Protein AF-A0A7G2J071-F1 (afdb_monomer)

InterPro domains:
  IPR001650 Helicase, C-terminal domain-like [PF00271] (331-404)
  IPR001650 Helicase, C-terminal domain-like [PS51194] (251-448)
  IPR001650 Helicase, C-terminal domain-like [SM00490] (315-405)
  IPR027417 P-loop containing nucleoside triphosphate hydrolase [G3DSA:3.40.50.300] (311-476)
  IPR027417 P-loop containing nucleoside triphosphate hydrolase [SSF52540] (318-435)

Mean predicted aligned error: 13.7 Å

Radius of gyration: 37.14 Å; Cα contacts (8 Å, |Δi|>4): 1072; chains: 1; bounding box: 84×61×97 Å

pLDDT: mean 85.03, std 11.19, range [32.62, 98.06]

Foldseek 3Di:
DLQLLLLQQADQFDKAQLQVSLLSSLVVLCVPAPHLLQSLLQQADPLQCVDPQNVCCLQVVDHDPPDCSSVLSSLLSSVVSLCLQFQCVPPPDGCNVLLQKHKAFDPVLLVQLLVVLLVVCCVPVPQLQVPQDSLLSLLLLRLVLNVLRNLSQEPDPLCPQCQQALDPCSSQPDPSSVNRPDDADPPRRDRAWEFCDDGHSHAHQADDPVDGGLSLLLQCLRRPDPRNPCSSVCSVVSVVSSQVSSVVSQQKDWDDHPNTITIGGYSSRMMMHSQKWWKAWPWPRDIDIDHPVCVSSQAQRADSPSPDRTGIDIDPRRRNDDSNDDDRAAAAEDEQEPFDDPVVNVSLLCLCAPNPGSSGHPHYHYDCNQLDDDLSDEAQEAEAAEQDPALSSVCSRQVSHCPPPNHHHYHHDHDPDPRSVVCVVVVVVSPVDPDDDDDDDPLPLLQLQQVLLVLLVVVVVVVPDDPQLADFALQVVLCCVVVVPLPGPPNVSLVSLQVCVVVSLVVSCVVPVPHDPVSSVLSSCQSNVPPPDPHLVNLVVVLSVLLNQVLVVLVVLLVVLVVVLVVLVVDDDDPCSVVVNVVSVVVSVVSVVVSVCNGNHGPVNSCVLSSNHPDPDPRQNWDKDKDKDWAFDPDDPDGDIDIDIRIGTGHPVVCVPQLPAQHWDDDPNDTDGRHDDDPSSDDWFKKFADPPDGDMDGCVVVPPDDCAGPPPRHNCSNDPVRTDTD

Solvent-accessible surface area (backbone atoms only — not comparable to full-atom values): 40754 Å² total; per-residue (Å²): 94,71,67,32,56,54,48,67,67,59,48,68,89,39,72,39,32,43,51,62,46,25,54,46,43,36,50,52,52,46,70,72,24,95,41,62,60,52,31,26,48,53,62,50,52,80,91,41,56,84,41,65,63,52,46,42,26,50,75,71,74,47,60,63,91,87,56,60,59,47,57,39,33,36,58,34,49,32,50,51,48,54,32,44,64,14,59,34,21,81,59,68,93,26,52,39,59,20,46,46,28,15,53,38,62,41,63,70,41,49,56,55,26,38,57,53,43,45,53,51,46,40,72,75,51,43,76,63,38,62,90,59,50,65,66,35,48,37,32,41,51,52,51,53,53,48,54,33,36,52,31,27,14,52,70,51,75,84,43,49,58,23,52,43,66,45,39,74,68,45,53,55,64,46,81,70,51,44,55,44,52,77,91,75,52,95,87,48,90,64,59,25,32,41,17,69,54,93,50,66,73,40,40,47,47,61,45,49,94,94,51,65,18,71,57,44,54,46,46,49,67,38,63,54,77,88,75,31,89,57,55,75,79,42,39,64,61,54,50,54,49,49,54,53,36,30,36,76,41,52,42,31,47,75,46,61,35,82,91,37,66,31,37,29,33,34,46,72,27,29,25,37,20,38,42,41,30,28,28,34,20,76,61,81,57,54,75,48,58,25,23,46,95,49,41,72,61,43,51,68,23,67,39,86,53,92,89,45,90,26,33,22,40,81,47,84,58,67,62,76,55,85,44,84,84,61,84,72,72,57,86,26,75,44,78,41,53,89,63,55,54,70,68,56,46,52,50,50,49,49,30,43,69,72,42,86,52,55,56,28,34,77,40,77,55,62,51,76,68,66,46,60,96,60,87,77,62,71,28,56,62,39,78,35,86,44,59,59,95,43,36,55,56,40,53,42,47,54,63,45,26,21,71,78,83,68,57,58,47,76,46,72,40,63,49,97,45,75,69,25,45,52,42,65,78,41,50,61,70,47,67,69,56,87,63,75,79,85,84,81,71,88,72,43,54,77,60,50,50,12,51,47,46,44,50,51,50,51,56,52,48,70,74,65,60,58,78,82,61,50,50,73,23,37,42,59,36,47,47,25,65,76,72,67,49,72,70,52,30,64,45,48,57,51,53,49,46,69,75,40,40,69,62,51,48,54,57,57,49,64,77,47,75,86,56,50,70,69,52,52,53,53,55,48,37,25,60,71,50,46,91,95,55,83,13,58,66,56,53,54,52,48,54,50,50,55,53,48,51,47,54,51,54,52,51,52,48,40,54,50,40,49,54,51,50,59,48,56,73,73,45,86,82,57,98,52,43,75,58,54,52,51,51,49,52,48,54,35,51,52,54,50,52,48,54,50,49,57,36,62,34,41,37,69,58,52,38,24,61,72,53,48,29,74,56,99,56,86,66,63,68,50,45,72,48,76,45,78,48,80,39,76,62,87,91,60,100,60,96,49,68,50,77,48,78,50,73,40,70,33,50,45,83,57,29,66,68,49,65,30,68,80,29,73,39,77,58,96,94,40,82,43,73,31,82,74,78,82,67,80,85,51,79,75,42,43,32,38,44,40,89,86,51,96,54,66,47,53,35,77,80,70,49,85,76,66,64,36,33,93,86,79,59,42,63,66,39,56,40,71,88,28,54,43,83,82

Structure (mmCIF, N/CA/C/O backbone):
data_AF-A0A7G2J071-F1
#
_entry.id   AF-A0A7G2J071-F1
#
loop_
_atom_site.group_PDB
_atom_site.id
_atom_site.type_symbol
_atom_site.label_atom_id
_atom_site.label_alt_id
_atom_site.label_comp_id
_atom_site.label_asym_id
_atom_site.label_entity_id
_atom_site.label_seq_id
_atom_site.pdbx_PDB_ins_code
_atom_site.Cartn_x
_atom_site.Cartn_y
_atom_site.Cartn_z
_atom_site.occupancy
_atom_site.B_iso_or_equiv
_atom_site.auth_seq_id
_atom_site.auth_comp_id
_atom_site.auth_asym_id
_atom_site.auth_atom_id
_atom_site.pdbx_PDB_model_num
ATOM 1 N N . MET A 1 1 ? -4.975 -1.050 -12.647 1.00 74.38 1 MET A N 1
ATOM 2 C CA . MET A 1 1 ? -5.288 0.381 -12.836 1.00 74.38 1 MET A CA 1
ATOM 3 C C . MET A 1 1 ? -4.282 1.072 -13.758 1.00 74.38 1 MET A C 1
ATOM 5 O O . MET A 1 1 ? -4.470 0.953 -14.957 1.00 74.38 1 MET A O 1
ATOM 9 N N . VAL A 1 2 ? -3.196 1.693 -13.269 1.00 87.06 2 VAL A N 1
ATOM 10 C CA . VAL A 1 2 ? -2.319 2.575 -14.086 1.00 87.06 2 VAL A CA 1
ATOM 11 C C . VAL A 1 2 ? -1.809 1.928 -15.382 1.00 87.06 2 VAL A C 1
ATOM 13 O O . VAL A 1 2 ? -1.944 2.517 -16.443 1.00 87.06 2 VAL A O 1
ATOM 16 N N . ARG A 1 3 ? -1.304 0.688 -15.340 1.00 89.50 3 ARG A N 1
ATOM 17 C CA . ARG A 1 3 ? -0.834 -0.023 -16.548 1.00 89.50 3 ARG A CA 1
ATOM 18 C C . ARG A 1 3 ? -1.916 -0.255 -17.602 1.00 89.50 3 ARG A C 1
ATOM 20 O O . ARG A 1 3 ? -1.627 -0.124 -18.782 1.00 89.50 3 ARG A O 1
ATOM 27 N N . GLY A 1 4 ? -3.143 -0.571 -17.177 1.00 88.31 4 GLY A N 1
ATOM 28 C CA . GLY A 1 4 ? -4.284 -0.715 -18.089 1.00 88.31 4 GLY A CA 1
ATOM 29 C C . GLY A 1 4 ? -4.605 0.608 -18.780 1.00 88.31 4 GLY A C 1
ATOM 30 O O . GLY A 1 4 ? -4.792 0.648 -19.990 1.00 88.31 4 GLY A O 1
ATOM 31 N N . GLN A 1 5 ? -4.533 1.712 -18.032 1.00 88.81 5 GLN A N 1
ATOM 32 C CA . GLN A 1 5 ? -4.697 3.043 -18.606 1.00 88.81 5 GLN A CA 1
ATOM 33 C C . GLN A 1 5 ? -3.590 3.379 -19.612 1.00 88.81 5 GLN A C 1
ATOM 35 O O . GLN A 1 5 ? -3.904 3.809 -20.718 1.00 88.81 5 GLN A O 1
ATOM 40 N N . ILE A 1 6 ? -2.317 3.144 -19.265 1.00 90.69 6 ILE A N 1
ATOM 41 C CA . ILE A 1 6 ? -1.174 3.347 -20.173 1.00 90.69 6 ILE A CA 1
ATOM 42 C C . ILE A 1 6 ? -1.366 2.531 -21.461 1.00 90.69 6 ILE A C 1
ATOM 44 O O . ILE A 1 6 ? -1.213 3.065 -22.556 1.00 90.69 6 ILE A O 1
ATOM 48 N N . ALA A 1 7 ? -1.749 1.259 -21.333 1.00 89.62 7 ALA A N 1
ATOM 49 C CA . ALA A 1 7 ? -2.007 0.367 -22.458 1.00 89.62 7 ALA A CA 1
ATOM 50 C C . ALA A 1 7 ? -3.105 0.892 -23.398 1.00 89.62 7 ALA A C 1
ATOM 52 O O . ALA A 1 7 ? -2.916 0.912 -24.610 1.00 89.62 7 ALA A O 1
ATOM 53 N N . SER A 1 8 ? -4.211 1.394 -22.834 1.00 87.88 8 SER A N 1
ATOM 54 C CA . SER A 1 8 ? -5.382 1.885 -23.580 1.00 87.88 8 SER A CA 1
ATOM 55 C C . SER A 1 8 ? -5.131 3.119 -24.464 1.00 87.88 8 SER A C 1
ATOM 57 O O . SER A 1 8 ? -6.000 3.514 -25.246 1.00 87.88 8 SER A O 1
ATOM 59 N N . VAL A 1 9 ? -3.989 3.790 -24.291 1.00 89.19 9 VAL A N 1
ATOM 60 C CA . VAL A 1 9 ? -3.649 5.039 -24.993 1.00 89.19 9 VAL A CA 1
ATOM 61 C C . VAL A 1 9 ? -2.842 4.771 -26.266 1.00 89.19 9 VAL A C 1
ATOM 63 O O . VAL A 1 9 ? -2.906 5.572 -27.206 1.00 89.19 9 VAL A O 1
ATOM 66 N N . LEU A 1 10 ? -2.098 3.660 -26.307 1.00 85.94 10 LEU A N 1
ATOM 67 C CA . LEU A 1 10 ? -1.249 3.279 -27.434 1.00 85.94 10 LEU A CA 1
ATOM 68 C C . LEU A 1 10 ? -2.041 2.430 -28.438 1.00 85.94 10 LEU A C 1
ATOM 70 O O . LEU A 1 10 ? -2.557 1.366 -28.088 1.00 85.94 10 LEU A O 1
ATOM 74 N N . GLY A 1 11 ? -2.134 2.890 -29.688 1.00 85.75 11 GLY A N 1
ATOM 75 C CA . GLY A 1 11 ? -2.770 2.125 -30.764 1.00 85.75 11 GLY A CA 1
ATOM 76 C C . GLY A 1 11 ? -1.940 0.909 -31.198 1.00 85.75 11 GLY A C 1
ATOM 77 O O . GLY A 1 11 ? -0.719 0.913 -31.077 1.00 85.75 11 GLY A O 1
ATOM 78 N N . GLU A 1 12 ? -2.586 -0.132 -31.735 1.00 81.50 12 GLU A N 1
ATOM 79 C CA . GLU A 1 12 ? -1.926 -1.402 -32.107 1.00 81.50 12 GLU A CA 1
ATOM 80 C C . GLU A 1 12 ? -0.776 -1.253 -33.113 1.00 81.50 12 GLU A C 1
ATOM 82 O O . GLU A 1 12 ? 0.212 -1.972 -33.025 1.00 81.50 12 GLU A O 1
ATOM 87 N N . LYS A 1 13 ? -0.888 -0.310 -34.054 1.00 80.50 13 LYS A N 1
ATOM 88 C CA . LYS A 1 13 ? 0.124 -0.043 -35.095 1.00 80.50 13 LYS A CA 1
ATOM 89 C C . LYS A 1 13 ? 0.842 1.289 -34.897 1.00 80.50 13 LYS A C 1
ATOM 91 O O . LYS A 1 13 ? 1.449 1.820 -35.823 1.00 80.50 13 LYS A O 1
ATOM 96 N N . GLU A 1 14 ? 0.704 1.876 -33.714 1.00 89.00 14 GLU A N 1
ATOM 97 C CA . GLU A 1 14 ? 1.232 3.196 -33.418 1.00 89.00 14 GLU A CA 1
ATOM 98 C C . GLU A 1 14 ? 2.578 3.075 -32.698 1.00 89.00 14 GLU A C 1
ATOM 100 O O . GLU A 1 14 ? 2.714 2.332 -31.727 1.00 89.00 14 GLU A O 1
ATOM 105 N N . THR A 1 15 ? 3.571 3.825 -33.173 1.00 93.44 15 THR A N 1
ATOM 106 C CA . THR A 1 15 ? 4.863 3.992 -32.501 1.00 93.44 15 THR A CA 1
ATOM 107 C C . THR A 1 15 ? 5.048 5.463 -32.164 1.00 93.44 15 THR A C 1
ATOM 109 O O . THR A 1 15 ? 4.934 6.316 -33.043 1.00 93.44 15 THR A O 1
ATOM 112 N N . LEU A 1 16 ? 5.321 5.771 -30.896 1.00 95.69 16 LEU A N 1
ATOM 113 C CA . LEU A 1 16 ? 5.470 7.149 -30.417 1.00 95.69 16 LEU A CA 1
ATOM 114 C C . LEU A 1 16 ? 6.758 7.331 -29.612 1.00 95.69 16 LEU A C 1
ATOM 116 O O . LEU A 1 16 ? 7.126 6.426 -28.861 1.00 95.69 16 LEU A O 1
ATOM 120 N N . PRO A 1 17 ? 7.403 8.510 -29.686 1.00 97.12 17 PRO A N 1
ATOM 121 C CA . PRO A 1 17 ? 8.447 8.887 -28.741 1.00 97.12 17 PRO A CA 1
ATOM 122 C C . PRO A 1 17 ? 7.940 8.827 -27.292 1.00 97.12 17 PRO A C 1
ATOM 124 O O . PRO A 1 17 ? 6.796 9.197 -27.020 1.00 97.12 17 PRO A O 1
ATOM 127 N N . LEU A 1 18 ? 8.776 8.377 -26.353 1.00 96.88 18 LEU A N 1
ATOM 128 C CA . LEU A 1 18 ? 8.383 8.099 -24.966 1.00 96.88 18 LEU A CA 1
ATOM 129 C C . LEU A 1 18 ? 7.854 9.341 -24.237 1.00 96.88 18 LEU A C 1
ATOM 131 O O . LEU A 1 18 ? 6.887 9.238 -23.489 1.00 96.88 18 LEU A O 1
ATOM 135 N N . ASP A 1 19 ? 8.457 10.508 -24.461 1.00 96.44 19 ASP A N 1
ATOM 136 C CA . ASP A 1 19 ? 7.996 11.777 -23.885 1.00 96.44 19 ASP A CA 1
ATOM 137 C C . ASP A 1 19 ? 6.626 12.203 -24.421 1.00 96.44 19 ASP A C 1
ATOM 139 O O . ASP A 1 19 ? 5.740 12.590 -23.660 1.00 96.44 19 ASP A O 1
ATOM 143 N N . THR A 1 20 ? 6.429 12.069 -25.729 1.00 96.75 20 THR A N 1
ATOM 144 C CA . THR A 1 20 ? 5.159 12.349 -26.403 1.00 96.75 20 THR A CA 1
ATOM 145 C C . THR A 1 20 ? 4.078 11.379 -25.937 1.00 96.75 20 THR A C 1
ATOM 147 O O . THR A 1 20 ? 2.941 11.781 -25.683 1.00 96.75 20 THR A O 1
ATOM 150 N N . PHE A 1 21 ? 4.433 10.103 -25.779 1.00 96.75 21 PHE A N 1
ATOM 151 C CA . PHE A 1 21 ? 3.539 9.078 -25.267 1.00 96.75 21 PHE A CA 1
ATOM 152 C C . PHE A 1 21 ? 3.143 9.348 -23.811 1.00 96.75 21 PHE A C 1
ATOM 154 O O . PHE A 1 21 ? 1.954 9.332 -23.502 1.00 96.75 21 PHE A O 1
ATOM 161 N N . ALA A 1 22 ? 4.095 9.678 -22.934 1.00 96.81 22 ALA A N 1
ATOM 162 C CA . ALA A 1 22 ? 3.813 10.011 -21.538 1.00 96.81 22 ALA A CA 1
ATOM 163 C C . ALA A 1 22 ? 2.897 11.241 -21.411 1.00 96.81 22 ALA A C 1
ATOM 165 O O . ALA A 1 22 ? 1.865 11.178 -20.739 1.00 96.81 22 ALA A O 1
ATOM 166 N N . ALA A 1 23 ? 3.181 12.314 -22.159 1.00 96.38 23 ALA A N 1
ATOM 167 C CA . ALA A 1 23 ? 2.324 13.498 -22.206 1.00 96.38 23 ALA A CA 1
ATOM 168 C C . ALA A 1 23 ? 0.907 13.174 -22.716 1.00 96.38 23 ALA A C 1
ATOM 170 O O . ALA A 1 23 ? -0.086 13.661 -22.167 1.00 96.38 23 ALA A O 1
ATOM 171 N N . ARG A 1 24 ? 0.793 12.317 -23.741 1.00 96.12 24 ARG A N 1
ATOM 172 C CA . ARG A 1 24 ? -0.499 11.860 -24.272 1.00 96.12 24 ARG A CA 1
ATOM 173 C C . ARG A 1 24 ? -1.273 11.029 -23.254 1.00 96.12 24 ARG A C 1
ATOM 175 O O . ARG A 1 24 ? -2.477 11.238 -23.141 1.00 96.12 24 ARG A O 1
ATOM 182 N N . VAL A 1 25 ? -0.613 10.131 -22.519 1.00 95.19 25 VAL A N 1
ATOM 183 C CA . VAL A 1 25 ? -1.241 9.348 -21.445 1.00 95.19 25 VAL A CA 1
ATOM 184 C C . VAL A 1 25 ? -1.825 10.281 -20.392 1.00 95.19 25 VAL A C 1
ATOM 186 O O . VAL A 1 25 ? -2.997 10.133 -20.053 1.00 95.19 25 VAL A O 1
ATOM 189 N N . CYS A 1 26 ? -1.066 11.273 -19.923 1.00 95.25 26 CYS A N 1
ATOM 190 C CA . CYS A 1 26 ? -1.554 12.235 -18.934 1.00 95.25 26 CYS A CA 1
ATOM 191 C C . CYS A 1 26 ? -2.766 13.019 -19.446 1.00 95.25 26 CYS A C 1
ATOM 193 O O . CYS A 1 26 ? -3.806 13.044 -18.788 1.00 95.25 26 CYS A O 1
ATOM 195 N N . ARG A 1 27 ? -2.659 13.592 -20.650 1.00 95.81 27 ARG A N 1
ATOM 196 C CA . ARG A 1 27 ? -3.734 14.379 -21.263 1.00 95.81 27 ARG A CA 1
ATOM 197 C C . ARG A 1 27 ? -5.001 13.549 -21.484 1.00 95.81 27 ARG A C 1
ATOM 199 O O . ARG A 1 27 ? -6.050 13.919 -20.979 1.00 95.81 27 ARG A O 1
ATOM 206 N N . GLN A 1 28 ? -4.905 12.410 -22.173 1.00 94.12 28 GLN A N 1
ATOM 207 C CA . GLN A 1 28 ? -6.081 11.589 -22.488 1.00 94.12 28 GLN A CA 1
ATOM 208 C C . GLN A 1 28 ? -6.714 10.970 -21.243 1.00 94.12 28 GLN A C 1
ATOM 210 O O . GLN A 1 28 ? -7.925 10.799 -21.199 1.00 94.12 28 GLN A O 1
ATOM 215 N N . THR A 1 29 ? -5.925 10.629 -20.222 1.00 92.44 29 THR A N 1
ATOM 216 C CA . THR A 1 29 ? -6.481 10.105 -18.964 1.00 92.44 29 THR A CA 1
ATOM 217 C C . THR A 1 29 ? -7.283 11.175 -18.229 1.00 92.44 29 THR A C 1
ATOM 219 O O . THR A 1 29 ? -8.366 10.883 -17.723 1.00 92.44 29 THR A O 1
ATOM 222 N N . ARG A 1 30 ? -6.788 12.418 -18.215 1.00 93.81 30 ARG A N 1
ATOM 223 C CA . ARG A 1 30 ? -7.508 13.557 -17.641 1.00 93.81 30 ARG A CA 1
ATOM 224 C C . ARG A 1 30 ? -8.756 13.908 -18.457 1.00 93.81 30 ARG A C 1
ATOM 226 O O . ARG A 1 30 ? -9.814 14.044 -17.871 1.00 93.81 30 ARG A O 1
ATOM 233 N N . GLU A 1 31 ? -8.665 13.939 -19.789 1.00 93.56 31 GLU A N 1
ATOM 234 C CA . GLU A 1 31 ? -9.800 14.206 -20.698 1.00 93.56 31 GLU A CA 1
ATOM 235 C C . GLU A 1 31 ? -10.888 13.119 -20.669 1.00 93.56 31 GLU A C 1
ATOM 237 O O . GLU A 1 31 ? -12.060 13.420 -20.868 1.00 93.56 31 GLU A O 1
ATOM 242 N N . ARG A 1 32 ? -10.520 11.849 -20.446 1.00 90.44 32 ARG A N 1
ATOM 243 C CA . ARG A 1 32 ? -11.479 10.739 -20.284 1.00 90.44 32 ARG A CA 1
ATOM 244 C C . ARG A 1 32 ? -12.139 10.721 -18.904 1.00 90.44 32 ARG A C 1
ATOM 246 O O . ARG A 1 32 ? -13.127 10.014 -18.725 1.00 90.44 32 ARG A O 1
ATOM 253 N N . SER A 1 33 ? -11.573 11.431 -17.930 1.00 90.88 33 SER A N 1
ATOM 254 C CA . SER A 1 33 ? -12.175 11.554 -16.604 1.00 90.88 33 SER A CA 1
ATOM 255 C C . SER A 1 33 ? -13.295 12.602 -16.653 1.00 90.88 33 SER A C 1
ATOM 257 O O . SER A 1 33 ? -13.127 13.604 -17.344 1.00 90.88 33 SER A O 1
ATOM 259 N N . PRO A 1 34 ? -14.417 12.410 -15.933 1.00 92.19 34 PRO A N 1
ATOM 260 C CA . PRO A 1 34 ? -15.516 13.380 -15.922 1.00 92.19 34 PRO A CA 1
ATOM 261 C C . PRO A 1 34 ? -15.084 14.802 -15.540 1.00 92.19 34 PRO A C 1
ATOM 263 O O . PRO A 1 34 ? -15.533 15.772 -16.144 1.00 92.19 34 PRO A O 1
ATOM 266 N N . ASP A 1 35 ? -14.195 14.909 -14.553 1.00 93.50 35 ASP A N 1
ATOM 267 C CA . ASP A 1 35 ? -13.603 16.155 -14.080 1.00 93.50 35 ASP A CA 1
ATOM 268 C C . ASP A 1 35 ? -12.248 15.886 -13.388 1.00 93.50 35 ASP A C 1
ATOM 270 O O . ASP A 1 35 ? -11.772 14.745 -13.283 1.00 93.50 35 ASP A O 1
ATOM 274 N N . ASP A 1 36 ? -11.625 16.956 -12.896 1.00 94.38 36 ASP A N 1
ATOM 275 C CA . ASP A 1 36 ? -10.346 16.908 -12.188 1.00 94.38 36 ASP A CA 1
ATOM 276 C C . ASP A 1 36 ? -10.404 16.143 -10.858 1.00 94.38 36 ASP A C 1
ATOM 278 O O . ASP A 1 36 ? -9.408 15.524 -10.470 1.00 94.38 36 ASP A O 1
ATOM 282 N N . ALA A 1 37 ? -11.552 16.135 -10.177 1.00 94.44 37 ALA A N 1
ATOM 283 C CA . ALA A 1 37 ? -11.737 15.397 -8.933 1.00 94.44 37 ALA A CA 1
ATOM 284 C C . ALA A 1 37 ? -11.744 13.884 -9.192 1.00 94.44 37 ALA A C 1
ATOM 286 O O . ALA A 1 37 ? -11.028 13.135 -8.523 1.00 94.44 37 ALA A O 1
ATOM 287 N N . HIS A 1 38 ? -12.462 13.430 -10.220 1.00 93.62 38 HIS A N 1
ATOM 288 C CA . HIS A 1 38 ? -12.476 12.033 -10.651 1.00 93.62 38 HIS A CA 1
ATOM 289 C C . HIS A 1 38 ? -11.105 11.575 -11.138 1.00 93.62 38 HIS A C 1
ATOM 291 O O . HIS A 1 38 ? -10.665 10.473 -10.788 1.00 93.62 38 HIS A O 1
ATOM 297 N N . PHE A 1 39 ? -10.413 12.415 -11.913 1.00 93.88 39 PHE A N 1
ATOM 298 C CA . PHE A 1 39 ? -9.055 12.134 -12.363 1.00 93.88 39 PHE A CA 1
ATOM 299 C C . PHE A 1 39 ? -8.106 11.968 -11.169 1.00 93.88 39 PHE A C 1
ATOM 301 O O . PHE A 1 39 ? -7.428 10.941 -11.045 1.00 93.88 39 PHE A O 1
ATOM 308 N N . ALA A 1 40 ? -8.091 12.947 -10.260 1.00 94.56 40 ALA A N 1
ATOM 309 C CA . ALA A 1 40 ? -7.242 12.915 -9.079 1.00 94.56 40 ALA A CA 1
ATOM 310 C C . ALA A 1 40 ? -7.553 11.689 -8.212 1.00 94.56 40 ALA A C 1
ATOM 312 O O . ALA A 1 40 ? -6.650 10.912 -7.905 1.00 94.56 40 ALA A O 1
ATOM 313 N N . ALA A 1 41 ? -8.821 11.453 -7.874 1.00 93.06 41 ALA A N 1
ATOM 314 C CA . ALA A 1 41 ? -9.204 10.346 -7.009 1.00 93.06 41 ALA A CA 1
ATOM 315 C C . ALA A 1 41 ? -8.888 8.975 -7.612 1.00 93.06 41 ALA A C 1
ATOM 317 O O . ALA A 1 41 ? -8.393 8.098 -6.905 1.00 93.06 41 ALA A O 1
ATOM 318 N N . SER A 1 42 ? -9.099 8.790 -8.916 1.00 91.56 42 SER A N 1
ATOM 319 C CA . SER A 1 42 ? -8.833 7.512 -9.583 1.00 91.56 42 SER A CA 1
ATOM 320 C C . SER A 1 42 ? -7.334 7.193 -9.610 1.00 91.56 42 SER A C 1
ATOM 322 O O . SER A 1 42 ? -6.926 6.085 -9.248 1.00 91.56 42 SER A O 1
ATOM 324 N N . PHE A 1 43 ? -6.489 8.172 -9.951 1.00 92.62 43 PHE A N 1
ATOM 325 C CA . PHE A 1 43 ? -5.073 7.937 -10.268 1.00 92.62 43 PHE A CA 1
ATOM 326 C C . PHE A 1 43 ? -4.069 8.373 -9.188 1.00 92.62 43 PHE A C 1
ATOM 328 O O . PHE A 1 43 ? -2.876 8.098 -9.330 1.00 92.62 43 PHE A O 1
ATOM 335 N N . ILE A 1 44 ? -4.508 8.979 -8.079 1.00 93.44 44 ILE A N 1
ATOM 336 C CA . ILE A 1 44 ? -3.611 9.387 -6.986 1.00 93.44 44 ILE A CA 1
ATOM 337 C C . ILE A 1 44 ? -2.833 8.206 -6.392 1.00 93.44 44 ILE A C 1
ATOM 339 O O . ILE A 1 44 ? -3.398 7.172 -6.016 1.00 93.44 44 ILE A O 1
ATOM 343 N N . ALA A 1 45 ? -1.514 8.358 -6.268 1.00 91.94 45 ALA A N 1
ATOM 344 C CA . ALA A 1 45 ? -0.656 7.323 -5.700 1.00 91.94 45 ALA A CA 1
ATOM 345 C C . ALA A 1 45 ? -0.864 7.180 -4.175 1.00 91.94 45 ALA A C 1
ATOM 347 O O . ALA A 1 45 ? -1.160 8.168 -3.503 1.00 91.94 45 ALA A O 1
ATOM 348 N N . PRO A 1 46 ? -0.647 5.986 -3.582 1.00 89.19 46 PRO A N 1
ATOM 349 C CA . PRO A 1 46 ? -0.817 5.774 -2.140 1.00 89.19 46 PRO A CA 1
ATOM 350 C C . PRO A 1 46 ? -0.036 6.766 -1.267 1.00 89.19 46 PRO A C 1
ATOM 352 O O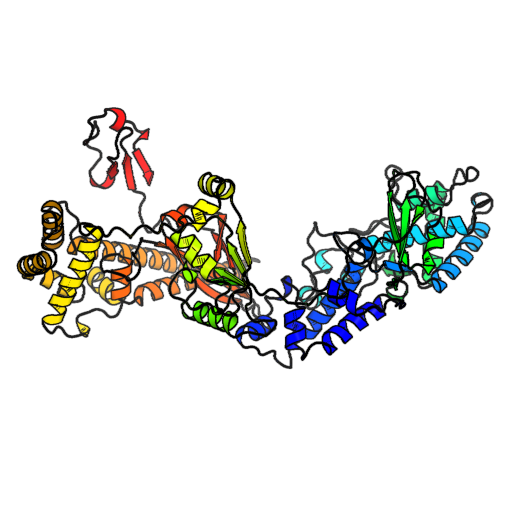 . PRO A 1 46 ? -0.569 7.299 -0.301 1.00 89.19 46 PRO A O 1
ATOM 355 N N . ASN A 1 47 ? 1.198 7.101 -1.657 1.00 88.56 47 ASN A N 1
ATOM 356 C CA . ASN A 1 47 ? 2.055 8.032 -0.917 1.00 88.56 47 ASN A CA 1
ATOM 357 C C . ASN A 1 47 ? 1.653 9.515 -1.044 1.00 88.56 47 ASN A C 1
ATOM 359 O O . ASN A 1 47 ? 2.357 10.371 -0.515 1.00 88.56 47 ASN A O 1
ATOM 363 N N . MET A 1 48 ? 0.563 9.816 -1.753 1.00 92.12 48 MET A N 1
ATOM 364 C CA . MET A 1 48 ? -0.004 11.159 -1.915 1.00 92.12 48 MET A CA 1
ATOM 365 C C . MET A 1 48 ? -1.356 11.304 -1.201 1.00 92.12 48 MET A C 1
ATOM 367 O O . MET A 1 48 ? -1.857 12.413 -1.072 1.00 92.12 48 MET A O 1
ATOM 371 N N . GLN A 1 49 ? -1.949 10.210 -0.706 1.00 90.12 49 GLN A N 1
ATOM 372 C CA . GLN A 1 49 ? -3.285 10.242 -0.100 1.00 90.12 49 GLN A CA 1
ATOM 373 C C . GLN A 1 49 ? -3.349 11.080 1.186 1.00 90.12 49 GLN A C 1
ATOM 375 O O . GLN A 1 49 ? -4.423 11.495 1.586 1.00 90.12 49 GLN A O 1
ATOM 380 N N . TRP A 1 50 ? -2.227 11.363 1.845 1.00 84.69 50 TRP A N 1
ATOM 381 C CA . TRP A 1 50 ? -2.192 12.197 3.055 1.00 84.69 50 TRP A CA 1
ATOM 382 C C . TRP A 1 50 ? -2.444 13.696 2.787 1.00 84.69 50 TRP A C 1
ATOM 384 O O . TRP A 1 50 ? -2.679 14.453 3.734 1.00 84.69 50 TRP A O 1
ATOM 394 N N . MET A 1 51 ? -2.371 14.134 1.521 1.00 88.38 51 MET A N 1
ATOM 395 C CA . MET A 1 51 ? -2.551 15.536 1.133 1.00 88.38 51 MET A CA 1
ATOM 396 C C . MET A 1 51 ? -3.936 16.046 1.520 1.00 88.38 51 MET A C 1
ATOM 398 O O . MET A 1 51 ? -4.930 15.341 1.346 1.00 88.38 51 MET A O 1
ATOM 402 N N . ASN A 1 52 ? -3.999 17.284 2.016 1.00 87.00 52 ASN A N 1
ATOM 403 C CA . ASN A 1 52 ? -5.242 17.848 2.530 1.00 87.00 52 ASN A CA 1
ATOM 404 C C . ASN A 1 52 ? -6.346 17.893 1.470 1.00 87.00 52 ASN A C 1
ATOM 406 O O . ASN A 1 52 ? -7.431 17.394 1.726 1.00 87.00 52 ASN A O 1
ATOM 410 N N . ASP A 1 53 ? -6.031 18.353 0.260 1.00 90.88 53 ASP A N 1
ATOM 411 C CA . ASP A 1 53 ? -6.992 18.438 -0.846 1.00 90.88 53 ASP A CA 1
ATOM 412 C C . ASP A 1 53 ? -7.628 17.084 -1.188 1.00 90.88 53 ASP A C 1
ATOM 414 O O . ASP A 1 53 ? -8.815 17.011 -1.494 1.00 90.88 53 ASP A O 1
ATOM 418 N N . TYR A 1 54 ? -6.865 15.988 -1.090 1.00 92.44 54 TYR A N 1
ATOM 419 C CA . TYR A 1 54 ? -7.415 14.649 -1.304 1.00 92.44 54 TYR A CA 1
ATOM 420 C C . TYR A 1 54 ? -8.276 14.182 -0.126 1.00 92.44 54 TYR A C 1
ATOM 422 O O . TYR A 1 54 ? -9.286 13.517 -0.338 1.00 92.44 54 TYR A O 1
ATOM 430 N N . GLN A 1 55 ? -7.900 14.519 1.111 1.00 89.50 55 GLN A N 1
ATOM 431 C CA . GLN A 1 55 ? -8.712 14.211 2.293 1.00 89.50 55 GLN A CA 1
ATOM 432 C C . GLN A 1 55 ? -10.038 14.983 2.272 1.00 89.50 55 GLN A C 1
ATOM 434 O O . GLN A 1 55 ? -11.083 14.389 2.517 1.00 89.50 55 GLN A O 1
ATOM 439 N N . THR A 1 56 ? -10.016 16.262 1.892 1.00 89.56 56 THR A N 1
ATOM 440 C CA . THR A 1 56 ? -11.221 17.070 1.663 1.00 89.56 56 THR A CA 1
ATOM 441 C C . THR A 1 56 ? -12.076 16.470 0.551 1.00 89.56 56 THR A C 1
ATOM 443 O O . THR A 1 56 ? -13.262 16.245 0.766 1.00 89.56 56 THR A O 1
ATOM 446 N N . LEU A 1 57 ? -11.483 16.086 -0.585 1.00 92.19 57 LEU A N 1
ATOM 447 C CA . LEU A 1 57 ? -12.220 15.403 -1.651 1.00 92.19 57 LEU A CA 1
ATOM 448 C C . LEU A 1 57 ? -12.863 14.097 -1.166 1.00 92.19 57 LEU A C 1
ATOM 450 O O . LEU A 1 57 ? -14.019 13.825 -1.474 1.00 92.19 57 LEU A O 1
ATOM 454 N N . LYS A 1 58 ? -12.143 13.294 -0.379 1.00 89.12 58 LYS A N 1
ATOM 455 C CA . LYS A 1 58 ? -12.663 12.033 0.161 1.00 89.12 58 LYS A CA 1
ATOM 456 C C . LYS A 1 58 ? -13.833 12.249 1.125 1.00 89.12 58 LYS A C 1
ATOM 458 O O . LYS A 1 58 ? -14.799 11.492 1.066 1.00 89.12 58 LYS A O 1
ATOM 463 N N . ASN A 1 59 ? -13.736 13.248 1.999 1.00 85.38 59 ASN A N 1
ATOM 464 C CA . ASN A 1 59 ? -14.694 13.464 3.083 1.00 85.38 59 ASN A CA 1
ATOM 465 C C . ASN A 1 59 ? -15.905 14.298 2.646 1.00 85.38 59 ASN 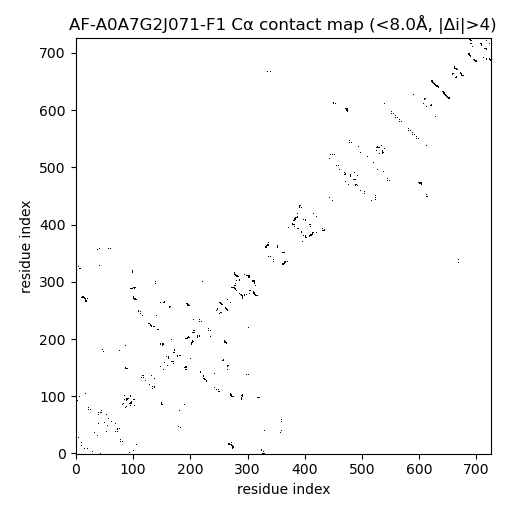A C 1
ATOM 467 O O . ASN A 1 59 ? -17.023 14.025 3.069 1.00 85.38 59 ASN A O 1
ATOM 471 N N . GLU A 1 60 ? -15.689 15.300 1.796 1.00 87.38 60 GLU A N 1
ATOM 472 C CA . GLU A 1 60 ? -16.703 16.286 1.405 1.00 87.38 60 GLU A CA 1
ATOM 473 C C . GLU A 1 60 ? -17.155 16.120 -0.052 1.00 87.38 60 GLU A C 1
ATOM 475 O O . GLU A 1 60 ? -18.152 16.711 -0.460 1.00 87.38 60 GLU A O 1
ATOM 480 N N . GLY A 1 61 ? -16.443 15.324 -0.859 1.00 87.88 61 GLY A N 1
ATOM 481 C CA . GLY A 1 61 ? -16.714 15.191 -2.294 1.00 87.88 61 GLY A CA 1
ATOM 482 C C . GLY A 1 61 ? -16.334 16.431 -3.106 1.00 87.88 61 GLY A C 1
ATOM 483 O O . GLY A 1 61 ? -16.743 16.550 -4.259 1.00 87.88 61 GLY A O 1
ATOM 484 N N . LEU A 1 62 ? -15.570 17.354 -2.517 1.00 88.88 62 LEU A N 1
ATOM 485 C CA . LEU A 1 62 ? -15.211 18.636 -3.112 1.00 88.88 62 LEU A CA 1
ATOM 486 C C . LEU A 1 62 ? -13.698 18.745 -3.289 1.00 88.88 62 LEU A C 1
ATOM 488 O O . LEU A 1 62 ? -12.927 18.538 -2.353 1.00 88.88 62 LEU A O 1
ATOM 492 N N . LEU A 1 63 ? -13.279 19.119 -4.496 1.00 92.19 63 LEU A N 1
ATOM 493 C CA . LEU A 1 63 ? -11.908 19.517 -4.789 1.00 92.19 63 LEU A CA 1
ATOM 494 C C . LEU A 1 63 ? -11.891 21.020 -5.076 1.00 92.19 63 LEU A C 1
ATOM 496 O O . LEU A 1 63 ? -12.625 21.490 -5.942 1.00 92.19 63 LEU A O 1
ATOM 500 N N . ALA A 1 64 ? -11.068 21.774 -4.348 1.00 88.19 64 ALA A N 1
ATOM 501 C CA . ALA A 1 64 ? -10.949 23.215 -4.551 1.00 88.19 64 ALA A CA 1
ATOM 502 C C . ALA A 1 64 ? -10.406 23.536 -5.955 1.00 88.19 64 ALA A C 1
ATOM 504 O O . ALA A 1 64 ? -9.445 22.910 -6.400 1.00 88.19 64 ALA A O 1
ATOM 505 N N . GLU A 1 65 ? -10.949 24.561 -6.621 1.00 84.06 65 GLU A N 1
ATOM 506 C CA . GLU A 1 65 ? -10.486 24.983 -7.957 1.00 84.06 65 GLU A CA 1
ATOM 507 C C . GLU A 1 65 ? -9.009 25.410 -7.973 1.00 84.06 65 GLU A C 1
ATOM 509 O O . GLU A 1 65 ? -8.322 25.267 -8.980 1.00 84.06 65 GLU A O 1
ATOM 514 N N . SER A 1 66 ? -8.495 25.907 -6.843 1.00 88.38 66 SER A N 1
ATOM 515 C CA . SER A 1 66 ? -7.087 26.278 -6.672 1.00 88.38 66 SER A CA 1
ATOM 516 C C . SER A 1 66 ? -6.166 25.098 -6.336 1.00 88.38 66 SER A C 1
ATOM 518 O O . SER A 1 66 ? -4.986 25.320 -6.064 1.00 88.38 66 SER A O 1
ATOM 520 N N . SER A 1 67 ? -6.684 23.866 -6.277 1.00 91.69 67 SER A N 1
ATOM 521 C CA . SER A 1 67 ? -5.899 22.684 -5.917 1.00 91.69 67 SER A CA 1
ATOM 522 C C . SER A 1 67 ? -4.892 22.332 -7.010 1.00 91.69 67 SER A C 1
ATOM 524 O O . SER A 1 67 ? -5.232 22.212 -8.187 1.00 91.69 67 SER A O 1
ATOM 526 N N . ASP A 1 68 ? -3.645 22.079 -6.615 1.00 93.25 68 ASP A N 1
ATOM 527 C CA . ASP A 1 68 ? -2.613 21.557 -7.513 1.00 93.25 68 ASP A CA 1
ATOM 528 C C . ASP A 1 68 ? -2.590 20.020 -7.571 1.00 93.25 68 ASP A C 1
ATOM 530 O O . ASP A 1 68 ? -1.771 19.427 -8.281 1.00 93.25 68 ASP A O 1
ATOM 534 N N . LEU A 1 69 ? -3.508 19.347 -6.866 1.00 94.75 69 LEU A N 1
ATOM 535 C CA . LEU A 1 69 ? -3.573 17.890 -6.797 1.00 94.75 69 LEU A CA 1
ATOM 536 C C . LEU A 1 69 ? -3.692 17.220 -8.182 1.00 94.75 69 LEU A C 1
ATOM 538 O O . LEU A 1 69 ? -2.923 16.286 -8.432 1.00 94.75 69 LEU A O 1
ATOM 542 N N . PRO A 1 70 ? -4.557 17.669 -9.118 1.00 95.75 70 PRO A N 1
ATOM 543 C CA . PRO A 1 70 ? -4.626 17.080 -10.459 1.00 95.75 70 PRO A CA 1
ATOM 544 C C . PRO A 1 70 ? -3.307 17.216 -11.233 1.00 95.75 70 PRO A C 1
ATOM 546 O O . PRO A 1 70 ? -2.900 16.313 -11.970 1.00 95.75 70 PRO A O 1
ATOM 549 N N . GLU A 1 71 ? -2.584 18.321 -11.048 1.00 95.06 71 GLU A N 1
ATOM 550 C CA . GLU A 1 71 ? -1.277 18.513 -11.675 1.00 95.06 71 GLU A CA 1
ATOM 551 C C . GLU A 1 71 ? -0.238 17.551 -11.081 1.00 95.06 71 GLU A C 1
ATOM 553 O O . GLU A 1 71 ? 0.499 16.895 -11.819 1.00 95.06 71 GLU A O 1
ATOM 558 N N . LEU A 1 72 ? -0.222 17.387 -9.756 1.00 94.94 72 LEU A N 1
ATOM 559 C CA . LEU A 1 72 ? 0.660 16.435 -9.077 1.00 94.94 72 LEU A CA 1
ATOM 560 C C . LEU A 1 72 ? 0.378 14.986 -9.493 1.00 94.94 72 LEU A C 1
ATOM 562 O O . LEU A 1 72 ? 1.316 14.215 -9.703 1.00 94.94 72 LEU A O 1
ATOM 566 N N . VAL A 1 73 ? -0.895 14.611 -9.652 1.00 95.69 73 VAL A N 1
ATOM 567 C CA . VAL A 1 73 ? -1.287 13.287 -10.163 1.00 95.69 73 VAL A CA 1
ATOM 568 C C . VAL A 1 73 ? -0.829 13.107 -11.611 1.00 95.69 73 VAL A C 1
ATOM 570 O O . VAL A 1 73 ? -0.304 12.047 -11.947 1.00 95.69 73 VAL A O 1
ATOM 573 N N . SER A 1 74 ? -0.923 14.146 -12.446 1.00 96.19 74 SER A N 1
ATOM 574 C CA . SER A 1 74 ? -0.411 14.120 -13.825 1.00 96.19 74 SER A CA 1
ATOM 575 C C . SER A 1 74 ? 1.110 13.933 -13.870 1.00 96.19 74 SER A C 1
ATOM 577 O O . SER A 1 74 ? 1.603 13.083 -14.607 1.00 96.19 74 SER A O 1
ATOM 579 N N . LEU A 1 75 ? 1.862 14.661 -13.038 1.00 94.69 75 LEU A N 1
ATOM 580 C CA . LEU A 1 75 ? 3.318 14.503 -12.919 1.00 94.69 75 LEU A CA 1
ATOM 581 C C . LEU A 1 75 ? 3.706 13.108 -12.415 1.00 94.69 75 LEU A C 1
ATOM 583 O O . LEU A 1 75 ? 4.721 12.544 -12.830 1.00 94.69 75 LEU A O 1
ATOM 587 N N . ARG A 1 76 ? 2.897 12.522 -11.526 1.00 94.75 76 ARG A N 1
ATOM 588 C CA . ARG A 1 76 ? 3.110 11.144 -11.088 1.00 94.75 76 ARG A CA 1
ATOM 589 C C . ARG A 1 76 ? 2.815 10.142 -12.202 1.00 94.75 76 ARG A C 1
ATOM 591 O O . ARG A 1 76 ? 3.581 9.195 -12.366 1.00 94.75 76 ARG A O 1
ATOM 598 N N . LEU A 1 77 ? 1.737 10.330 -12.952 1.00 95.25 77 LEU A N 1
ATOM 599 C CA . LEU A 1 77 ? 1.377 9.447 -14.056 1.00 95.25 77 LEU A CA 1
ATOM 600 C C . LEU A 1 77 ? 2.443 9.467 -15.161 1.00 95.25 77 LEU A C 1
ATOM 602 O O . LEU A 1 77 ? 2.830 8.402 -15.635 1.00 95.25 77 LEU A O 1
ATOM 606 N N . ASP A 1 78 ? 2.982 10.647 -15.479 1.00 95.94 78 ASP A N 1
ATOM 607 C CA . ASP A 1 78 ? 4.126 10.826 -16.382 1.00 95.94 78 ASP A CA 1
ATOM 608 C C . ASP A 1 78 ? 5.315 9.961 -15.933 1.00 95.94 78 ASP A C 1
ATOM 610 O O . ASP A 1 78 ? 5.778 9.088 -16.670 1.00 95.94 78 ASP A O 1
ATOM 614 N N . TRP A 1 79 ? 5.721 10.078 -14.664 1.00 94.06 79 TRP A N 1
ATOM 615 C CA . TRP A 1 79 ? 6.777 9.235 -14.104 1.00 94.06 79 TRP A CA 1
ATOM 616 C C . TRP A 1 79 ? 6.467 7.731 -14.185 1.00 94.06 79 TRP A C 1
ATOM 618 O O . TRP A 1 79 ? 7.367 6.941 -14.478 1.00 94.06 79 TRP A O 1
ATOM 628 N N . GLU A 1 80 ? 5.226 7.301 -13.929 1.00 94.81 80 GLU A N 1
ATOM 629 C CA . GLU A 1 80 ? 4.856 5.882 -14.023 1.00 94.81 80 GLU A CA 1
ATOM 630 C C . GLU A 1 80 ? 4.997 5.349 -15.459 1.00 94.81 80 GLU A C 1
ATOM 632 O O . GLU A 1 80 ? 5.467 4.222 -15.621 1.00 94.81 80 GLU A O 1
ATOM 637 N N . VAL A 1 81 ? 4.711 6.154 -16.494 1.00 96.25 81 VAL A N 1
ATOM 638 C CA . VAL A 1 81 ? 4.965 5.782 -17.902 1.00 96.25 81 VAL A CA 1
ATOM 639 C C . VAL A 1 81 ? 6.457 5.569 -18.146 1.00 96.25 81 VAL A C 1
ATOM 641 O O . VAL A 1 81 ? 6.858 4.519 -18.654 1.00 96.25 81 VAL A O 1
ATOM 644 N N . TYR A 1 82 ? 7.305 6.515 -17.734 1.00 95.75 82 TYR A N 1
ATOM 645 C CA . TYR A 1 82 ? 8.756 6.350 -17.864 1.00 95.75 82 TYR A CA 1
ATOM 646 C C . TYR A 1 82 ? 9.244 5.124 -17.100 1.00 95.75 82 TYR A C 1
ATOM 648 O O . TYR A 1 82 ? 10.038 4.345 -17.624 1.00 95.75 82 TYR A O 1
ATOM 656 N N . SER A 1 83 ? 8.780 4.933 -15.865 1.00 94.12 83 SER A N 1
ATOM 657 C CA . SER A 1 83 ? 9.176 3.807 -15.022 1.00 94.12 83 SER A CA 1
ATOM 658 C C . SER A 1 83 ? 8.821 2.468 -15.669 1.00 94.12 83 SER A C 1
ATOM 660 O O . SER A 1 83 ? 9.660 1.565 -15.687 1.00 94.12 83 SER A O 1
ATOM 662 N N . GLU A 1 84 ? 7.621 2.362 -16.247 1.00 95.19 84 GLU A N 1
ATOM 663 C CA . GLU A 1 84 ? 7.094 1.156 -16.891 1.00 95.19 84 GLU A CA 1
ATOM 664 C C . GLU A 1 84 ? 7.957 0.687 -18.068 1.00 95.19 84 GLU A C 1
ATOM 666 O O . GLU A 1 84 ? 8.188 -0.511 -18.203 1.00 95.19 84 GLU A O 1
ATOM 671 N N . PHE A 1 85 ? 8.504 1.611 -18.861 1.00 96.00 85 PHE A N 1
ATOM 672 C CA . PHE A 1 85 ? 9.342 1.301 -20.027 1.00 96.00 85 PHE A CA 1
ATOM 673 C C . PHE A 1 85 ? 10.852 1.435 -19.775 1.00 96.00 85 PHE A C 1
ATOM 675 O O . PHE A 1 85 ? 11.657 1.311 -20.701 1.00 96.00 85 PHE A O 1
ATOM 682 N N . THR A 1 86 ? 11.275 1.695 -18.534 1.00 95.56 86 THR A N 1
ATOM 683 C CA . THR A 1 86 ? 12.697 1.874 -18.194 1.00 95.56 86 THR A CA 1
ATOM 684 C C . THR A 1 86 ? 13.065 1.120 -16.911 1.00 95.56 86 THR A C 1
ATOM 686 O O . THR A 1 86 ? 13.332 -0.079 -16.937 1.00 95.56 86 THR A O 1
ATOM 689 N N . LEU A 1 87 ? 13.038 1.789 -15.758 1.00 91.94 87 LEU A N 1
ATOM 690 C CA . LEU A 1 87 ? 13.515 1.306 -14.465 1.00 91.94 87 LEU A CA 1
ATOM 691 C C . LEU A 1 87 ? 12.778 0.053 -13.963 1.00 91.94 87 LEU A C 1
ATOM 693 O O . LEU A 1 87 ? 13.352 -0.737 -13.208 1.00 91.94 87 LEU A O 1
ATOM 697 N N . ARG A 1 88 ? 11.509 -0.128 -14.343 1.00 92.69 88 ARG A N 1
ATOM 698 C CA . ARG A 1 88 ? 10.664 -1.264 -13.949 1.00 92.69 88 ARG A CA 1
ATOM 699 C C . ARG A 1 88 ? 10.296 -2.174 -15.117 1.00 92.69 88 ARG A C 1
ATOM 701 O O . ARG A 1 88 ? 9.592 -3.146 -14.874 1.00 92.69 88 ARG A O 1
ATOM 708 N N . ALA A 1 89 ? 10.816 -1.943 -16.324 1.00 92.44 89 ALA A N 1
ATOM 709 C CA . ALA A 1 89 ? 10.427 -2.677 -17.534 1.00 92.44 89 ALA A CA 1
ATOM 710 C C . ALA A 1 89 ? 10.510 -4.206 -17.402 1.00 92.44 89 ALA A C 1
ATOM 712 O O . ALA A 1 89 ? 9.713 -4.919 -18.004 1.00 92.44 89 ALA A O 1
ATOM 713 N N . ARG A 1 90 ? 11.419 -4.714 -16.561 1.00 85.94 90 ARG A N 1
ATOM 714 C CA . ARG A 1 90 ? 11.597 -6.148 -16.275 1.00 85.94 90 ARG A CA 1
ATOM 715 C C . ARG A 1 90 ? 11.155 -6.597 -14.871 1.00 85.94 90 ARG A C 1
ATOM 717 O O . ARG A 1 90 ? 11.496 -7.700 -14.458 1.00 85.94 90 ARG A O 1
ATOM 724 N N . ILE A 1 91 ? 10.446 -5.763 -14.105 1.00 88.12 91 ILE A N 1
ATOM 725 C CA . ILE A 1 91 ? 10.055 -6.065 -12.716 1.00 88.12 91 ILE A CA 1
ATOM 726 C C . ILE A 1 91 ? 8.550 -6.342 -12.634 1.00 88.12 91 ILE A C 1
ATOM 728 O O . ILE A 1 91 ? 7.720 -5.431 -12.674 1.00 88.12 91 ILE A O 1
ATOM 732 N N . GLY A 1 92 ? 8.209 -7.617 -12.439 1.00 87.62 92 GLY A N 1
ATOM 733 C CA . GLY A 1 92 ? 6.827 -8.083 -12.354 1.00 87.62 92 GLY A CA 1
ATOM 734 C C . GLY A 1 92 ? 6.131 -8.124 -13.717 1.00 87.62 92 GLY A C 1
ATOM 735 O O . GLY A 1 92 ? 6.769 -8.196 -14.763 1.00 87.62 92 GLY A O 1
ATOM 736 N N . ARG A 1 93 ? 4.795 -8.095 -13.699 1.00 89.75 93 ARG A N 1
ATOM 737 C CA . ARG A 1 93 ? 3.948 -8.157 -14.899 1.00 89.75 93 ARG A CA 1
ATOM 738 C C . ARG A 1 93 ? 3.785 -6.761 -15.524 1.00 89.75 93 ARG A C 1
ATOM 740 O O . ARG A 1 93 ? 2.809 -6.071 -15.229 1.00 89.75 93 ARG A O 1
ATOM 747 N N . THR A 1 94 ? 4.774 -6.327 -16.305 1.00 93.81 94 THR A N 1
ATOM 748 C CA . THR A 1 94 ? 4.794 -5.039 -17.036 1.00 93.81 94 THR A CA 1
ATOM 749 C C . THR A 1 94 ? 4.325 -5.198 -18.483 1.00 93.81 94 THR A C 1
ATOM 751 O O . THR A 1 94 ? 4.250 -6.320 -18.990 1.00 93.81 94 THR A O 1
ATOM 754 N N . LEU A 1 95 ? 4.045 -4.091 -19.174 1.00 93.69 95 LEU A N 1
ATOM 755 C CA . LEU A 1 95 ? 3.708 -4.079 -20.605 1.00 93.69 95 LEU A CA 1
ATOM 756 C C . LEU A 1 95 ? 4.810 -4.748 -21.449 1.00 93.69 95 LEU A C 1
ATOM 758 O O . LEU A 1 95 ? 4.516 -5.596 -22.291 1.00 93.69 95 LEU A O 1
ATOM 762 N N . GLU A 1 96 ? 6.078 -4.467 -21.134 1.00 94.12 96 GLU A N 1
ATOM 763 C CA . GLU A 1 96 ? 7.236 -5.056 -21.821 1.00 94.12 96 GLU A CA 1
ATOM 764 C C . GLU A 1 96 ? 7.487 -6.514 -21.420 1.00 94.12 96 GLU A C 1
ATOM 766 O O . GLU A 1 96 ? 7.754 -7.358 -22.275 1.00 94.12 96 GLU A O 1
ATOM 771 N N . ALA A 1 97 ? 7.355 -6.869 -20.138 1.00 92.81 97 ALA A N 1
ATOM 772 C CA . ALA A 1 97 ? 7.557 -8.242 -19.671 1.00 92.81 97 ALA A CA 1
ATOM 773 C C . ALA A 1 97 ? 6.437 -9.194 -20.118 1.00 92.81 97 ALA A C 1
ATOM 775 O O . ALA A 1 97 ? 6.673 -10.399 -20.215 1.00 92.81 97 ALA A O 1
ATOM 776 N N . THR A 1 98 ? 5.252 -8.668 -20.429 1.00 93.50 98 THR A N 1
ATOM 777 C CA . THR A 1 98 ? 4.121 -9.455 -20.940 1.00 93.50 98 THR A CA 1
ATOM 778 C C . THR A 1 98 ? 4.090 -9.576 -22.457 1.00 93.50 98 THR A C 1
ATOM 780 O O . THR A 1 98 ? 3.317 -10.385 -22.956 1.00 93.50 98 THR A O 1
ATOM 783 N N . GLY A 1 99 ? 4.936 -8.827 -23.174 1.00 93.19 99 GLY A N 1
ATOM 784 C CA . GLY A 1 99 ? 4.957 -8.796 -24.640 1.00 93.19 99 GLY A CA 1
ATOM 785 C C . GLY A 1 99 ? 3.853 -7.954 -25.267 1.00 93.19 99 GLY A C 1
ATOM 786 O O . GLY A 1 99 ? 3.676 -8.008 -26.476 1.00 93.19 99 GLY A O 1
ATOM 787 N N . TYR A 1 100 ? 3.132 -7.173 -24.464 1.00 93.50 100 TYR A N 1
ATOM 788 C CA . TYR A 1 100 ? 2.019 -6.354 -24.929 1.00 93.50 100 TYR A CA 1
ATOM 789 C C . TYR A 1 100 ? 2.475 -5.064 -25.635 1.00 93.50 100 TYR A C 1
ATOM 791 O O . TYR A 1 100 ? 1.894 -4.665 -26.638 1.00 93.50 100 TYR A O 1
ATOM 799 N N . ALA A 1 101 ? 3.509 -4.402 -25.111 1.00 94.75 101 ALA A N 1
ATOM 800 C CA . ALA A 1 101 ? 4.148 -3.249 -25.745 1.00 94.75 101 ALA A CA 1
ATOM 801 C C . ALA A 1 101 ? 5.628 -3.203 -25.357 1.00 94.75 101 ALA A C 1
ATOM 803 O O . ALA A 1 101 ? 5.974 -3.573 -24.237 1.00 94.75 101 ALA A O 1
ATOM 804 N N . ALA A 1 102 ? 6.502 -2.731 -26.239 1.00 95.44 102 ALA A N 1
ATOM 805 C CA . ALA A 1 102 ? 7.940 -2.667 -25.989 1.00 95.44 102 ALA A CA 1
ATOM 806 C C . ALA A 1 102 ? 8.498 -1.271 -26.264 1.00 95.44 102 ALA A C 1
ATOM 808 O O . ALA A 1 102 ? 8.032 -0.566 -27.161 1.00 95.44 102 ALA A O 1
ATOM 809 N N . ALA A 1 103 ? 9.531 -0.898 -25.504 1.00 96.38 103 ALA A N 1
ATOM 810 C CA . ALA A 1 103 ? 10.308 0.300 -25.780 1.00 96.38 103 ALA A CA 1
ATOM 811 C C . ALA A 1 103 ? 11.592 -0.025 -26.555 1.00 96.38 103 ALA A C 1
ATOM 813 O O . ALA A 1 103 ? 12.379 -0.893 -26.158 1.00 96.38 103 ALA A O 1
ATOM 814 N N . GLY A 1 104 ? 11.807 0.711 -27.641 1.00 95.69 104 GLY A N 1
ATOM 815 C CA . GLY A 1 104 ? 12.977 0.657 -28.512 1.00 95.69 104 GLY A CA 1
ATOM 816 C C . GLY A 1 104 ? 13.661 2.014 -28.650 1.00 95.69 104 GLY A C 1
ATOM 817 O O . GLY A 1 104 ? 13.443 2.926 -27.849 1.00 95.69 104 GLY A O 1
ATOM 818 N N . ILE A 1 105 ? 14.501 2.133 -29.673 1.00 96.38 105 ILE A N 1
ATOM 819 C CA . ILE A 1 105 ? 15.244 3.350 -30.018 1.00 96.38 105 ILE A CA 1
ATOM 820 C C . ILE A 1 105 ? 14.708 3.901 -31.340 1.00 96.38 105 ILE A C 1
ATOM 822 O O . ILE A 1 105 ? 14.291 3.136 -32.202 1.00 96.38 105 ILE A O 1
ATOM 826 N N . ASP A 1 106 ? 14.713 5.217 -31.521 1.00 95.94 106 ASP A N 1
ATOM 827 C CA . ASP A 1 106 ? 14.418 5.829 -32.817 1.00 95.94 106 ASP A CA 1
ATOM 828 C C . ASP A 1 106 ? 15.362 5.291 -33.913 1.00 95.94 106 ASP A C 1
ATOM 830 O O . ASP A 1 106 ? 16.579 5.499 -33.866 1.00 95.94 106 ASP A O 1
ATOM 834 N N . VAL A 1 107 ? 14.795 4.582 -34.896 1.00 93.44 107 VAL A N 1
ATOM 835 C CA . VAL A 1 107 ? 15.546 3.842 -35.925 1.00 93.44 107 VAL A CA 1
ATOM 836 C C . VAL A 1 107 ? 16.365 4.775 -36.817 1.00 93.44 107 VAL A C 1
ATOM 838 O O . VAL A 1 107 ? 17.488 4.439 -37.197 1.00 93.44 107 VAL A O 1
ATOM 841 N N . ALA A 1 108 ? 15.846 5.965 -37.129 1.00 93.69 108 ALA A N 1
ATOM 842 C CA . ALA A 1 108 ? 16.538 6.926 -37.982 1.00 93.69 108 ALA A CA 1
ATOM 843 C C . ALA A 1 108 ? 17.799 7.469 -37.292 1.00 93.69 108 ALA A C 1
ATOM 845 O O . ALA A 1 108 ? 18.892 7.432 -37.869 1.00 93.69 108 ALA A O 1
ATOM 846 N N . ARG A 1 109 ? 17.675 7.896 -36.028 1.00 95.31 109 ARG A N 1
ATOM 847 C CA . ARG A 1 109 ? 18.814 8.332 -35.204 1.00 95.31 109 ARG A CA 1
ATOM 848 C C . ARG A 1 109 ? 19.808 7.192 -34.981 1.00 95.31 109 ARG A C 1
ATOM 850 O O . ARG A 1 109 ? 21.016 7.407 -35.068 1.00 95.31 109 ARG A O 1
ATOM 857 N N . PHE A 1 110 ? 19.314 5.980 -34.731 1.00 95.38 110 PHE A N 1
ATOM 858 C CA . PHE A 1 110 ? 20.142 4.798 -34.492 1.00 95.38 110 PHE A CA 1
ATOM 859 C C . PHE A 1 110 ? 20.982 4.402 -35.716 1.00 95.38 110 PHE A C 1
ATOM 861 O O . PHE A 1 110 ? 22.203 4.280 -35.605 1.00 95.38 110 PHE A O 1
ATOM 868 N N . ASN A 1 111 ? 20.369 4.286 -36.897 1.00 93.00 111 ASN A N 1
ATOM 869 C CA . ASN A 1 111 ? 21.074 3.920 -38.132 1.00 93.00 111 ASN A CA 1
ATOM 870 C C . ASN A 1 111 ? 22.123 4.967 -38.536 1.00 93.00 111 ASN A C 1
ATOM 872 O O . ASN A 1 111 ? 23.233 4.614 -38.952 1.00 93.00 111 ASN A O 1
ATOM 876 N N . SER A 1 112 ? 21.801 6.255 -38.364 1.00 93.25 112 SER A N 1
ATOM 877 C CA . SER A 1 112 ? 22.760 7.341 -38.585 1.00 93.25 112 SER A CA 1
ATOM 878 C C . SER A 1 112 ? 23.952 7.248 -37.628 1.00 93.25 112 SER A C 1
ATOM 880 O O . SER A 1 112 ? 25.086 7.470 -38.049 1.00 93.25 112 SER A O 1
ATOM 882 N N . ALA A 1 113 ? 23.716 6.908 -36.355 1.00 94.94 113 ALA A N 1
ATOM 883 C CA . ALA A 1 113 ? 24.773 6.799 -35.354 1.00 94.94 113 ALA A CA 1
ATOM 884 C C . ALA A 1 113 ? 25.722 5.626 -35.630 1.00 94.94 113 ALA A C 1
ATOM 886 O O . ALA A 1 113 ? 26.933 5.784 -35.500 1.00 94.94 113 ALA A O 1
ATOM 887 N N . ILE A 1 114 ? 25.198 4.463 -36.027 1.00 95.12 114 ILE A N 1
ATOM 888 C CA . ILE A 1 114 ? 26.026 3.278 -36.295 1.00 95.12 114 ILE A CA 1
ATOM 889 C C . ILE A 1 114 ? 26.972 3.517 -37.466 1.00 95.12 114 ILE A C 1
ATOM 891 O O . ILE A 1 114 ? 28.156 3.205 -37.360 1.00 95.12 114 ILE A O 1
ATOM 895 N N . THR A 1 115 ? 26.455 4.060 -38.569 1.00 91.81 115 THR A N 1
ATOM 896 C CA . THR A 1 115 ? 27.249 4.277 -39.787 1.00 91.81 115 THR A CA 1
ATOM 897 C C . THR A 1 115 ? 28.402 5.239 -39.508 1.00 91.81 115 THR A C 1
ATOM 899 O O . THR A 1 115 ? 29.550 4.938 -39.827 1.00 91.81 115 THR A O 1
ATOM 902 N N . ALA A 1 116 ? 28.111 6.350 -38.823 1.00 94.12 116 ALA A N 1
ATOM 903 C CA . ALA A 1 116 ? 29.121 7.323 -38.421 1.00 94.12 116 ALA A CA 1
ATOM 904 C C . ALA A 1 116 ? 30.141 6.733 -37.431 1.00 94.12 116 ALA A C 1
ATOM 906 O O . ALA A 1 116 ? 31.339 6.964 -37.573 1.00 94.12 116 ALA A O 1
ATOM 907 N N . LEU A 1 117 ? 29.686 5.944 -36.449 1.00 95.62 117 LEU A N 1
ATOM 908 C CA . LEU A 1 117 ? 30.569 5.336 -35.453 1.00 95.62 117 LEU A CA 1
ATOM 909 C C . LEU A 1 117 ? 31.493 4.286 -36.077 1.00 95.62 117 LEU A C 1
ATOM 911 O O . LEU A 1 117 ? 32.671 4.248 -35.742 1.00 95.62 117 LEU A O 1
ATOM 915 N N . HIS A 1 118 ? 30.983 3.436 -36.974 1.00 94.69 118 HIS A N 1
ATOM 916 C CA . HIS A 1 118 ? 31.801 2.430 -37.656 1.00 94.69 118 HIS A CA 1
ATOM 917 C C . HIS A 1 118 ? 32.904 3.091 -38.481 1.00 94.69 118 HIS A C 1
ATOM 919 O O . HIS A 1 118 ? 34.069 2.746 -38.294 1.00 94.69 118 HIS A O 1
ATOM 925 N N . GLN A 1 119 ? 32.557 4.092 -39.296 1.00 93.56 119 GLN A N 1
ATOM 926 C CA . GLN A 1 119 ? 33.533 4.853 -40.075 1.00 93.56 119 GLN A CA 1
ATOM 927 C C . GLN A 1 119 ? 34.603 5.480 -39.170 1.00 93.56 119 GLN A C 1
ATOM 929 O O . GLN A 1 119 ? 35.794 5.274 -39.390 1.00 93.56 119 GLN A O 1
ATOM 934 N N . GLN A 1 120 ? 34.184 6.170 -38.107 1.00 93.50 120 GLN A N 1
ATOM 935 C CA . GLN A 1 120 ? 35.104 6.832 -37.186 1.00 93.50 120 GLN A CA 1
ATOM 936 C C . GLN A 1 120 ? 36.045 5.848 -36.475 1.00 93.50 120 GLN A C 1
ATOM 938 O O . GLN A 1 120 ? 37.235 6.118 -36.334 1.00 93.50 120 GLN A O 1
ATOM 943 N N . LEU A 1 121 ? 35.534 4.702 -36.018 1.00 92.06 121 LEU A N 1
ATOM 944 C CA . LEU A 1 121 ? 36.365 3.702 -35.348 1.00 92.06 121 LEU A CA 1
ATOM 945 C C . LEU A 1 121 ? 37.368 3.061 -36.315 1.00 92.06 121 LEU A C 1
ATOM 947 O O . LEU A 1 121 ? 38.508 2.835 -35.921 1.00 92.06 121 LEU A O 1
ATOM 951 N N . VAL A 1 122 ? 36.971 2.787 -37.562 1.00 90.94 122 VAL A N 1
ATOM 952 C CA . VAL A 1 122 ? 37.873 2.235 -38.586 1.00 90.94 122 VAL A CA 1
ATOM 953 C C . VAL A 1 122 ? 38.983 3.228 -38.935 1.00 90.94 122 VAL A C 1
ATOM 955 O O . VAL A 1 122 ? 40.146 2.835 -38.997 1.00 90.94 122 VAL A O 1
ATOM 958 N N . GLU A 1 123 ? 38.648 4.507 -39.113 1.00 90.94 123 GLU A N 1
ATOM 959 C CA . GLU A 1 123 ? 39.622 5.560 -39.424 1.00 90.94 123 GLU A CA 1
ATOM 960 C C . GLU A 1 123 ? 40.620 5.796 -38.278 1.00 90.94 123 GLU A C 1
ATOM 962 O O . GLU A 1 123 ? 41.810 5.983 -38.527 1.00 90.94 123 GLU A O 1
ATOM 967 N N . GLU A 1 124 ? 40.162 5.774 -37.023 1.00 90.38 124 GLU A N 1
ATOM 968 C CA . GLU A 1 124 ? 41.008 6.094 -35.866 1.00 90.38 124 GLU A CA 1
ATOM 969 C C . GLU A 1 124 ? 41.805 4.901 -35.318 1.00 90.38 124 GLU A C 1
ATOM 971 O O . GLU A 1 124 ? 42.914 5.090 -34.818 1.00 90.38 124 GLU A O 1
ATOM 976 N N . LEU A 1 125 ? 41.241 3.689 -35.354 1.00 87.31 125 LEU A N 1
ATOM 977 C CA . LEU A 1 125 ? 41.831 2.504 -34.715 1.00 87.31 125 LEU A CA 1
ATOM 978 C C . LEU A 1 125 ? 42.483 1.533 -35.711 1.00 87.31 125 LEU A C 1
ATOM 980 O O . LEU A 1 125 ? 43.158 0.600 -35.276 1.00 87.31 125 LEU A O 1
ATOM 984 N N . GLY A 1 126 ? 42.307 1.752 -37.020 1.00 85.06 126 GLY A N 1
ATOM 985 C CA . GLY A 1 126 ? 43.006 1.041 -38.092 1.00 85.06 126 GLY A CA 1
ATOM 986 C C . GLY A 1 126 ? 42.964 -0.481 -37.939 1.00 85.06 126 GLY A C 1
ATOM 987 O O . GLY A 1 126 ? 41.895 -1.093 -37.994 1.00 85.06 126 GLY A O 1
ATOM 988 N N . ASP A 1 127 ? 44.140 -1.076 -37.721 1.00 80.75 127 ASP A N 1
ATOM 989 C CA . ASP A 1 127 ? 44.361 -2.527 -37.658 1.00 80.75 127 ASP A CA 1
ATOM 990 C C . ASP A 1 127 ? 43.484 -3.245 -36.613 1.00 80.75 127 ASP A C 1
ATOM 992 O O . ASP A 1 127 ? 43.040 -4.369 -36.844 1.00 80.75 127 ASP A O 1
ATOM 996 N N . GLU A 1 128 ? 43.143 -2.592 -35.497 1.00 82.69 128 GLU A N 1
ATOM 997 C CA . GLU A 1 128 ? 42.323 -3.188 -34.423 1.00 82.69 128 GLU A CA 1
ATOM 998 C C . GLU A 1 128 ? 40.825 -3.289 -34.780 1.00 82.69 128 GLU A C 1
ATOM 1000 O O . GLU A 1 128 ? 40.064 -4.002 -34.117 1.00 82.69 128 GLU A O 1
ATOM 1005 N N . MET A 1 129 ? 40.387 -2.601 -35.840 1.00 84.75 129 MET A N 1
ATOM 1006 C CA . MET A 1 129 ? 39.016 -2.661 -36.369 1.00 84.75 129 MET A CA 1
ATOM 1007 C C . MET A 1 129 ? 38.916 -3.482 -37.663 1.00 84.75 129 MET A C 1
ATOM 1009 O O . MET A 1 129 ? 37.832 -3.600 -38.243 1.00 84.75 129 MET A O 1
ATOM 1013 N N . VAL A 1 130 ? 40.015 -4.100 -38.112 1.00 83.25 130 VAL A N 1
ATOM 1014 C CA . VAL A 1 130 ? 40.024 -4.955 -39.305 1.00 83.25 130 VAL A CA 1
ATOM 1015 C C . VAL A 1 130 ? 39.083 -6.144 -39.109 1.00 83.25 130 VAL A C 1
ATOM 1017 O O . VAL A 1 130 ? 39.180 -6.908 -38.148 1.00 83.25 130 VAL A O 1
ATOM 1020 N N . GLY A 1 131 ? 38.143 -6.301 -40.042 1.00 83.12 131 GLY A N 1
ATOM 1021 C CA . GLY A 1 131 ? 37.133 -7.361 -40.003 1.00 83.12 131 GLY A CA 1
ATOM 1022 C C . GLY A 1 131 ? 35.981 -7.113 -39.024 1.00 83.12 131 GLY A C 1
ATOM 1023 O O . GLY A 1 131 ? 35.154 -8.006 -38.851 1.00 83.12 131 GLY A O 1
ATOM 1024 N N . VAL A 1 132 ? 35.899 -5.941 -38.382 1.00 88.62 132 VAL A N 1
ATOM 1025 C CA . VAL A 1 132 ? 34.727 -5.549 -37.586 1.00 88.62 132 VAL A CA 1
ATOM 1026 C C . VAL A 1 132 ? 33.644 -4.999 -38.513 1.00 88.62 132 VAL A C 1
ATOM 1028 O O . VAL A 1 132 ? 33.826 -3.988 -39.197 1.00 88.62 132 VAL A O 1
ATOM 1031 N N . SER A 1 133 ? 32.495 -5.669 -38.537 1.00 91.38 133 SER A N 1
ATOM 1032 C CA . SER A 1 133 ? 31.352 -5.286 -39.371 1.00 91.38 133 SER A CA 1
ATOM 1033 C C . SER A 1 133 ? 30.508 -4.165 -38.751 1.00 91.38 133 SER A C 1
ATOM 1035 O O . SER A 1 133 ? 30.486 -3.964 -37.534 1.00 91.38 133 SER A O 1
ATOM 1037 N N . VAL A 1 134 ? 29.736 -3.473 -39.594 1.00 91.62 134 VAL A N 1
ATOM 1038 C CA . VAL A 1 134 ? 28.717 -2.499 -39.162 1.00 91.62 134 VAL A CA 1
ATOM 1039 C C . VAL A 1 134 ? 27.684 -3.156 -38.231 1.00 91.62 134 VAL A C 1
ATOM 1041 O O . VAL A 1 134 ? 27.244 -2.537 -37.266 1.00 91.62 134 VAL A O 1
ATOM 1044 N N . GLU A 1 135 ? 27.347 -4.429 -38.463 1.00 92.25 135 GLU A N 1
ATOM 1045 C CA . GLU A 1 135 ? 26.436 -5.211 -37.614 1.00 92.25 135 GLU A CA 1
ATOM 1046 C C . GLU A 1 135 ? 26.982 -5.384 -36.187 1.00 92.25 135 GLU A C 1
ATOM 1048 O O . GLU A 1 135 ? 26.256 -5.179 -35.216 1.00 92.25 135 GLU A O 1
ATOM 1053 N N . GLN A 1 136 ? 28.279 -5.666 -36.028 1.00 92.94 136 GLN A N 1
ATOM 1054 C CA . GLN A 1 136 ? 28.904 -5.759 -34.702 1.00 92.94 136 GLN A CA 1
ATOM 1055 C C . GLN A 1 136 ? 28.891 -4.421 -33.953 1.00 92.94 136 GLN A C 1
ATOM 1057 O O . GLN A 1 136 ? 28.678 -4.391 -32.738 1.00 92.94 136 GLN A O 1
ATOM 1062 N N . VAL A 1 137 ? 29.077 -3.305 -34.667 1.00 94.25 137 VAL A N 1
ATOM 1063 C CA . VAL A 1 137 ? 28.924 -1.961 -34.089 1.00 94.25 137 VAL A CA 1
ATOM 1064 C C . VAL A 1 137 ? 27.462 -1.699 -33.714 1.00 94.25 137 VAL A C 1
ATOM 1066 O O . VAL A 1 137 ? 27.201 -1.147 -32.646 1.00 94.25 137 VAL A O 1
ATOM 1069 N N . ALA A 1 138 ? 26.497 -2.158 -34.514 1.00 95.44 138 ALA A N 1
ATOM 1070 C CA . ALA A 1 138 ? 25.079 -2.084 -34.168 1.00 95.44 138 ALA A CA 1
ATOM 1071 C C . ALA A 1 138 ? 24.760 -2.857 -32.876 1.00 95.44 138 ALA A C 1
ATOM 1073 O O . ALA A 1 138 ? 24.114 -2.303 -31.984 1.00 95.44 138 ALA A O 1
ATOM 1074 N N . HIS A 1 139 ? 25.275 -4.086 -32.725 1.00 95.75 139 HIS A N 1
ATOM 1075 C CA . HIS A 1 139 ? 25.135 -4.887 -31.499 1.00 95.75 139 HIS A CA 1
ATOM 1076 C C . HIS A 1 139 ? 25.761 -4.191 -30.283 1.00 95.75 139 HIS A C 1
ATOM 1078 O O . HIS A 1 139 ? 25.165 -4.174 -29.202 1.00 95.75 139 HIS A O 1
ATOM 1084 N N . LEU A 1 140 ? 26.931 -3.564 -30.455 1.00 95.62 140 LEU A N 1
ATOM 1085 C CA . LEU A 1 140 ? 27.556 -2.755 -29.408 1.00 95.62 140 LEU A CA 1
ATOM 1086 C C . LEU A 1 140 ? 26.615 -1.632 -28.957 1.00 95.62 140 LEU A C 1
ATOM 1088 O O . LEU A 1 140 ? 26.286 -1.543 -27.771 1.00 95.62 140 LEU A O 1
ATOM 1092 N N . VAL A 1 141 ? 26.158 -0.805 -29.898 1.00 97.00 141 VAL A N 1
ATOM 1093 C CA . VAL A 1 141 ? 25.347 0.380 -29.603 1.00 97.00 141 VAL A CA 1
ATOM 1094 C C . VAL A 1 141 ? 23.999 0.002 -28.989 1.00 97.00 141 VAL A C 1
ATOM 1096 O O . VAL A 1 141 ? 23.635 0.565 -27.953 1.00 97.00 141 VAL A O 1
ATOM 1099 N N . ILE A 1 142 ? 23.271 -0.966 -29.561 1.00 96.38 142 ILE A N 1
ATOM 1100 C CA . ILE A 1 142 ? 21.949 -1.353 -29.045 1.00 96.38 142 ILE A CA 1
ATOM 1101 C C . ILE A 1 142 ? 22.047 -1.920 -27.629 1.00 96.38 142 ILE A C 1
ATOM 1103 O O . ILE A 1 142 ? 21.236 -1.562 -26.777 1.00 96.38 142 ILE A O 1
ATOM 1107 N N . GLY A 1 143 ? 23.078 -2.719 -27.331 1.00 95.88 143 GLY A N 1
ATOM 1108 C CA . GLY A 1 143 ? 23.292 -3.242 -25.985 1.00 95.88 143 GLY A CA 1
ATOM 1109 C C . GLY A 1 143 ? 23.591 -2.137 -24.969 1.00 95.88 143 GLY A C 1
ATOM 1110 O O . GLY A 1 143 ? 23.023 -2.145 -23.877 1.00 95.88 143 GLY A O 1
ATOM 1111 N N . VAL A 1 144 ? 24.418 -1.144 -25.326 1.00 96.81 144 VAL A N 1
ATOM 1112 C CA . VAL A 1 144 ? 24.719 0.012 -24.457 1.00 96.81 144 VAL A CA 1
ATOM 1113 C C . VAL A 1 144 ? 23.466 0.842 -24.171 1.00 96.81 144 VAL A C 1
ATOM 1115 O O . VAL A 1 144 ? 23.202 1.170 -23.009 1.00 96.81 144 VAL A O 1
ATOM 1118 N N . LEU A 1 145 ? 22.685 1.167 -25.205 1.00 97.12 145 LEU A N 1
ATOM 1119 C CA . LEU A 1 145 ? 21.439 1.927 -25.067 1.00 97.12 145 LEU A CA 1
ATOM 1120 C C . LEU A 1 145 ? 20.401 1.151 -24.249 1.00 97.12 145 LEU A C 1
ATOM 1122 O O . LEU A 1 145 ? 19.764 1.709 -23.354 1.00 97.12 145 LEU A O 1
ATOM 1126 N N . TRP A 1 146 ? 20.281 -0.154 -24.494 1.00 95.19 146 TRP A N 1
ATOM 1127 C CA . TRP A 1 146 ? 19.397 -1.036 -23.745 1.00 95.19 146 TRP A CA 1
ATOM 1128 C C . TRP A 1 146 ? 19.781 -1.101 -22.262 1.00 95.19 146 TRP A C 1
ATOM 1130 O O . TRP A 1 146 ? 18.925 -0.934 -21.393 1.00 95.19 146 TRP A O 1
ATOM 1140 N N . HIS A 1 147 ? 21.071 -1.256 -21.955 1.00 95.38 147 HIS A N 1
ATOM 1141 C CA . HIS A 1 147 ? 21.562 -1.286 -20.578 1.00 95.38 147 HIS A CA 1
ATOM 1142 C C . HIS A 1 147 ? 21.287 0.035 -19.844 1.00 95.38 147 HIS A C 1
ATOM 1144 O O . HIS A 1 147 ? 20.824 0.022 -18.701 1.00 95.38 147 HIS A O 1
ATOM 1150 N N . GLN A 1 148 ? 21.484 1.182 -20.506 1.00 95.75 148 GLN A N 1
ATOM 1151 C CA . GLN A 1 148 ? 21.118 2.492 -19.954 1.00 95.75 148 GLN A CA 1
ATOM 1152 C C . GLN A 1 148 ? 19.607 2.635 -19.729 1.00 95.75 148 GLN A C 1
ATOM 1154 O O . GLN A 1 148 ? 19.188 3.116 -18.672 1.00 95.75 148 GLN A O 1
ATOM 1159 N N . ARG A 1 149 ? 18.777 2.173 -20.674 1.00 96.25 149 ARG A N 1
ATOM 1160 C CA . ARG A 1 149 ? 17.311 2.223 -20.564 1.00 96.25 149 ARG A CA 1
ATOM 1161 C C . ARG A 1 149 ? 16.835 1.431 -19.355 1.00 96.25 149 ARG A C 1
ATOM 1163 O O . ARG A 1 149 ? 16.087 1.945 -18.529 1.00 96.25 149 ARG A O 1
ATOM 1170 N N . GLN A 1 150 ? 17.328 0.208 -19.199 1.00 93.88 150 GLN A N 1
ATOM 1171 C CA . GLN A 1 150 ? 16.962 -0.669 -18.086 1.00 93.88 150 GLN A CA 1
ATOM 1172 C C . GLN A 1 150 ? 17.496 -0.171 -16.745 1.00 93.88 150 GLN A C 1
ATOM 1174 O O . GLN A 1 150 ? 16.905 -0.456 -15.704 1.00 93.88 150 GLN A O 1
ATOM 1179 N N . ALA A 1 151 ? 18.594 0.588 -16.747 1.00 94.06 151 ALA A N 1
ATOM 1180 C CA . ALA A 1 151 ? 19.097 1.298 -15.575 1.00 94.06 151 ALA A CA 1
ATOM 1181 C C . ALA A 1 151 ? 18.261 2.542 -15.213 1.00 94.06 151 ALA A C 1
ATOM 1183 O O . ALA A 1 151 ? 18.535 3.179 -14.197 1.00 94.06 151 ALA A O 1
ATOM 1184 N N . GLY A 1 152 ? 17.258 2.901 -16.022 1.00 94.62 152 GLY A N 1
ATOM 1185 C CA . GLY A 1 152 ? 16.457 4.109 -15.845 1.00 94.62 152 GLY A CA 1
ATOM 1186 C C . GLY A 1 152 ? 17.227 5.396 -16.138 1.00 94.62 152 GLY A C 1
ATOM 1187 O O . GLY A 1 152 ? 16.812 6.450 -15.668 1.00 94.62 152 GLY A O 1
ATOM 1188 N N . ALA A 1 153 ? 18.337 5.335 -16.885 1.00 95.50 153 ALA A N 1
ATOM 1189 C CA . ALA A 1 153 ? 19.226 6.462 -17.192 1.00 95.50 153 ALA A CA 1
ATOM 1190 C C . ALA A 1 153 ? 18.630 7.449 -18.213 1.00 95.50 153 ALA A C 1
ATOM 1192 O O . ALA A 1 153 ? 19.321 7.943 -19.101 1.00 95.50 153 ALA A O 1
ATOM 1193 N N . VAL A 1 154 ? 17.334 7.727 -18.106 1.00 96.56 154 VAL A N 1
ATOM 1194 C CA . VAL A 1 154 ? 16.595 8.638 -18.976 1.00 96.56 154 VAL A CA 1
ATOM 1195 C C . VAL A 1 154 ? 16.571 10.029 -18.350 1.00 96.56 154 VAL A C 1
ATOM 1197 O O . VAL A 1 154 ? 16.492 10.188 -17.126 1.00 96.56 154 VAL A O 1
ATOM 1200 N N . LEU A 1 155 ? 16.684 11.059 -19.184 1.00 95.44 155 LEU A N 1
ATOM 1201 C CA . LEU A 1 155 ? 16.784 12.457 -18.764 1.00 95.44 155 LEU A CA 1
ATOM 1202 C C . LEU A 1 155 ? 15.419 13.049 -18.368 1.00 95.44 155 LEU A C 1
ATOM 1204 O O . LEU A 1 155 ? 14.995 14.069 -18.900 1.00 95.44 155 LEU A O 1
ATOM 1208 N N . HIS A 1 156 ? 14.753 12.422 -17.400 1.00 93.56 156 HIS A N 1
ATOM 1209 C CA . HIS A 1 156 ? 13.461 12.855 -16.873 1.00 93.56 156 HIS A CA 1
ATOM 1210 C C . HIS A 1 156 ? 13.583 14.141 -16.021 1.00 93.56 156 HIS A C 1
ATOM 1212 O O . HIS A 1 156 ? 14.489 14.220 -15.175 1.00 93.56 156 HIS A O 1
ATOM 1218 N N . PRO A 1 157 ? 12.674 15.130 -16.158 1.00 89.94 157 PRO A N 1
ATOM 1219 C CA . PRO A 1 157 ? 12.732 16.394 -15.412 1.00 89.94 157 PRO A CA 1
ATOM 1220 C C . PRO A 1 157 ? 12.791 16.224 -13.886 1.00 89.94 157 PRO A C 1
ATOM 1222 O O . PRO A 1 157 ? 13.592 16.880 -13.222 1.00 89.94 157 PRO A O 1
ATOM 1225 N N . ALA A 1 158 ? 12.036 15.271 -13.326 1.00 88.75 158 ALA A N 1
ATOM 1226 C CA . ALA A 1 158 ? 12.007 15.010 -11.878 1.00 88.75 158 ALA A CA 1
ATOM 1227 C C . ALA A 1 158 ? 13.381 14.681 -11.248 1.00 88.75 158 ALA A C 1
ATOM 1229 O O . ALA A 1 158 ? 13.553 14.847 -10.041 1.00 88.75 158 ALA A O 1
ATOM 1230 N N . PHE A 1 159 ? 14.376 14.248 -12.036 1.00 88.88 159 PHE A N 1
ATOM 1231 C CA . PHE A 1 159 ? 15.720 13.913 -11.544 1.00 88.88 159 PHE A CA 1
ATOM 1232 C C . PHE A 1 159 ? 16.795 14.938 -11.900 1.00 88.88 159 PHE A C 1
ATOM 1234 O O . PHE A 1 159 ? 17.982 14.646 -11.785 1.00 88.88 159 PHE A O 1
ATOM 1241 N N . GLU A 1 160 ? 16.432 16.143 -12.336 1.00 88.62 160 GLU A N 1
ATOM 1242 C CA . GLU A 1 160 ? 17.403 17.207 -12.617 1.00 88.62 160 GLU A CA 1
ATOM 1243 C C . GLU A 1 160 ? 18.308 17.519 -11.410 1.00 88.62 160 GLU A C 1
ATOM 1245 O O . GLU A 1 160 ? 19.532 17.507 -11.533 1.00 88.62 160 GLU A O 1
ATOM 1250 N N . SER A 1 161 ? 17.733 17.694 -10.216 1.00 85.25 161 SER A N 1
ATOM 1251 C CA . SER A 1 161 ? 18.512 17.960 -8.997 1.00 85.25 161 SER A CA 1
ATOM 1252 C C . SER A 1 161 ? 19.409 16.785 -8.600 1.00 85.25 161 SER A C 1
ATOM 1254 O O . SER A 1 161 ? 20.544 16.990 -8.176 1.00 85.25 161 SER A O 1
ATOM 1256 N N . TYR A 1 162 ? 18.932 15.548 -8.776 1.00 87.12 162 TYR A N 1
ATOM 1257 C CA . TYR A 1 162 ? 19.738 14.348 -8.540 1.00 87.12 162 TYR A CA 1
ATOM 1258 C C . TYR A 1 162 ? 20.926 14.267 -9.498 1.00 87.12 162 TYR A C 1
ATOM 1260 O O . TYR A 1 162 ? 22.040 13.989 -9.056 1.00 87.12 162 TYR A O 1
ATOM 1268 N N . ARG A 1 163 ? 20.697 14.569 -10.781 1.00 89.81 163 ARG A N 1
ATOM 1269 C CA . ARG A 1 163 ? 21.741 14.613 -11.805 1.00 89.81 163 ARG A CA 1
ATOM 1270 C C . ARG A 1 163 ? 22.807 15.649 -11.480 1.00 89.81 163 ARG A C 1
ATOM 1272 O O . ARG A 1 163 ? 23.971 15.298 -11.472 1.00 89.81 163 ARG A O 1
ATOM 1279 N N . ARG A 1 164 ? 22.424 16.874 -11.116 1.00 86.56 164 ARG A N 1
ATOM 1280 C CA . ARG A 1 164 ? 23.385 17.940 -10.786 1.00 86.56 164 ARG A CA 1
ATOM 1281 C C . ARG A 1 164 ? 24.244 17.619 -9.556 1.00 86.56 164 ARG A C 1
ATOM 1283 O O . ARG A 1 164 ? 25.420 17.965 -9.501 1.00 86.56 164 ARG A O 1
ATOM 1290 N N . GLU A 1 165 ? 23.655 16.987 -8.542 1.00 83.25 165 GLU A N 1
ATOM 1291 C CA . GLU A 1 165 ? 24.290 16.843 -7.224 1.00 83.25 165 GLU A CA 1
ATOM 1292 C C . GLU A 1 165 ? 24.954 15.481 -6.980 1.00 83.25 165 GLU A C 1
ATOM 1294 O O . GLU A 1 165 ? 25.820 15.371 -6.106 1.00 83.25 165 GLU A O 1
ATOM 1299 N N . GLY A 1 166 ? 24.515 14.428 -7.678 1.00 78.19 166 GLY A N 1
ATOM 1300 C CA . GLY A 1 166 ? 24.994 13.054 -7.496 1.00 78.19 166 GLY A CA 1
ATOM 1301 C C . GLY A 1 166 ? 24.633 12.425 -6.141 1.00 78.19 166 GLY A C 1
ATOM 1302 O O . GLY A 1 166 ? 25.245 11.437 -5.731 1.00 78.19 166 GLY A O 1
ATOM 1303 N N . LYS A 1 167 ? 23.669 12.994 -5.401 1.00 78.38 167 LYS A N 1
ATOM 1304 C CA . LYS A 1 167 ? 23.246 12.517 -4.071 1.00 78.38 167 LYS A CA 1
ATOM 1305 C C . LYS A 1 167 ? 21.784 12.077 -4.074 1.00 78.38 167 LYS A C 1
ATOM 1307 O O . LYS A 1 167 ? 20.908 12.853 -4.438 1.00 78.38 167 LYS A O 1
ATOM 1312 N N . THR A 1 168 ? 21.505 10.859 -3.595 1.00 70.19 168 THR A N 1
ATOM 1313 C CA . THR A 1 168 ? 20.145 10.280 -3.583 1.00 70.19 168 THR A CA 1
ATOM 1314 C C . THR A 1 168 ? 19.116 11.156 -2.869 1.00 70.19 168 THR A C 1
ATOM 1316 O O . THR A 1 168 ? 18.005 11.285 -3.366 1.00 70.19 168 THR A O 1
ATOM 1319 N N . PHE A 1 169 ? 19.454 11.778 -1.735 1.00 68.75 169 PHE A N 1
ATOM 1320 C CA . PHE A 1 169 ? 18.477 12.574 -0.979 1.00 68.75 169 PHE A CA 1
ATOM 1321 C C . PHE A 1 169 ? 17.954 13.794 -1.764 1.00 68.75 169 PHE A C 1
ATOM 1323 O O . PHE A 1 169 ? 16.880 14.306 -1.467 1.00 68.75 169 PHE A O 1
ATOM 1330 N N . MET A 1 170 ? 18.667 14.239 -2.809 1.00 66.62 170 MET A N 1
ATOM 1331 C CA . MET A 1 170 ? 18.218 15.331 -3.682 1.00 66.62 170 MET A CA 1
ATOM 1332 C C . MET A 1 170 ? 17.050 14.926 -4.589 1.00 66.62 170 MET A C 1
ATOM 1334 O O . MET A 1 170 ? 16.409 15.792 -5.177 1.00 66.62 170 MET A O 1
ATOM 1338 N N . MET A 1 171 ? 16.739 13.628 -4.683 1.00 68.12 171 MET A N 1
ATOM 1339 C CA . MET A 1 171 ? 15.536 13.125 -5.356 1.00 68.12 171 MET A CA 1
ATOM 1340 C C . MET A 1 171 ? 14.259 13.455 -4.566 1.00 68.12 171 MET A C 1
ATOM 1342 O O . MET A 1 171 ? 13.177 13.458 -5.143 1.00 68.12 171 MET A O 1
ATOM 1346 N N . THR A 1 172 ? 14.380 13.745 -3.264 1.00 62.88 172 THR A N 1
ATOM 1347 C CA . THR A 1 172 ? 13.252 13.955 -2.341 1.00 62.88 172 THR A CA 1
ATOM 1348 C C . THR A 1 172 ? 13.248 15.337 -1.675 1.00 62.88 172 THR A C 1
ATOM 1350 O O . THR A 1 172 ? 12.381 15.588 -0.849 1.00 62.88 172 THR A O 1
ATOM 1353 N N . GLN A 1 173 ? 14.199 16.231 -1.988 1.00 59.44 173 GLN A N 1
ATOM 1354 C CA . GLN A 1 173 ? 14.376 17.505 -1.264 1.00 59.44 173 GLN A CA 1
ATOM 1355 C C . GLN A 1 173 ? 13.680 18.733 -1.864 1.00 59.44 173 GLN A C 1
ATOM 1357 O O . GLN A 1 173 ? 13.539 19.730 -1.162 1.00 59.44 173 GLN A O 1
ATOM 1362 N N . LYS A 1 174 ? 13.237 18.713 -3.127 1.00 62.28 174 LYS A N 1
ATOM 1363 C CA . LYS A 1 174 ? 12.464 19.848 -3.658 1.00 62.28 174 LYS A CA 1
ATOM 1364 C C . LYS A 1 174 ? 11.031 19.738 -3.148 1.00 62.28 174 LYS A C 1
ATOM 1366 O O . LYS A 1 174 ? 10.411 18.699 -3.369 1.00 62.28 174 LYS A O 1
ATOM 1371 N N . GLU A 1 175 ? 10.502 20.816 -2.568 1.00 62.03 175 GLU A N 1
ATOM 1372 C CA . GLU A 1 175 ? 9.125 20.890 -2.045 1.00 62.03 175 GLU A CA 1
ATOM 1373 C C . GLU A 1 175 ? 8.075 20.391 -3.042 1.00 62.03 175 GLU A C 1
ATOM 1375 O O . GLU A 1 175 ? 7.084 19.790 -2.648 1.00 62.03 175 GLU A O 1
ATOM 1380 N N . ARG A 1 176 ? 8.305 20.581 -4.348 1.00 75.19 176 ARG A N 1
ATOM 1381 C CA . ARG A 1 176 ? 7.376 20.127 -5.387 1.00 75.19 176 ARG A CA 1
ATOM 1382 C C . ARG A 1 176 ? 7.552 18.658 -5.786 1.00 75.19 176 ARG A C 1
ATOM 1384 O O . ARG A 1 176 ? 6.561 17.948 -5.897 1.00 75.19 176 ARG A O 1
ATOM 1391 N N . THR A 1 177 ? 8.779 18.171 -6.012 1.00 80.44 177 THR A N 1
ATOM 1392 C CA . THR A 1 177 ? 9.001 16.763 -6.412 1.00 80.44 177 THR A CA 1
ATOM 1393 C C . THR A 1 177 ? 8.721 15.787 -5.279 1.00 80.44 177 THR A C 1
ATOM 1395 O O . THR A 1 177 ? 8.235 14.690 -5.541 1.00 80.44 177 THR A O 1
ATOM 1398 N N . SER A 1 178 ? 8.976 16.182 -4.028 1.00 81.12 178 SER A N 1
ATOM 1399 C CA . SER A 1 178 ? 8.691 15.357 -2.850 1.00 81.12 178 SER A CA 1
ATOM 1400 C C . SER A 1 178 ? 7.202 15.050 -2.678 1.00 81.12 178 SER A C 1
ATOM 1402 O O . SER A 1 178 ? 6.863 14.010 -2.117 1.00 81.12 178 SER A O 1
ATOM 1404 N N . ARG A 1 179 ? 6.319 15.918 -3.191 1.00 85.19 179 ARG A N 1
ATOM 1405 C CA . ARG A 1 179 ? 4.865 15.762 -3.080 1.00 85.19 179 ARG A CA 1
ATOM 1406 C C . ARG A 1 179 ? 4.324 14.622 -3.942 1.00 85.19 179 ARG A C 1
ATOM 1408 O O . ARG A 1 179 ? 3.466 13.892 -3.469 1.00 85.19 179 ARG A O 1
ATOM 1415 N N . TYR A 1 180 ? 4.823 14.418 -5.164 1.00 89.94 180 TYR A N 1
ATOM 1416 C CA . TYR A 1 180 ? 4.258 13.411 -6.082 1.00 89.94 180 TYR A CA 1
ATOM 1417 C C . TYR A 1 180 ? 5.149 12.180 -6.313 1.00 89.94 180 TYR A C 1
ATOM 1419 O O . TYR A 1 180 ? 4.648 11.090 -6.618 1.00 89.94 180 TYR A O 1
ATOM 1427 N N . MET A 1 181 ? 6.472 12.309 -6.170 1.00 89.38 181 MET A N 1
ATOM 1428 C CA . MET A 1 181 ? 7.391 11.195 -6.416 1.00 89.38 181 MET A CA 1
ATOM 1429 C C . MET A 1 181 ? 7.250 10.096 -5.355 1.00 89.38 181 MET A C 1
ATOM 1431 O O . MET A 1 181 ? 6.893 10.373 -4.210 1.00 89.38 181 MET A O 1
ATOM 1435 N N . PRO A 1 182 ? 7.516 8.824 -5.704 1.00 87.31 182 PRO A N 1
ATOM 1436 C CA . PRO A 1 182 ? 7.535 7.753 -4.717 1.00 87.31 182 PRO A CA 1
ATOM 1437 C C . PRO A 1 182 ? 8.649 7.985 -3.694 1.00 87.31 182 PRO A C 1
ATOM 1439 O O . PRO A 1 182 ? 9.667 8.606 -3.997 1.00 87.31 182 PRO A O 1
ATOM 1442 N N . SER A 1 183 ? 8.503 7.414 -2.502 1.00 81.19 183 SER A N 1
ATOM 1443 C CA . SER A 1 183 ? 9.571 7.409 -1.503 1.00 81.19 183 SER A CA 1
ATOM 1444 C C . SER A 1 183 ? 10.777 6.614 -2.025 1.00 81.19 183 SER A C 1
ATOM 1446 O O . SER A 1 183 ? 10.704 5.400 -2.230 1.00 81.19 183 SER A O 1
ATOM 1448 N N . ILE A 1 184 ? 11.901 7.297 -2.259 1.00 76.50 184 ILE A N 1
ATOM 1449 C CA . ILE A 1 184 ? 13.149 6.685 -2.737 1.00 76.50 184 ILE A CA 1
ATOM 1450 C C . ILE A 1 184 ? 14.108 6.556 -1.557 1.00 76.50 184 ILE A C 1
ATOM 1452 O O . ILE A 1 184 ? 14.800 7.500 -1.182 1.00 76.50 184 ILE A O 1
ATOM 1456 N N . GLY A 1 185 ? 14.141 5.363 -0.965 1.00 71.38 185 GLY A N 1
ATOM 1457 C CA . GLY A 1 185 ? 15.043 5.036 0.130 1.00 71.38 185 GLY A CA 1
ATOM 1458 C C . GLY A 1 185 ? 16.448 4.635 -0.342 1.00 71.38 185 GLY A C 1
ATOM 1459 O O . GLY A 1 185 ? 16.710 4.486 -1.542 1.00 71.38 185 GLY A O 1
ATOM 1460 N N . PRO A 1 186 ? 17.377 4.381 0.597 1.00 68.69 186 PRO A N 1
ATOM 1461 C CA . PRO A 1 186 ? 18.723 3.903 0.284 1.00 68.69 186 PRO A CA 1
ATOM 1462 C C . PRO A 1 186 ? 18.730 2.606 -0.536 1.00 68.69 186 PRO A C 1
ATOM 1464 O O . PRO A 1 186 ? 19.550 2.483 -1.444 1.00 68.69 186 PRO A O 1
ATOM 1467 N N . LYS A 1 187 ? 17.789 1.693 -0.244 1.00 76.38 187 LYS A N 1
ATOM 1468 C CA . LYS A 1 187 ? 17.640 0.371 -0.880 1.00 76.38 187 LYS A CA 1
ATOM 1469 C C . LYS A 1 187 ? 16.744 0.368 -2.127 1.00 76.38 187 LYS A C 1
ATOM 1471 O O . LYS A 1 187 ? 16.655 -0.651 -2.804 1.00 76.38 187 LYS A O 1
ATOM 1476 N N . THR A 1 188 ? 16.073 1.475 -2.441 1.00 80.31 188 THR A N 1
ATOM 1477 C CA . THR A 1 188 ? 15.232 1.567 -3.641 1.00 80.31 188 THR A CA 1
ATOM 1478 C C . THR A 1 188 ? 16.120 1.642 -4.883 1.00 80.31 188 THR A C 1
ATOM 1480 O O . THR A 1 188 ? 17.145 2.329 -4.872 1.00 80.31 188 THR A O 1
ATOM 1483 N N . ARG A 1 189 ? 15.733 0.955 -5.966 1.00 83.31 189 ARG A N 1
ATOM 1484 C CA . ARG A 1 189 ? 16.415 1.062 -7.264 1.00 83.31 189 ARG A CA 1
ATOM 1485 C C . ARG A 1 189 ? 16.325 2.504 -7.773 1.00 83.31 189 ARG A C 1
ATOM 1487 O O . ARG A 1 189 ? 15.252 3.101 -7.734 1.00 83.31 189 ARG A O 1
ATOM 1494 N N . LYS A 1 190 ? 17.440 3.053 -8.251 1.00 86.44 190 LYS A N 1
ATOM 1495 C CA . LYS A 1 190 ? 17.549 4.445 -8.713 1.00 86.44 190 LYS A CA 1
ATOM 1496 C C . LYS A 1 190 ? 18.003 4.483 -10.172 1.00 86.44 190 LYS A C 1
ATOM 1498 O O . LYS A 1 190 ? 18.703 3.556 -10.583 1.00 86.44 190 LYS A O 1
ATOM 1503 N N . PRO A 1 191 ? 17.647 5.542 -10.918 1.00 91.69 191 PRO A N 1
ATOM 1504 C CA . PRO A 1 191 ? 18.279 5.862 -12.191 1.00 91.69 191 PRO A CA 1
ATOM 1505 C C . PRO A 1 191 ? 19.803 5.864 -12.063 1.00 91.69 191 PRO A C 1
ATOM 1507 O O . PRO A 1 191 ? 20.339 6.586 -11.224 1.00 91.69 191 PRO A O 1
ATOM 1510 N N . ALA A 1 192 ? 20.494 5.078 -12.884 1.00 93.38 192 ALA A N 1
ATOM 1511 C CA . ALA A 1 192 ? 21.954 5.024 -12.890 1.00 93.38 192 ALA A CA 1
ATOM 1512 C C . ALA A 1 192 ? 22.505 5.476 -14.246 1.00 93.38 192 ALA A C 1
ATOM 1514 O O . ALA A 1 192 ? 22.593 4.696 -15.194 1.00 93.38 192 ALA A O 1
ATOM 1515 N N . TYR A 1 193 ? 22.876 6.755 -14.321 1.00 95.75 193 TYR A N 1
ATOM 1516 C CA . TYR A 1 193 ? 23.457 7.387 -15.510 1.00 95.75 193 TYR A CA 1
ATOM 1517 C C . TYR A 1 193 ? 24.887 6.910 -15.776 1.00 95.75 193 TYR A C 1
ATOM 1519 O O . TYR A 1 193 ? 25.547 6.392 -14.877 1.00 95.75 193 TYR A O 1
ATOM 1527 N N . ALA A 1 194 ? 25.369 7.059 -17.008 1.00 96.44 194 ALA A N 1
ATOM 1528 C CA . ALA A 1 194 ? 26.703 6.611 -17.398 1.00 96.44 194 ALA A CA 1
ATOM 1529 C C . ALA A 1 194 ? 27.751 7.710 -17.167 1.00 96.44 194 ALA A C 1
ATOM 1531 O O . ALA A 1 194 ? 27.515 8.864 -17.499 1.00 96.44 194 ALA A O 1
ATOM 1532 N N . SER A 1 195 ? 28.915 7.365 -16.616 1.00 96.31 195 SER A N 1
ATOM 1533 C CA . SER A 1 195 ? 30.019 8.311 -16.393 1.00 96.31 195 SER A CA 1
ATOM 1534 C C . SER A 1 195 ? 31.374 7.616 -16.507 1.00 96.31 195 SER A C 1
ATOM 1536 O O . SER A 1 195 ? 31.534 6.479 -16.057 1.00 96.31 195 SER A O 1
ATOM 1538 N N . PHE A 1 196 ? 32.375 8.292 -17.075 1.00 94.88 196 PHE A N 1
ATOM 1539 C CA . PHE A 1 196 ? 33.765 7.811 -17.057 1.00 94.88 196 PHE A CA 1
ATOM 1540 C C . PHE A 1 196 ? 34.361 7.886 -15.646 1.00 94.88 196 PHE A C 1
ATOM 1542 O O . PHE A 1 196 ? 35.086 6.990 -15.199 1.00 94.88 196 PHE A O 1
ATOM 1549 N N . GLU A 1 197 ? 33.983 8.924 -14.907 1.00 92.69 197 GLU A N 1
ATOM 1550 C CA . GLU A 1 197 ? 34.409 9.152 -13.536 1.00 92.69 197 GLU A CA 1
ATOM 1551 C C . GLU A 1 197 ? 33.501 8.461 -12.515 1.00 92.69 197 GLU A C 1
ATOM 1553 O O . GLU A 1 197 ? 32.339 8.135 -12.773 1.00 92.69 197 GLU A O 1
ATOM 1558 N N . LYS A 1 198 ? 34.020 8.252 -11.300 1.00 91.25 198 LYS A N 1
ATOM 1559 C CA . LYS A 1 198 ? 33.236 7.685 -10.198 1.00 91.25 198 LYS A CA 1
ATOM 1560 C C . LYS A 1 198 ? 32.272 8.739 -9.641 1.00 91.25 198 LYS A C 1
ATOM 1562 O O . LYS A 1 198 ? 32.705 9.699 -8.994 1.00 91.25 198 LYS A O 1
ATOM 1567 N N . ILE A 1 199 ? 30.976 8.505 -9.835 1.00 90.56 199 ILE A N 1
ATOM 1568 C CA . ILE A 1 199 ? 29.859 9.262 -9.252 1.00 90.56 199 ILE A CA 1
ATOM 1569 C C . ILE A 1 199 ? 28.971 8.282 -8.479 1.00 90.56 199 ILE A C 1
ATOM 1571 O O . ILE A 1 199 ? 28.736 7.157 -8.921 1.00 90.56 199 ILE A O 1
ATOM 1575 N N . ASN A 1 200 ? 28.508 8.675 -7.292 1.00 86.38 200 ASN A N 1
ATOM 1576 C CA . ASN A 1 200 ? 27.716 7.787 -6.447 1.00 86.38 200 ASN A CA 1
ATOM 1577 C C . ASN A 1 200 ? 26.330 7.516 -7.063 1.00 86.38 200 ASN A C 1
ATOM 1579 O O . ASN A 1 200 ? 25.612 8.441 -7.433 1.00 86.38 200 ASN A O 1
ATOM 1583 N N . GLY A 1 201 ? 25.947 6.242 -7.151 1.00 85.38 201 GLY A N 1
ATOM 1584 C CA . GLY A 1 201 ? 24.686 5.802 -7.758 1.00 85.38 201 GLY A CA 1
ATOM 1585 C C . GLY A 1 201 ? 24.673 5.770 -9.291 1.00 85.38 201 GLY A C 1
ATOM 1586 O O . GLY A 1 201 ? 23.684 5.325 -9.859 1.00 85.38 201 GLY A O 1
ATOM 1587 N N . PHE A 1 202 ? 25.743 6.206 -9.962 1.00 92.81 202 PHE A N 1
ATOM 1588 C CA . PHE A 1 202 ? 25.859 6.162 -11.422 1.00 92.81 202 PHE A CA 1
ATOM 1589 C C . PHE A 1 202 ? 26.665 4.935 -11.859 1.00 92.81 202 PHE A C 1
ATOM 1591 O O . PHE A 1 202 ? 27.500 4.407 -11.119 1.00 92.81 202 PHE A O 1
ATOM 1598 N N . HIS A 1 203 ? 26.427 4.484 -13.085 1.00 94.38 203 HIS A N 1
ATOM 1599 C CA . HIS A 1 203 ? 27.197 3.423 -13.707 1.00 94.38 203 HIS A CA 1
ATOM 1600 C C . HIS A 1 203 ? 28.521 3.959 -14.246 1.00 94.38 203 HIS A C 1
ATOM 1602 O O . HIS A 1 203 ? 28.566 4.834 -15.111 1.00 94.38 203 HIS A O 1
ATOM 1608 N N . ARG A 1 204 ? 29.617 3.375 -13.763 1.00 94.62 204 ARG A N 1
ATOM 1609 C CA . ARG A 1 204 ? 30.952 3.692 -14.257 1.00 94.62 204 ARG A CA 1
ATOM 1610 C C . ARG A 1 204 ? 31.206 2.973 -15.584 1.00 94.62 204 ARG A C 1
ATOM 1612 O O . ARG A 1 204 ? 31.109 1.748 -15.651 1.00 94.62 204 ARG A O 1
ATOM 1619 N N . LEU A 1 205 ? 31.554 3.733 -16.618 1.00 95.25 205 LEU A N 1
ATOM 1620 C CA . LEU A 1 205 ? 31.857 3.228 -17.958 1.00 95.25 205 LEU A CA 1
ATOM 1621 C C . LEU A 1 205 ? 33.154 2.418 -17.983 1.00 95.25 205 LEU A C 1
ATOM 1623 O O . LEU A 1 205 ? 33.191 1.358 -18.597 1.00 95.25 205 LEU A O 1
ATOM 1627 N N . ILE A 1 206 ? 34.179 2.859 -17.252 1.00 94.31 206 ILE A N 1
ATOM 1628 C CA . ILE A 1 206 ? 35.470 2.168 -17.137 1.00 94.31 206 ILE A CA 1
ATOM 1629 C C . ILE A 1 206 ? 35.690 1.714 -15.693 1.00 94.31 206 ILE A C 1
ATOM 1631 O O . ILE A 1 206 ? 35.810 2.531 -14.782 1.00 94.31 206 ILE A O 1
ATOM 1635 N N . GLY A 1 207 ? 35.709 0.401 -15.472 1.00 89.06 207 GLY A N 1
ATOM 1636 C CA . GLY A 1 207 ? 35.955 -0.236 -14.180 1.00 89.06 207 GLY A CA 1
ATOM 1637 C C . GLY A 1 207 ? 37.437 -0.282 -13.794 1.00 89.06 207 GLY A C 1
ATOM 1638 O O . GLY A 1 207 ? 38.311 0.220 -14.498 1.00 89.06 207 GLY A O 1
ATOM 1639 N N . ALA A 1 208 ? 37.730 -0.883 -12.640 1.00 86.44 208 ALA A N 1
ATOM 1640 C CA . ALA A 1 208 ? 39.112 -1.170 -12.249 1.00 86.44 208 ALA A CA 1
ATOM 1641 C C . ALA A 1 208 ? 39.627 -2.403 -13.010 1.00 86.44 208 ALA A C 1
ATOM 1643 O O . ALA A 1 208 ? 38.834 -3.246 -13.413 1.00 86.44 208 ALA A O 1
ATOM 1644 N N . LYS A 1 209 ? 40.950 -2.572 -13.142 1.00 82.31 209 LYS A N 1
ATOM 1645 C CA . LYS A 1 209 ? 41.526 -3.752 -13.823 1.00 82.31 209 LYS A CA 1
ATOM 1646 C C . LYS A 1 209 ? 41.069 -5.087 -13.214 1.00 82.31 209 LYS A C 1
ATOM 1648 O O . LYS A 1 209 ? 40.841 -6.037 -13.948 1.00 82.31 209 LYS A O 1
ATOM 1653 N N . SER A 1 210 ? 40.908 -5.149 -11.891 1.00 85.50 210 SER A N 1
ATOM 1654 C CA . SER A 1 210 ? 40.432 -6.340 -11.171 1.00 85.50 210 SER A CA 1
ATOM 1655 C C . SER A 1 210 ? 38.916 -6.550 -11.235 1.00 85.50 210 SER A C 1
ATOM 1657 O O . SER A 1 210 ? 38.440 -7.628 -10.895 1.00 85.50 210 SER A O 1
ATOM 1659 N N . ASN A 1 211 ? 38.153 -5.530 -11.634 1.00 87.94 211 ASN A N 1
ATOM 1660 C CA . ASN A 1 211 ? 36.699 -5.581 -11.725 1.00 87.94 211 ASN A CA 1
ATOM 1661 C C . ASN A 1 211 ? 36.226 -4.663 -12.868 1.00 87.94 211 ASN A C 1
ATOM 1663 O O . ASN A 1 211 ? 35.875 -3.497 -12.618 1.00 87.94 211 ASN A O 1
ATOM 1667 N N . PRO A 1 212 ? 36.308 -5.144 -14.124 1.00 89.00 212 PRO A N 1
ATOM 1668 C CA . PRO A 1 212 ? 35.904 -4.369 -15.288 1.00 89.00 212 PRO A CA 1
ATOM 1669 C C . PRO A 1 212 ? 34.402 -4.074 -15.251 1.00 89.00 212 PRO A C 1
ATOM 1671 O O . PRO A 1 212 ? 33.609 -4.815 -14.670 1.00 89.00 212 PRO A O 1
ATOM 1674 N N . SER A 1 213 ? 34.000 -2.968 -15.872 1.00 93.38 213 SER A N 1
ATOM 1675 C CA . SER A 1 213 ? 32.587 -2.604 -15.970 1.00 93.38 213 SER A CA 1
ATOM 1676 C C . SER A 1 213 ? 31.832 -3.544 -16.919 1.00 93.38 213 SER A C 1
ATOM 1678 O O . SER A 1 213 ? 32.420 -4.197 -17.786 1.00 93.38 213 SER A O 1
ATOM 1680 N N . TRP A 1 214 ? 30.498 -3.542 -16.818 1.00 94.62 214 TRP A N 1
ATOM 1681 C CA . TRP A 1 214 ? 29.635 -4.211 -17.797 1.00 94.62 214 TRP A CA 1
ATOM 1682 C C . TRP A 1 214 ? 29.920 -3.730 -19.233 1.00 94.62 214 TRP A C 1
ATOM 1684 O O . TRP A 1 214 ? 29.986 -4.545 -20.146 1.00 94.62 214 TRP A O 1
ATOM 1694 N N . TYR A 1 215 ? 30.179 -2.430 -19.426 1.00 94.81 215 TYR A N 1
ATOM 1695 C CA . TYR A 1 215 ? 30.459 -1.843 -20.742 1.00 94.81 215 TYR A CA 1
ATOM 1696 C C . TYR A 1 215 ? 31.753 -2.378 -21.363 1.00 94.81 215 TYR A C 1
ATOM 1698 O O . TYR A 1 215 ? 31.782 -2.676 -22.553 1.00 94.81 215 TYR A O 1
ATOM 1706 N N . GLN A 1 216 ? 32.810 -2.548 -20.561 1.00 92.62 216 GLN A N 1
ATOM 1707 C CA . GLN A 1 216 ? 34.068 -3.136 -21.031 1.00 92.62 216 GLN A CA 1
ATOM 1708 C C . GLN A 1 216 ? 33.881 -4.598 -21.444 1.00 92.62 216 GLN A C 1
ATOM 1710 O O . GLN A 1 216 ? 34.402 -5.027 -22.470 1.00 92.62 216 GLN A O 1
ATOM 1715 N N . HIS A 1 217 ? 33.104 -5.360 -20.671 1.00 91.75 217 HIS A N 1
ATOM 1716 C CA . HIS A 1 217 ? 32.775 -6.735 -21.033 1.00 91.75 217 HIS A CA 1
ATOM 1717 C C . HIS A 1 217 ? 31.937 -6.800 -22.318 1.00 91.75 217 HIS A C 1
ATOM 1719 O O . HIS A 1 217 ? 32.196 -7.637 -23.179 1.00 91.75 217 HIS A O 1
ATOM 1725 N N . TRP A 1 218 ? 30.969 -5.894 -22.475 1.00 94.56 218 TRP A N 1
ATOM 1726 C CA . TRP A 1 218 ? 30.115 -5.830 -23.657 1.00 94.56 218 TRP A CA 1
ATOM 1727 C C . TRP A 1 218 ? 30.907 -5.527 -24.936 1.00 94.56 218 TRP A C 1
ATOM 1729 O O . TRP A 1 218 ? 30.737 -6.241 -25.920 1.00 94.56 218 TRP A O 1
ATOM 1739 N N . ILE A 1 219 ? 31.848 -4.574 -24.893 1.00 93.31 219 ILE A N 1
ATOM 1740 C CA . ILE A 1 219 ? 32.761 -4.278 -26.015 1.00 93.31 219 ILE A CA 1
ATOM 1741 C C . ILE A 1 219 ? 33.512 -5.523 -26.474 1.00 93.31 219 ILE A C 1
ATOM 1743 O O . ILE A 1 219 ? 33.529 -5.825 -27.667 1.00 93.31 219 ILE A O 1
ATOM 1747 N N . ASN A 1 220 ? 34.098 -6.269 -25.534 1.00 89.94 220 ASN A N 1
ATOM 1748 C CA . ASN A 1 220 ? 34.836 -7.482 -25.874 1.00 89.94 220 ASN A CA 1
ATOM 1749 C C . ASN A 1 220 ? 33.929 -8.515 -26.553 1.00 89.94 220 ASN A C 1
ATOM 1751 O O . ASN A 1 220 ? 34.349 -9.182 -27.490 1.00 89.94 220 ASN A O 1
ATOM 1755 N N . ARG A 1 221 ? 32.672 -8.631 -26.120 1.00 90.50 221 ARG A N 1
ATOM 1756 C CA . ARG A 1 221 ? 31.727 -9.602 -26.682 1.00 90.50 221 ARG A CA 1
ATOM 1757 C C . ARG A 1 221 ? 31.210 -9.248 -28.068 1.00 90.50 221 ARG A C 1
ATOM 1759 O O . ARG A 1 221 ? 30.839 -10.154 -28.808 1.00 90.50 221 ARG A O 1
ATOM 1766 N N . THR A 1 222 ? 31.133 -7.964 -28.398 1.00 91.75 222 THR A N 1
ATOM 1767 C CA . THR A 1 222 ? 30.594 -7.510 -29.685 1.00 91.75 222 THR A CA 1
ATOM 1768 C C . THR A 1 222 ? 31.688 -7.313 -30.725 1.00 91.75 222 THR A C 1
ATOM 1770 O O . THR A 1 222 ? 31.506 -7.702 -31.877 1.00 91.75 222 THR A O 1
ATOM 1773 N N . LEU A 1 223 ? 32.822 -6.723 -30.333 1.00 89.56 223 LEU A N 1
ATOM 1774 C CA . LEU A 1 223 ? 33.870 -6.315 -31.269 1.00 89.56 223 LEU A CA 1
ATOM 1775 C C . LEU A 1 223 ? 35.014 -7.326 -31.399 1.00 89.56 223 LEU A C 1
ATOM 1777 O O . LEU A 1 223 ? 35.715 -7.277 -32.405 1.00 89.56 223 LEU A O 1
ATOM 1781 N N . SER A 1 224 ? 35.221 -8.243 -30.444 1.00 82.62 224 SER A N 1
ATOM 1782 C CA . SER A 1 224 ? 36.312 -9.219 -30.568 1.00 82.62 224 SER A CA 1
ATOM 1783 C C . SER A 1 224 ? 36.045 -10.206 -31.709 1.00 82.62 224 SER A C 1
ATOM 1785 O O . SER A 1 224 ? 34.984 -10.830 -31.763 1.00 82.62 224 SER A O 1
ATOM 1787 N N . ASN A 1 225 ? 37.001 -10.339 -32.630 1.00 76.50 225 ASN A N 1
ATOM 1788 C CA . ASN A 1 225 ? 36.892 -11.183 -33.825 1.00 76.50 225 ASN A CA 1
ATOM 1789 C C . ASN A 1 225 ? 38.102 -12.119 -34.028 1.00 76.50 225 ASN A C 1
ATOM 1791 O O . ASN A 1 225 ? 38.278 -12.675 -35.108 1.00 76.50 225 ASN A O 1
ATOM 1795 N N . GLY A 1 226 ? 38.936 -12.294 -32.997 1.00 65.88 226 GLY A N 1
ATOM 1796 C CA . GLY A 1 226 ? 40.145 -13.127 -33.032 1.00 65.88 226 GLY A CA 1
ATOM 1797 C C . GLY A 1 226 ? 41.391 -12.433 -33.597 1.00 65.88 226 GLY A C 1
ATOM 1798 O O . GLY A 1 226 ? 42.496 -12.834 -33.243 1.00 65.88 226 GLY A O 1
ATOM 1799 N N . ASN A 1 227 ? 41.231 -11.361 -34.383 1.00 61.16 227 ASN A N 1
ATOM 1800 C CA . ASN A 1 227 ? 42.340 -10.585 -34.955 1.00 61.16 227 ASN A CA 1
ATOM 1801 C C . ASN A 1 227 ? 42.709 -9.345 -34.117 1.00 61.16 227 ASN A C 1
ATOM 1803 O O . ASN A 1 227 ? 43.806 -8.817 -34.259 1.00 61.16 227 ASN A O 1
ATOM 1807 N N . ASN A 1 228 ? 41.827 -8.905 -33.215 1.00 66.94 228 ASN A N 1
ATOM 1808 C CA . ASN A 1 228 ? 41.979 -7.705 -32.385 1.00 66.94 228 ASN A CA 1
ATOM 1809 C C . ASN A 1 228 ? 42.221 -8.034 -30.900 1.00 66.94 228 ASN A C 1
ATOM 1811 O O . ASN A 1 228 ? 41.372 -7.838 -30.022 1.00 66.94 228 ASN A O 1
ATOM 1815 N N . LEU A 1 229 ? 43.418 -8.561 -30.617 1.00 62.84 229 LEU A N 1
ATOM 1816 C CA . LEU A 1 229 ? 43.864 -8.993 -29.283 1.00 62.84 229 LEU A CA 1
ATOM 1817 C C . LEU A 1 229 ? 43.863 -7.861 -28.234 1.00 62.84 229 LEU A C 1
ATOM 1819 O O . LEU A 1 229 ? 43.802 -8.146 -27.034 1.00 62.84 229 LEU A O 1
ATOM 1823 N N . PHE A 1 230 ? 43.889 -6.592 -28.659 1.00 71.75 230 PHE A N 1
ATOM 1824 C CA . PHE A 1 230 ? 43.994 -5.431 -27.773 1.00 71.75 230 PHE A CA 1
ATOM 1825 C C . PHE A 1 230 ? 42.721 -4.579 -27.690 1.00 71.75 230 PHE A C 1
ATOM 1827 O O . PHE A 1 230 ? 42.738 -3.541 -27.034 1.00 71.75 230 PHE A O 1
ATOM 1834 N N . ILE A 1 231 ? 41.576 -5.030 -28.218 1.00 77.62 231 ILE A N 1
ATOM 1835 C CA . ILE A 1 231 ? 40.315 -4.260 -28.150 1.00 77.62 231 ILE A CA 1
ATOM 1836 C C . ILE A 1 231 ? 39.918 -3.863 -26.713 1.00 77.62 231 ILE A C 1
ATOM 1838 O O . ILE A 1 231 ? 39.343 -2.800 -26.472 1.00 77.62 231 ILE A O 1
ATOM 1842 N N . SER A 1 232 ? 40.299 -4.681 -25.726 1.00 79.44 232 SER A N 1
ATOM 1843 C CA . SER A 1 232 ? 40.050 -4.421 -24.305 1.00 79.44 232 SER A CA 1
ATOM 1844 C C . SER A 1 232 ? 40.834 -3.222 -23.748 1.00 79.44 232 SER A C 1
ATOM 1846 O O . SER A 1 232 ? 40.351 -2.561 -22.824 1.00 79.44 232 SER A O 1
ATOM 1848 N N . SER A 1 233 ? 42.012 -2.907 -24.305 1.00 83.81 233 SER A N 1
ATOM 1849 C CA . SER A 1 233 ? 42.813 -1.736 -23.917 1.00 83.81 233 SER A CA 1
ATOM 1850 C C . SER A 1 233 ? 42.278 -0.441 -24.538 1.00 83.81 233 SER A C 1
ATOM 1852 O O . SER A 1 233 ? 42.453 0.631 -23.961 1.00 83.81 233 SER A O 1
ATOM 1854 N N . LEU A 1 234 ? 41.546 -0.549 -25.652 1.00 88.62 234 LEU A N 1
ATOM 1855 C CA . LEU A 1 234 ? 40.921 0.562 -26.375 1.00 88.62 234 LEU A CA 1
ATOM 1856 C C . LEU A 1 234 ? 39.494 0.878 -25.904 1.00 88.62 234 LEU A C 1
ATOM 1858 O O . LEU A 1 234 ? 38.857 1.788 -26.434 1.00 88.62 234 LEU A O 1
ATOM 1862 N N . ALA A 1 235 ? 38.985 0.163 -24.896 1.00 90.75 235 ALA A N 1
ATOM 1863 C CA . ALA A 1 235 ? 37.604 0.291 -24.433 1.00 90.75 235 ALA A CA 1
ATOM 1864 C C . ALA A 1 235 ? 37.213 1.734 -24.065 1.00 90.75 235 ALA A C 1
ATOM 1866 O O . ALA A 1 235 ? 36.095 2.158 -24.348 1.00 90.75 235 ALA A O 1
ATOM 1867 N N . GLU A 1 236 ? 38.119 2.511 -23.462 1.00 93.69 236 GLU A N 1
ATOM 1868 C CA . GLU A 1 236 ? 37.848 3.919 -23.153 1.00 93.69 236 GLU A CA 1
ATOM 1869 C C . GLU A 1 236 ? 37.692 4.768 -24.418 1.00 93.69 236 GLU A C 1
ATOM 1871 O O . GLU A 1 236 ? 36.715 5.509 -24.526 1.00 93.69 236 GLU A O 1
ATOM 1876 N N . THR A 1 237 ? 38.592 4.624 -25.392 1.00 93.56 237 THR A N 1
ATOM 1877 C CA . THR A 1 237 ? 38.525 5.333 -26.677 1.00 93.56 237 THR A CA 1
ATOM 1878 C C . THR A 1 237 ? 37.236 4.994 -27.421 1.00 93.56 237 THR A C 1
ATOM 1880 O O . THR A 1 237 ? 36.503 5.901 -27.819 1.00 93.56 237 THR A O 1
ATOM 1883 N N . VAL A 1 238 ? 36.902 3.701 -27.522 1.00 94.38 238 VAL A N 1
ATOM 1884 C CA . VAL A 1 238 ? 35.669 3.223 -28.167 1.00 94.38 238 VAL A CA 1
ATOM 1885 C C . VAL A 1 238 ? 34.434 3.818 -27.491 1.00 94.38 238 VAL A C 1
ATOM 1887 O O . VAL A 1 238 ? 33.562 4.346 -28.177 1.00 94.38 238 VAL A O 1
ATOM 1890 N N . LEU A 1 239 ? 34.355 3.796 -26.153 1.00 95.94 239 LEU A N 1
ATOM 1891 C CA . LEU A 1 239 ? 33.219 4.383 -25.434 1.00 95.94 239 LEU A CA 1
ATOM 1892 C C . LEU A 1 239 ? 33.142 5.899 -25.618 1.00 95.94 239 LEU A C 1
ATOM 1894 O O . LEU A 1 239 ? 32.048 6.423 -25.805 1.00 95.94 239 LEU A O 1
ATOM 1898 N N . ARG A 1 240 ? 34.269 6.621 -25.591 1.00 96.19 240 ARG A N 1
ATOM 1899 C CA . ARG A 1 240 ? 34.273 8.078 -25.804 1.00 96.19 240 ARG A CA 1
ATOM 1900 C C . ARG A 1 240 ? 33.741 8.439 -27.188 1.00 96.19 240 ARG A C 1
ATOM 1902 O O . ARG A 1 240 ? 32.925 9.353 -27.290 1.00 96.19 240 ARG A O 1
ATOM 1909 N N . ARG A 1 241 ? 34.142 7.700 -28.230 1.00 96.12 241 ARG A N 1
ATOM 1910 C CA . ARG A 1 241 ? 33.588 7.877 -29.582 1.00 96.12 241 ARG A CA 1
ATOM 1911 C C . ARG A 1 241 ? 32.121 7.515 -29.643 1.00 96.12 241 ARG A C 1
ATOM 1913 O O . ARG A 1 241 ? 31.331 8.337 -30.084 1.00 96.12 241 ARG A O 1
ATOM 1920 N N . LEU A 1 242 ? 31.746 6.366 -29.089 1.00 97.06 242 LEU A N 1
ATOM 1921 C CA . LEU A 1 242 ? 30.358 5.929 -29.023 1.00 97.06 242 LEU A CA 1
ATOM 1922 C C . LEU A 1 242 ? 29.461 7.012 -28.411 1.00 97.06 242 LEU A C 1
ATOM 1924 O O . LEU A 1 242 ? 28.499 7.427 -29.047 1.00 97.06 242 LEU A O 1
ATOM 1928 N N . PHE A 1 243 ? 29.774 7.530 -27.221 1.00 97.50 243 PHE A N 1
ATOM 1929 C CA . PHE A 1 243 ? 28.935 8.550 -26.581 1.00 97.50 243 PHE A CA 1
ATOM 1930 C C . PHE A 1 243 ? 28.929 9.886 -27.339 1.00 97.50 243 PHE A C 1
ATOM 1932 O O . PHE A 1 243 ? 27.873 10.513 -27.428 1.00 97.50 243 PHE A O 1
ATOM 1939 N N . ALA A 1 244 ? 30.047 10.291 -27.949 1.00 97.25 244 ALA A N 1
ATOM 1940 C CA . ALA A 1 244 ? 30.094 11.479 -28.801 1.00 97.25 244 ALA A CA 1
ATOM 1941 C C . ALA A 1 244 ? 29.204 11.332 -30.050 1.00 97.25 244 ALA A C 1
ATOM 1943 O O . ALA A 1 244 ? 28.402 12.221 -30.340 1.00 97.25 244 ALA A O 1
ATOM 1944 N N . THR A 1 245 ? 29.267 10.194 -30.747 1.00 97.44 245 THR A N 1
ATOM 1945 C CA . THR A 1 245 ? 28.420 9.922 -31.917 1.00 97.44 245 THR A CA 1
ATOM 1946 C C . THR A 1 245 ? 26.944 9.836 -31.525 1.00 97.44 245 THR A C 1
ATOM 1948 O O . THR A 1 245 ? 26.089 10.421 -32.190 1.00 97.44 245 THR A O 1
ATOM 1951 N N . LEU A 1 246 ? 26.626 9.181 -30.402 1.00 97.88 246 LEU 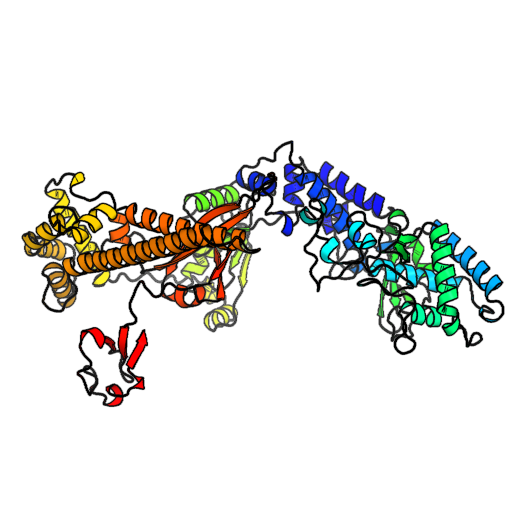A N 1
ATOM 1952 C CA . LEU A 1 246 ? 25.257 9.121 -29.882 1.00 97.88 246 LEU A CA 1
ATOM 1953 C C . LEU A 1 2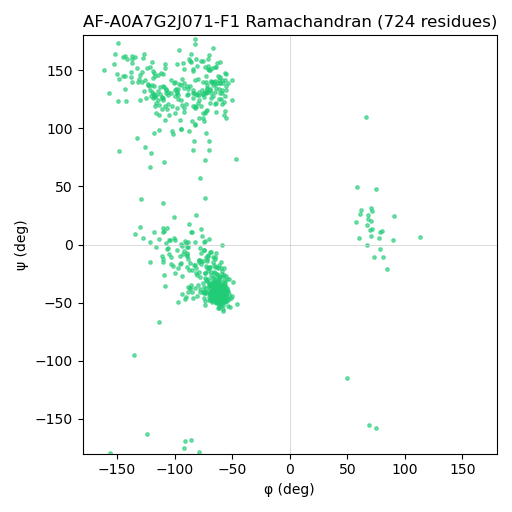46 ? 24.718 10.505 -29.488 1.00 97.88 246 LEU A C 1
ATOM 1955 O O . LEU A 1 246 ? 23.516 10.745 -29.625 1.00 97.88 246 LEU A O 1
ATOM 1959 N N . LYS A 1 247 ? 25.583 11.416 -29.018 1.00 97.69 247 LYS A N 1
ATOM 1960 C CA . LYS A 1 247 ? 25.231 12.818 -28.743 1.00 97.69 247 LYS A CA 1
ATOM 1961 C C . LYS A 1 247 ? 24.819 13.540 -30.013 1.00 97.69 247 LYS A C 1
ATOM 1963 O O . LYS A 1 247 ? 23.773 14.179 -30.045 1.00 97.69 247 LYS A O 1
ATOM 1968 N N . MET A 1 248 ? 25.640 13.421 -31.056 1.00 96.88 248 MET A N 1
ATOM 1969 C CA . MET A 1 248 ? 25.391 14.056 -32.351 1.00 96.88 248 MET A CA 1
ATOM 1970 C C . MET A 1 248 ? 24.109 13.526 -32.998 1.00 96.88 248 MET A C 1
ATOM 1972 O O . MET A 1 248 ? 23.350 14.302 -33.568 1.00 96.88 248 MET A O 1
ATOM 1976 N N . ALA A 1 249 ? 23.825 12.232 -32.837 1.00 96.69 249 ALA A N 1
ATOM 1977 C CA . ALA A 1 249 ? 22.580 11.613 -33.285 1.00 96.69 249 ALA A CA 1
ATOM 1978 C C . ALA A 1 249 ? 21.358 11.947 -32.402 1.00 96.69 249 ALA A C 1
ATOM 1980 O O . ALA A 1 249 ? 20.244 11.530 -32.711 1.00 96.69 249 ALA A O 1
ATOM 1981 N N . GLY A 1 250 ? 21.536 12.665 -31.285 1.00 96.94 250 GLY A N 1
ATOM 1982 C CA . GLY A 1 250 ? 20.450 13.028 -30.372 1.00 96.94 250 GLY A CA 1
ATOM 1983 C C . GLY A 1 250 ? 19.841 11.845 -29.612 1.00 96.94 250 GLY A C 1
ATOM 1984 O O . GLY A 1 250 ? 18.671 11.908 -29.231 1.00 96.94 250 GLY A O 1
ATOM 1985 N N . LEU A 1 251 ? 20.601 10.761 -29.417 1.00 97.69 251 LEU A N 1
ATOM 1986 C CA . LEU A 1 251 ? 20.195 9.573 -28.651 1.00 97.69 251 LEU A CA 1
ATOM 1987 C C . LEU A 1 251 ? 20.524 9.719 -27.159 1.00 97.69 251 LEU A C 1
ATOM 1989 O O . LEU A 1 251 ? 19.758 9.295 -26.290 1.00 97.69 251 LEU A O 1
ATOM 1993 N N . VAL A 1 252 ? 21.653 10.362 -26.860 1.00 97.94 252 VAL A N 1
ATOM 1994 C CA . VAL A 1 252 ? 22.095 10.689 -25.498 1.00 97.94 252 VAL A CA 1
ATOM 1995 C C . VAL A 1 252 ? 22.416 12.174 -25.388 1.00 97.94 252 VAL A C 1
ATOM 1997 O O . VAL A 1 252 ? 22.661 12.848 -26.386 1.00 97.94 252 VAL A O 1
ATOM 2000 N N . LYS A 1 253 ? 22.445 12.685 -24.161 1.00 97.50 253 LYS A N 1
ATOM 2001 C CA . LYS A 1 253 ? 22.940 14.025 -23.848 1.00 97.50 253 LYS A CA 1
ATOM 2002 C C . LYS A 1 253 ? 23.806 13.965 -22.593 1.00 97.50 253 LYS A C 1
ATOM 2004 O O . LYS A 1 253 ? 23.491 13.243 -21.643 1.00 97.50 253 LYS A O 1
ATOM 2009 N N . ASP A 1 254 ? 24.896 14.713 -22.624 1.00 96.19 254 ASP A N 1
ATOM 2010 C CA . ASP A 1 254 ? 25.808 14.934 -21.510 1.00 96.19 254 ASP A CA 1
ATOM 2011 C C . ASP A 1 254 ? 25.277 15.999 -20.542 1.00 96.19 254 ASP A C 1
ATOM 2013 O O . ASP A 1 254 ? 24.495 16.887 -20.898 1.00 96.19 254 ASP A O 1
ATOM 2017 N N . PHE A 1 255 ? 25.698 15.896 -19.289 1.00 95.56 255 PHE A N 1
ATOM 2018 C CA . PHE A 1 255 ? 25.429 16.866 -18.238 1.00 95.56 255 PHE A CA 1
ATOM 2019 C C . PHE A 1 255 ? 26.538 16.836 -17.181 1.00 95.56 255 PHE A C 1
ATOM 2021 O O . PHE A 1 255 ? 27.210 15.821 -16.988 1.00 95.56 255 PHE A O 1
ATOM 2028 N N . ASP A 1 256 ? 26.705 17.953 -16.473 1.00 94.50 256 ASP A N 1
ATOM 2029 C CA . ASP A 1 256 ? 27.670 18.068 -15.381 1.00 94.50 256 ASP A CA 1
ATOM 2030 C C . ASP A 1 256 ? 27.078 17.601 -14.043 1.00 94.50 256 ASP A C 1
ATOM 2032 O O . ASP A 1 256 ? 25.945 17.936 -13.683 1.00 94.50 256 ASP A O 1
ATOM 2036 N N . THR A 1 257 ? 27.875 16.841 -13.293 1.00 92.56 257 THR A N 1
ATOM 2037 C CA . THR A 1 257 ? 27.599 16.419 -11.918 1.00 92.56 257 THR A CA 1
ATOM 2038 C C . THR A 1 257 ? 28.771 16.803 -11.013 1.00 92.56 257 THR A C 1
ATOM 2040 O O . THR A 1 257 ? 29.645 15.982 -10.726 1.00 92.56 257 THR A O 1
ATOM 2043 N N . LYS A 1 258 ? 28.797 18.051 -10.534 1.00 90.62 258 LYS A N 1
ATOM 2044 C CA . LYS A 1 258 ? 29.876 18.596 -9.682 1.00 90.62 258 LYS A CA 1
ATOM 2045 C C . LYS A 1 258 ? 31.255 18.535 -10.343 1.00 90.62 258 LYS A C 1
ATOM 2047 O O . LYS A 1 258 ? 32.213 18.062 -9.729 1.00 90.62 258 LYS A O 1
ATOM 2052 N N . GLY A 1 259 ? 31.342 19.013 -11.581 1.00 89.94 259 GLY A N 1
ATOM 2053 C CA . GLY A 1 259 ? 32.582 19.028 -12.358 1.00 89.94 259 GLY A CA 1
ATOM 2054 C C . GLY A 1 259 ? 32.930 17.685 -13.000 1.00 89.94 259 GLY A C 1
ATOM 2055 O O . GLY A 1 259 ? 34.063 17.515 -13.439 1.00 89.94 259 GLY A O 1
ATOM 2056 N N . LYS A 1 260 ? 31.996 16.726 -13.011 1.00 93.00 260 LYS A N 1
ATOM 2057 C CA . LYS A 1 260 ? 32.162 15.398 -13.616 1.00 93.00 260 LYS A CA 1
ATOM 2058 C C . LYS A 1 260 ? 31.142 15.196 -14.719 1.00 93.00 260 LYS A C 1
ATOM 2060 O O . LYS A 1 260 ? 29.943 15.360 -14.487 1.00 93.00 260 LYS A O 1
ATOM 2065 N N . GLU A 1 261 ? 31.610 14.777 -15.885 1.00 95.19 261 GLU A N 1
ATOM 2066 C CA . GLU A 1 261 ? 30.752 14.519 -17.039 1.00 95.19 261 GLU A CA 1
ATOM 2067 C C . GLU A 1 261 ? 29.979 13.201 -16.875 1.00 95.19 261 GLU A C 1
ATOM 2069 O O . GLU A 1 261 ? 30.553 12.139 -16.614 1.00 95.19 261 GLU A O 1
ATOM 2074 N N . ALA A 1 262 ? 28.664 13.264 -17.070 1.00 96.50 262 ALA A N 1
ATOM 2075 C CA . ALA A 1 262 ? 27.785 12.106 -17.109 1.00 96.50 262 ALA A CA 1
ATOM 2076 C C . ALA A 1 262 ? 26.810 12.187 -18.287 1.00 96.50 262 ALA A C 1
ATOM 2078 O O . ALA A 1 262 ? 26.569 13.247 -18.853 1.00 96.50 262 ALA A O 1
ATOM 2079 N N . TRP A 1 263 ? 26.240 11.043 -18.650 1.00 97.50 263 TRP A N 1
ATOM 2080 C CA . TRP A 1 263 ? 25.481 10.837 -19.875 1.00 97.50 263 TRP A CA 1
ATOM 2081 C C . TRP A 1 263 ? 24.154 10.139 -19.579 1.00 97.50 263 TRP A C 1
ATOM 2083 O O . TRP A 1 263 ? 24.092 9.206 -18.769 1.00 97.50 263 TRP A O 1
ATOM 2093 N N . GLY A 1 264 ? 23.085 10.571 -20.249 1.00 97.19 264 GLY A N 1
ATOM 2094 C CA . GLY A 1 264 ? 21.775 9.926 -20.165 1.00 97.19 264 GLY A CA 1
ATOM 2095 C C . GLY A 1 264 ? 21.009 9.949 -21.481 1.00 97.19 264 GLY A C 1
ATOM 2096 O O . GLY A 1 264 ? 21.291 10.748 -22.372 1.00 97.19 264 GLY A O 1
ATOM 2097 N N . LEU A 1 265 ? 20.023 9.063 -21.582 1.00 98.06 265 LEU A N 1
ATOM 2098 C CA . LEU A 1 265 ? 19.168 8.894 -22.751 1.00 98.06 265 LEU A CA 1
ATOM 2099 C C . LEU A 1 265 ? 18.200 10.066 -22.898 1.00 98.06 265 LEU A C 1
ATOM 2101 O O . LEU A 1 265 ? 17.532 10.469 -21.937 1.00 98.06 265 LEU A O 1
ATOM 2105 N N . VAL A 1 266 ? 18.087 10.574 -24.122 1.00 97.75 266 VAL A N 1
ATOM 2106 C CA . VAL A 1 266 ? 17.090 11.586 -24.471 1.00 97.75 266 VAL A CA 1
ATOM 2107 C C . VAL A 1 266 ? 15.715 10.907 -24.554 1.00 97.75 266 VAL A C 1
ATOM 2109 O O . VAL A 1 266 ? 15.581 9.932 -25.288 1.00 97.75 266 VAL A O 1
ATOM 2112 N N . PRO A 1 267 ? 14.678 11.391 -23.844 1.00 96.88 267 PRO A N 1
ATOM 2113 C CA . PRO A 1 267 ? 13.353 10.773 -23.871 1.00 96.88 267 PRO A CA 1
ATOM 2114 C C . PRO A 1 267 ? 12.755 10.614 -25.274 1.00 96.88 267 PRO A C 1
ATOM 2116 O O . PRO A 1 267 ? 12.290 9.529 -25.606 1.00 96.88 267 PRO A O 1
ATOM 2119 N N . SER A 1 268 ? 12.855 11.645 -26.122 1.00 96.69 268 SER A N 1
ATOM 2120 C CA . SER A 1 268 ? 12.366 11.608 -27.510 1.00 96.69 268 SER A CA 1
ATOM 2121 C C . SER A 1 268 ? 13.113 10.636 -28.427 1.00 96.69 268 SER A C 1
ATOM 2123 O O . SER A 1 268 ? 12.683 10.417 -29.554 1.00 96.69 268 SER A O 1
ATOM 2125 N N . ALA A 1 269 ? 14.248 10.088 -27.985 1.00 96.62 269 ALA A N 1
ATOM 2126 C CA . ALA A 1 269 ? 14.987 9.061 -28.715 1.00 96.62 269 ALA A CA 1
ATOM 2127 C C . ALA A 1 269 ? 14.526 7.637 -28.379 1.00 96.62 269 ALA A C 1
ATOM 2129 O O . ALA A 1 269 ? 14.926 6.692 -29.058 1.00 96.62 269 ALA A O 1
ATOM 2130 N N . LEU A 1 270 ? 13.726 7.471 -27.323 1.00 97.56 270 LEU A N 1
ATOM 2131 C CA . LEU A 1 270 ? 13.079 6.209 -26.992 1.00 97.56 270 LEU A CA 1
ATOM 2132 C C . LEU A 1 270 ? 11.707 6.185 -27.645 1.00 97.56 270 LEU A C 1
ATOM 2134 O O . LEU A 1 270 ? 10.969 7.160 -27.541 1.00 97.56 270 LEU A O 1
ATOM 2138 N N . VAL A 1 271 ? 11.352 5.072 -28.273 1.00 96.75 271 VAL A N 1
ATOM 2139 C CA . VAL A 1 271 ? 10.037 4.886 -28.895 1.00 96.75 271 VAL A CA 1
ATOM 2140 C C . VAL A 1 271 ? 9.298 3.737 -28.230 1.00 96.75 271 VAL A C 1
ATOM 2142 O O . VAL A 1 271 ? 9.928 2.784 -27.781 1.00 96.75 271 VAL A O 1
ATOM 2145 N N . VAL A 1 272 ? 7.975 3.818 -28.156 1.00 96.94 272 VAL A N 1
ATOM 2146 C CA . VAL A 1 272 ? 7.109 2.778 -27.591 1.00 96.94 272 VAL A CA 1
ATOM 2147 C C . VAL A 1 272 ? 6.156 2.292 -28.676 1.00 96.94 272 VAL A C 1
ATOM 2149 O O . VAL A 1 272 ? 5.533 3.118 -29.340 1.00 96.94 272 VAL A O 1
ATOM 2152 N N . SER A 1 273 ? 6.046 0.972 -28.842 1.00 95.31 273 SER A N 1
ATOM 2153 C CA . SER A 1 273 ? 5.179 0.329 -29.839 1.00 95.31 273 SER A CA 1
ATOM 2154 C C . SER A 1 273 ? 4.445 -0.884 -29.262 1.00 95.31 273 SER A C 1
ATOM 2156 O O . SER A 1 273 ? 4.975 -1.575 -28.386 1.00 95.31 273 SER A O 1
ATOM 2158 N N . ARG A 1 274 ? 3.232 -1.147 -29.767 1.00 93.56 274 ARG A N 1
ATOM 2159 C CA . ARG A 1 274 ? 2.476 -2.399 -29.551 1.00 93.56 274 ARG A CA 1
ATOM 2160 C C . ARG A 1 274 ? 2.816 -3.490 -30.562 1.00 93.56 274 ARG A C 1
ATOM 2162 O O . ARG A 1 274 ? 2.530 -4.656 -30.305 1.00 93.56 274 ARG A O 1
ATOM 2169 N N . ASP A 1 275 ? 3.455 -3.130 -31.669 1.00 93.44 275 ASP A N 1
ATOM 2170 C CA . ASP A 1 275 ? 4.005 -4.097 -32.608 1.00 93.44 275 ASP A CA 1
ATOM 2171 C C . ASP A 1 275 ? 5.367 -4.565 -32.084 1.00 93.44 275 ASP A C 1
ATOM 2173 O O . ASP A 1 275 ? 6.349 -3.817 -32.109 1.00 93.44 275 ASP A O 1
ATOM 2177 N N . VAL A 1 276 ? 5.401 -5.767 -31.506 1.00 94.38 276 VAL A N 1
ATOM 2178 C CA . VAL A 1 276 ? 6.518 -6.269 -30.696 1.00 94.38 276 VAL A CA 1
ATOM 2179 C C . VAL A 1 276 ? 7.073 -7.560 -31.281 1.00 94.38 276 VAL A C 1
ATOM 2181 O O . VAL A 1 276 ? 6.340 -8.514 -31.530 1.00 94.38 276 VAL A O 1
ATOM 2184 N N . VAL A 1 277 ? 8.400 -7.625 -31.382 1.00 95.12 277 VAL A N 1
ATOM 2185 C CA . VAL A 1 277 ? 9.150 -8.857 -31.646 1.00 95.12 277 VAL A CA 1
ATOM 2186 C C . VAL A 1 277 ? 9.801 -9.369 -30.365 1.00 95.12 277 VAL A C 1
ATOM 2188 O O . VAL A 1 277 ? 10.304 -8.598 -29.540 1.00 95.12 277 VAL A O 1
ATOM 2191 N N . GLN A 1 278 ? 9.801 -10.692 -30.200 1.00 96.31 278 GLN A N 1
ATOM 2192 C CA . GLN A 1 278 ? 10.454 -11.368 -29.088 1.00 96.31 278 GLN A CA 1
ATOM 2193 C C . GLN A 1 278 ? 11.718 -12.076 -29.568 1.00 96.31 278 GLN A C 1
ATOM 2195 O O . GLN A 1 278 ? 11.688 -12.859 -30.516 1.00 96.31 278 GLN A O 1
ATOM 2200 N N . LEU A 1 279 ? 12.826 -11.851 -28.868 1.00 96.31 279 LEU A N 1
ATOM 2201 C CA . LEU A 1 279 ? 14.089 -12.528 -29.115 1.00 96.31 279 LEU A CA 1
ATOM 2202 C C . LEU A 1 279 ? 14.514 -13.339 -27.898 1.00 96.31 279 LEU A C 1
ATOM 2204 O O . LEU A 1 279 ? 14.636 -12.802 -26.795 1.00 96.31 279 LEU A O 1
ATOM 2208 N N . ASN A 1 280 ? 14.813 -14.614 -28.123 1.00 96.81 280 ASN A N 1
ATOM 2209 C CA . ASN A 1 280 ? 15.250 -15.535 -27.084 1.00 96.81 280 ASN A CA 1
ATOM 2210 C C . ASN A 1 280 ? 16.725 -15.877 -27.271 1.00 96.81 280 ASN A C 1
ATOM 2212 O O . ASN A 1 280 ? 17.188 -16.163 -28.376 1.00 96.81 280 ASN A O 1
ATOM 2216 N N . CYS A 1 281 ? 17.479 -15.871 -26.175 1.00 96.69 281 CYS A N 1
ATOM 2217 C CA . CYS A 1 281 ? 18.844 -16.371 -26.192 1.00 96.69 281 CYS A CA 1
ATOM 2218 C C . CYS A 1 281 ? 18.847 -17.887 -26.443 1.00 96.69 281 CYS A C 1
ATOM 2220 O O . CYS A 1 281 ? 18.237 -18.650 -25.694 1.00 96.69 281 CYS A O 1
ATOM 2222 N N . SER A 1 282 ? 19.618 -18.320 -27.438 1.00 96.69 282 SER A N 1
ATOM 2223 C CA . SER A 1 282 ? 19.831 -19.730 -27.809 1.00 96.69 282 SER A CA 1
ATOM 2224 C C . SER A 1 282 ? 20.431 -20.611 -26.702 1.00 96.69 282 SER A C 1
ATOM 2226 O O . SER A 1 282 ? 20.384 -21.832 -26.812 1.00 96.69 282 SER A O 1
ATOM 2228 N N . CYS A 1 283 ? 20.982 -20.023 -25.633 1.00 96.44 283 CYS A N 1
ATOM 2229 C CA . CYS A 1 283 ? 21.605 -20.751 -24.523 1.00 96.44 283 CYS A CA 1
ATOM 2230 C C . CYS A 1 283 ? 20.820 -20.594 -23.208 1.00 96.44 283 CYS A C 1
ATOM 2232 O O . CYS A 1 283 ? 20.230 -21.555 -22.722 1.00 96.44 283 CYS A O 1
ATOM 2234 N N . CYS A 1 284 ? 20.762 -19.387 -22.631 1.00 95.38 284 CYS A N 1
ATOM 2235 C CA . CYS A 1 284 ? 20.127 -19.168 -21.323 1.00 95.38 284 CYS A CA 1
ATOM 2236 C C . CYS A 1 284 ? 18.624 -18.851 -21.384 1.00 95.38 284 CYS A C 1
ATOM 2238 O O . CYS A 1 284 ? 18.013 -18.660 -20.334 1.00 95.38 284 CYS A O 1
ATOM 2240 N N . ARG A 1 285 ? 18.036 -18.751 -22.587 1.00 93.50 285 ARG A N 1
ATOM 2241 C CA . ARG A 1 285 ? 16.635 -18.349 -22.819 1.00 93.50 285 ARG A CA 1
ATOM 2242 C C . ARG A 1 285 ? 16.257 -16.972 -22.263 1.00 93.50 285 ARG A C 1
ATOM 2244 O O . ARG A 1 285 ? 15.075 -16.685 -22.101 1.00 93.50 285 ARG A O 1
ATOM 2251 N N . GLU A 1 286 ? 17.236 -16.107 -21.988 1.00 93.56 286 GLU A N 1
ATOM 2252 C CA . GLU A 1 286 ? 16.963 -14.700 -21.687 1.00 93.56 286 GLU A CA 1
ATOM 2253 C C . GLU A 1 286 ? 16.146 -14.076 -22.825 1.00 93.56 286 GLU A C 1
ATOM 2255 O O . GLU A 1 286 ? 16.441 -14.308 -23.999 1.00 93.56 286 GLU A O 1
ATOM 2260 N N . VAL A 1 287 ? 15.125 -13.299 -22.460 1.00 93.25 287 VAL A N 1
ATOM 2261 C CA . VAL A 1 287 ? 14.170 -12.706 -23.398 1.00 93.25 287 VAL A CA 1
ATOM 2262 C C . VAL A 1 287 ? 14.439 -11.213 -23.552 1.00 93.25 287 VAL A C 1
ATOM 2264 O O . VAL A 1 287 ? 14.483 -10.463 -22.570 1.00 93.25 287 VAL A O 1
ATOM 2267 N N . VAL A 1 288 ? 14.566 -10.762 -24.794 1.00 94.44 288 VAL A N 1
ATOM 2268 C CA . VAL A 1 288 ? 14.537 -9.349 -25.177 1.00 94.44 288 VAL A CA 1
ATOM 2269 C C . VAL A 1 288 ? 13.276 -9.099 -25.989 1.00 94.44 288 VAL A C 1
ATOM 2271 O O . VAL A 1 288 ? 12.929 -9.882 -26.867 1.00 94.44 288 VAL A O 1
ATOM 2274 N N . ARG A 1 289 ? 12.586 -8.000 -25.687 1.00 95.00 289 ARG A N 1
ATOM 2275 C CA . ARG A 1 289 ? 11.466 -7.512 -26.488 1.00 95.00 289 ARG A CA 1
ATOM 2276 C C . ARG A 1 289 ? 11.787 -6.126 -27.004 1.00 95.00 289 ARG A C 1
ATOM 2278 O O . ARG A 1 289 ? 12.336 -5.304 -26.267 1.00 95.00 289 ARG A O 1
ATOM 2285 N N . ALA A 1 290 ? 11.466 -5.903 -28.266 1.00 94.81 290 ALA A N 1
ATOM 2286 C CA . ALA A 1 290 ? 11.697 -4.655 -28.973 1.00 94.81 290 ALA A CA 1
ATOM 2287 C C . ALA A 1 290 ? 10.519 -4.389 -29.922 1.00 94.81 290 ALA A C 1
ATOM 2289 O O . ALA A 1 290 ? 9.769 -5.321 -30.222 1.00 94.81 290 ALA A O 1
ATOM 2290 N N . PRO A 1 291 ? 10.350 -3.147 -30.401 1.00 95.19 291 PRO A N 1
ATOM 2291 C CA . PRO A 1 291 ? 9.495 -2.874 -31.550 1.00 95.19 291 PRO A CA 1
ATOM 2292 C C . PRO A 1 291 ? 9.829 -3.804 -32.729 1.00 95.19 291 PRO A C 1
ATOM 2294 O O . PRO A 1 291 ? 10.997 -4.142 -32.941 1.00 95.19 291 PRO A O 1
ATOM 2297 N N . ALA A 1 292 ? 8.819 -4.272 -33.460 1.00 93.25 292 ALA A N 1
ATOM 2298 C CA . ALA A 1 292 ? 8.991 -5.310 -34.479 1.00 93.25 292 ALA A CA 1
ATOM 2299 C C . ALA A 1 292 ? 9.946 -4.897 -35.613 1.00 93.25 292 ALA A C 1
ATOM 2301 O O . ALA A 1 292 ? 10.771 -5.697 -36.060 1.00 93.25 292 ALA A O 1
ATOM 2302 N N . ASP A 1 293 ? 9.919 -3.621 -36.002 1.00 91.69 293 ASP A N 1
ATOM 2303 C CA . ASP A 1 293 ? 10.826 -3.002 -36.977 1.00 91.69 293 ASP A CA 1
ATOM 2304 C C . ASP A 1 293 ? 12.299 -2.950 -36.517 1.00 91.69 293 ASP A C 1
ATOM 2306 O O . ASP A 1 293 ? 13.199 -2.696 -37.319 1.00 91.69 293 ASP A O 1
ATOM 2310 N N . GLN A 1 294 ? 12.560 -3.247 -35.241 1.00 92.69 294 GLN A N 1
ATOM 2311 C CA . GLN A 1 294 ? 13.878 -3.243 -34.602 1.00 92.69 294 GLN A CA 1
ATOM 2312 C C . GLN A 1 294 ? 14.418 -4.645 -34.294 1.00 92.69 294 GLN A C 1
ATOM 2314 O O . GLN A 1 294 ? 15.521 -4.767 -33.756 1.00 92.69 294 GLN A O 1
ATOM 2319 N N . GLY A 1 295 ? 13.693 -5.716 -34.638 1.00 91.19 295 GLY A N 1
ATOM 2320 C CA . GLY A 1 295 ? 14.126 -7.098 -34.371 1.00 91.19 295 GLY A CA 1
ATOM 2321 C C . GLY A 1 295 ? 15.490 -7.433 -34.970 1.00 91.19 295 GLY A C 1
ATOM 2322 O O . GLY A 1 295 ? 16.341 -8.040 -34.315 1.00 91.19 295 GLY A O 1
ATOM 2323 N N . TRP A 1 296 ? 15.749 -6.919 -36.172 1.00 90.31 296 TRP A N 1
ATOM 2324 C CA . TRP A 1 296 ? 17.007 -7.129 -36.881 1.00 90.31 296 TRP A CA 1
ATOM 2325 C C . TRP A 1 296 ? 18.229 -6.574 -36.134 1.00 90.31 296 TRP A C 1
ATOM 2327 O O . TRP A 1 296 ? 19.310 -7.139 -36.266 1.00 90.31 296 TRP A O 1
ATOM 2337 N N . HIS A 1 297 ? 18.077 -5.530 -35.306 1.00 91.12 297 HIS A N 1
ATOM 2338 C CA . HIS A 1 297 ? 19.171 -4.998 -34.482 1.00 91.12 297 HIS A CA 1
ATOM 2339 C C . HIS A 1 297 ? 19.651 -5.991 -33.418 1.00 91.12 297 HIS A C 1
ATOM 2341 O O . HIS A 1 297 ? 20.774 -5.890 -32.930 1.00 91.12 297 HIS A O 1
ATOM 2347 N N . TRP A 1 298 ? 18.788 -6.929 -33.029 1.00 93.81 298 TRP A N 1
ATOM 2348 C CA . TRP A 1 298 ? 19.056 -7.919 -31.990 1.00 93.81 298 TRP A CA 1
ATOM 2349 C C . TRP A 1 298 ? 19.369 -9.300 -32.550 1.00 93.81 298 TRP A C 1
ATOM 2351 O O . TRP A 1 298 ? 19.922 -10.138 -31.837 1.00 93.81 298 TRP A O 1
ATOM 2361 N N . ARG A 1 299 ? 19.035 -9.555 -33.816 1.00 94.19 299 ARG A N 1
ATOM 2362 C CA . ARG A 1 299 ? 19.323 -10.822 -34.482 1.00 94.19 299 ARG A CA 1
ATOM 2363 C C . ARG A 1 299 ? 20.821 -11.118 -34.407 1.00 94.19 299 ARG A C 1
ATOM 2365 O O . ARG A 1 299 ? 21.645 -10.273 -34.734 1.00 94.19 299 ARG A O 1
ATOM 2372 N N . ASN A 1 300 ? 21.165 -12.316 -33.933 1.00 94.19 300 ASN A N 1
ATOM 2373 C CA . ASN A 1 300 ? 22.541 -12.775 -33.714 1.00 94.19 300 ASN A CA 1
ATOM 2374 C C . ASN A 1 300 ? 23.384 -11.947 -32.726 1.00 94.19 300 ASN A C 1
ATOM 2376 O O . ASN A 1 300 ? 24.564 -12.271 -32.544 1.00 94.19 300 ASN A O 1
ATOM 2380 N N . ALA A 1 301 ? 22.809 -10.955 -32.039 1.00 94.94 301 ALA A N 1
ATOM 2381 C CA . ALA A 1 301 ? 23.517 -10.202 -31.013 1.00 94.94 301 ALA A CA 1
ATOM 2382 C C . ALA A 1 301 ? 23.936 -11.128 -29.853 1.00 94.94 301 ALA A C 1
ATOM 2384 O O . ALA A 1 301 ? 23.191 -12.062 -29.513 1.00 94.94 301 ALA A O 1
ATOM 2385 N N 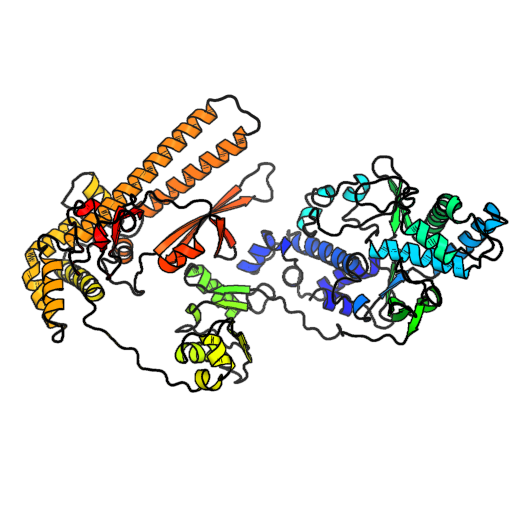. PRO A 1 302 ? 25.103 -10.898 -29.219 1.00 95.06 302 PRO A N 1
ATOM 2386 C CA . PRO A 1 302 ? 25.498 -11.633 -28.021 1.00 95.06 302 PRO A CA 1
ATOM 2387 C C . PRO A 1 302 ? 24.452 -11.510 -26.902 1.00 95.06 302 PRO A C 1
ATOM 2389 O O . PRO A 1 302 ? 23.786 -10.486 -26.759 1.00 95.06 302 PRO A O 1
ATOM 2392 N N . CYS A 1 303 ? 24.302 -12.543 -26.076 1.00 95.25 303 CYS A N 1
ATOM 2393 C CA . CYS A 1 303 ? 23.410 -12.490 -24.919 1.00 95.25 303 CYS A CA 1
ATOM 2394 C C . CYS A 1 303 ? 23.837 -11.401 -23.916 1.00 95.25 303 CYS A C 1
ATOM 2396 O O . CYS A 1 303 ? 25.024 -11.221 -23.654 1.00 95.25 303 CYS A O 1
ATOM 2398 N N . LEU A 1 304 ? 22.868 -10.703 -23.313 1.00 92.56 304 LEU A N 1
ATOM 2399 C CA . LEU A 1 304 ? 23.131 -9.621 -22.352 1.00 92.56 304 LEU A CA 1
ATOM 2400 C C . LEU A 1 304 ? 23.619 -10.144 -20.990 1.00 92.56 304 LEU A C 1
ATOM 2402 O O . LEU A 1 304 ? 24.318 -9.429 -20.265 1.00 92.56 304 LEU A O 1
ATOM 2406 N N . SER A 1 305 ? 23.289 -11.392 -20.645 1.00 91.50 305 SER A N 1
ATOM 2407 C CA . SER A 1 305 ? 23.823 -12.070 -19.467 1.00 91.50 305 SER A CA 1
ATOM 2408 C C . SER A 1 305 ? 25.339 -12.274 -19.571 1.00 91.50 305 SER A C 1
ATOM 2410 O O . SER A 1 305 ? 25.838 -12.955 -20.470 1.00 91.50 305 SER A O 1
ATOM 2412 N N . LEU A 1 306 ? 26.072 -11.724 -18.594 1.00 86.00 306 LEU A N 1
ATOM 2413 C CA . LEU A 1 306 ? 27.544 -11.716 -18.523 1.00 86.00 306 LEU A CA 1
ATOM 2414 C C . LEU A 1 306 ? 28.193 -13.108 -18.605 1.00 86.00 306 LEU A C 1
ATOM 2416 O O . LEU A 1 306 ? 29.340 -13.222 -19.014 1.00 86.00 306 LEU A O 1
ATOM 2420 N N . ARG A 1 307 ? 27.489 -14.164 -18.181 1.00 88.62 307 ARG A N 1
ATOM 2421 C CA . ARG A 1 307 ? 28.024 -15.539 -18.124 1.00 88.62 307 ARG A CA 1
ATOM 2422 C C . ARG A 1 307 ? 27.516 -16.444 -19.246 1.00 88.62 307 ARG A C 1
ATOM 2424 O O . ARG A 1 307 ? 27.786 -17.638 -19.224 1.00 88.62 307 ARG A O 1
ATOM 2431 N N . CYS A 1 308 ? 26.730 -15.914 -20.179 1.00 94.00 308 CYS A N 1
ATOM 2432 C CA . CYS A 1 308 ? 26.107 -16.705 -21.232 1.00 94.00 308 CYS A CA 1
ATOM 2433 C C . CYS A 1 308 ? 26.725 -16.379 -22.585 1.00 94.00 308 CYS A C 1
ATOM 2435 O O . CYS A 1 308 ? 26.675 -15.229 -22.993 1.00 94.00 308 CYS A O 1
ATOM 2437 N N . GLU A 1 309 ? 27.208 -17.378 -23.319 1.00 92.69 309 GLU A N 1
ATOM 2438 C CA . GLU A 1 309 ? 27.798 -17.213 -24.661 1.00 92.69 309 GLU A CA 1
ATOM 2439 C C . GLU A 1 309 ? 26.783 -17.348 -25.809 1.00 92.69 309 GLU A C 1
ATOM 2441 O O . GLU A 1 309 ? 27.142 -17.271 -26.981 1.00 92.69 309 GLU A O 1
ATOM 2446 N N . GLY A 1 310 ? 25.498 -17.525 -25.487 1.00 95.50 310 GLY A N 1
ATOM 2447 C CA . GLY A 1 310 ? 24.443 -17.629 -26.491 1.00 95.50 310 GLY A CA 1
ATOM 2448 C C . GLY A 1 310 ? 24.213 -16.334 -27.273 1.00 95.50 310 GLY A C 1
ATOM 2449 O O . GLY A 1 310 ? 24.691 -15.254 -26.912 1.00 95.50 310 GLY A O 1
ATOM 2450 N N . ARG A 1 311 ? 23.425 -16.460 -28.340 1.00 96.00 311 ARG A N 1
ATOM 2451 C CA . ARG A 1 311 ? 22.993 -15.362 -29.217 1.00 96.00 311 ARG A CA 1
ATOM 2452 C C . ARG A 1 311 ? 21.476 -15.297 -29.317 1.00 96.00 311 ARG A C 1
ATOM 2454 O O . ARG A 1 311 ? 20.811 -16.328 -29.178 1.00 96.00 311 ARG A O 1
ATOM 2461 N N . TYR A 1 312 ? 20.949 -14.103 -29.554 1.00 97.19 312 TYR A N 1
ATOM 2462 C CA . TYR A 1 312 ? 19.515 -13.875 -29.690 1.00 97.19 312 TYR A CA 1
ATOM 2463 C C . TYR A 1 312 ? 18.980 -14.340 -31.048 1.00 97.19 312 TYR A C 1
ATOM 2465 O O . TYR A 1 312 ? 19.545 -14.031 -32.099 1.00 97.19 312 TYR A O 1
ATOM 2473 N N . GLN A 1 313 ? 17.871 -15.075 -31.000 1.00 96.12 313 GLN A N 1
ATOM 2474 C CA . GLN A 1 313 ? 17.119 -15.554 -32.155 1.00 96.12 313 GLN A CA 1
ATOM 2475 C C . GLN A 1 313 ? 15.679 -15.060 -32.050 1.00 96.12 313 GLN A C 1
ATOM 2477 O O . GLN A 1 313 ? 15.094 -15.079 -30.965 1.00 96.12 313 GLN A O 1
ATOM 2482 N N . GLU A 1 314 ? 15.126 -14.597 -33.166 1.00 95.44 314 GLU A N 1
ATOM 2483 C CA . GLU A 1 314 ? 13.735 -14.156 -33.229 1.00 95.44 314 GLU A CA 1
ATOM 2484 C C . GLU A 1 314 ? 12.789 -15.338 -33.021 1.00 95.44 314 GLU A C 1
ATOM 2486 O O . GLU A 1 314 ? 13.009 -16.447 -33.509 1.00 95.44 314 GLU A O 1
ATOM 2491 N N . THR A 1 315 ? 11.730 -15.076 -32.271 1.00 92.88 315 THR A N 1
ATOM 2492 C CA . THR A 1 315 ? 10.652 -16.009 -31.964 1.00 92.88 315 THR A CA 1
ATOM 2493 C C . THR A 1 315 ? 9.328 -15.269 -32.080 1.00 92.88 315 THR A C 1
ATOM 2495 O O . THR A 1 315 ? 9.288 -14.039 -32.003 1.00 92.88 315 THR A O 1
ATOM 2498 N N . GLU A 1 316 ? 8.237 -16.008 -32.249 1.00 89.94 316 GLU A N 1
ATOM 2499 C CA . GLU A 1 316 ? 6.905 -15.415 -32.204 1.00 89.94 316 GLU A CA 1
ATOM 2500 C C . GLU A 1 316 ? 6.672 -14.737 -30.843 1.00 89.94 316 GLU A C 1
ATOM 2502 O O . GLU A 1 316 ? 6.986 -15.296 -29.786 1.00 89.94 316 GLU A O 1
ATOM 2507 N N . ASN A 1 317 ? 6.159 -13.504 -30.857 1.00 92.81 317 ASN A N 1
ATOM 2508 C CA . ASN A 1 317 ? 5.864 -12.782 -29.627 1.00 92.81 317 ASN A CA 1
ATOM 2509 C C . ASN A 1 317 ? 4.639 -13.394 -28.941 1.00 92.81 317 ASN A C 1
ATOM 2511 O O . ASN A 1 317 ? 3.528 -13.336 -29.457 1.00 92.81 317 ASN A O 1
ATOM 2515 N N . THR A 1 318 ? 4.836 -13.957 -27.750 1.00 89.69 318 THR A N 1
ATOM 2516 C CA . THR A 1 318 ? 3.741 -14.503 -26.944 1.00 89.69 318 THR A CA 1
ATOM 2517 C C . THR A 1 318 ? 3.265 -13.460 -25.939 1.00 89.69 318 THR A C 1
ATOM 2519 O O . THR A 1 318 ? 3.936 -13.204 -24.934 1.00 89.69 318 THR A O 1
ATOM 2522 N N . VAL A 1 319 ? 2.087 -12.880 -26.183 1.00 90.00 319 VAL A N 1
ATOM 2523 C CA . VAL A 1 319 ? 1.438 -11.980 -25.223 1.00 90.00 319 VAL A CA 1
ATOM 2524 C C . VAL A 1 319 ? 0.883 -12.809 -24.067 1.00 90.00 319 VAL A C 1
ATOM 2526 O O . VAL A 1 319 ? -0.029 -13.610 -24.237 1.00 90.00 319 VAL A O 1
ATOM 2529 N N . THR A 1 320 ? 1.443 -12.636 -22.871 1.00 89.69 320 THR A N 1
ATOM 2530 C CA . THR A 1 320 ? 1.047 -13.417 -21.677 1.00 89.69 320 THR A CA 1
ATOM 2531 C C . THR A 1 320 ? -0.035 -12.737 -20.839 1.00 89.69 320 THR A C 1
ATOM 2533 O O . THR A 1 320 ? -0.546 -13.326 -19.886 1.00 89.69 320 THR A O 1
ATOM 2536 N N . TRP A 1 321 ? -0.373 -11.486 -21.160 1.00 89.19 321 TRP A N 1
ATOM 2537 C CA . TRP A 1 321 ? -1.408 -10.720 -20.475 1.00 89.19 321 TRP A CA 1
ATOM 2538 C C . TRP A 1 321 ? -1.953 -9.610 -21.375 1.00 89.19 321 TRP A C 1
ATOM 2540 O O . TRP A 1 321 ? -1.179 -8.817 -21.914 1.00 89.19 321 TRP A O 1
ATOM 2550 N N . HIS A 1 322 ? -3.278 -9.517 -21.484 1.00 86.44 322 HIS A N 1
ATOM 2551 C CA . HIS A 1 322 ? -3.955 -8.467 -22.243 1.00 86.44 322 HIS A CA 1
ATOM 2552 C C . HIS A 1 322 ? -4.429 -7.348 -21.317 1.00 86.44 322 HIS A C 1
ATOM 2554 O O . HIS A 1 322 ? -5.015 -7.599 -20.265 1.00 86.44 322 HIS A O 1
ATOM 2560 N N . TRP A 1 323 ? -4.175 -6.104 -21.719 1.00 85.50 323 TRP A N 1
ATOM 2561 C CA . TRP A 1 323 ? -4.502 -4.910 -20.935 1.00 85.50 323 TRP A CA 1
ATOM 2562 C C . TRP A 1 323 ? -5.697 -4.118 -21.504 1.00 85.50 323 TRP A C 1
ATOM 2564 O O . TRP A 1 323 ? -6.115 -3.151 -20.874 1.00 85.50 323 TRP A O 1
ATOM 2574 N N . ASP A 1 324 ? -6.250 -4.532 -22.654 1.00 73.69 324 ASP A N 1
ATOM 2575 C CA . ASP A 1 324 ? -7.227 -3.773 -23.460 1.00 73.69 324 ASP A CA 1
ATOM 2576 C C . ASP A 1 324 ? -8.643 -3.671 -22.860 1.00 73.69 324 ASP A C 1
ATOM 2578 O O . ASP A 1 324 ? -9.381 -2.766 -23.226 1.00 73.69 324 ASP A O 1
ATOM 2582 N N . ASN A 1 325 ? -9.021 -4.554 -21.928 1.00 69.69 325 ASN A N 1
ATOM 2583 C CA . ASN A 1 325 ? -10.403 -4.683 -21.435 1.00 69.69 325 ASN A CA 1
ATOM 2584 C C . ASN A 1 325 ? -10.486 -4.657 -19.902 1.00 69.69 325 ASN A C 1
ATOM 2586 O O . ASN A 1 325 ? -11.199 -5.456 -19.297 1.00 69.69 325 ASN A O 1
ATOM 2590 N N . MET A 1 326 ? -9.690 -3.809 -19.250 1.00 72.50 326 MET A N 1
ATOM 2591 C CA . MET A 1 326 ? -9.755 -3.680 -17.795 1.00 72.50 326 MET A CA 1
ATOM 2592 C C . MET A 1 326 ? -10.568 -2.458 -17.393 1.00 72.50 326 MET A C 1
ATOM 2594 O O . MET A 1 326 ? -10.100 -1.331 -17.564 1.00 72.50 326 MET A O 1
ATOM 2598 N N . ASP A 1 327 ? -11.717 -2.695 -16.765 1.00 69.94 327 ASP A N 1
ATOM 2599 C CA . ASP A 1 327 ? -12.424 -1.650 -16.035 1.00 69.94 327 ASP A CA 1
ATOM 2600 C C . ASP A 1 327 ? -11.575 -1.207 -14.847 1.00 69.94 327 ASP A C 1
ATOM 2602 O O . ASP A 1 327 ? -11.157 -1.987 -13.981 1.00 69.94 327 ASP A O 1
ATOM 2606 N N . ILE A 1 328 ? -11.247 0.078 -14.845 1.00 72.38 328 ILE A N 1
ATOM 2607 C CA . ILE A 1 328 ? -10.413 0.669 -13.817 1.00 72.38 328 ILE A CA 1
ATOM 2608 C C . ILE A 1 328 ? -11.318 1.098 -12.669 1.00 72.38 328 ILE A C 1
ATOM 2610 O O . ILE A 1 328 ? -11.887 2.183 -12.686 1.00 72.38 328 ILE A O 1
ATOM 2614 N N . ALA A 1 329 ? -11.396 0.256 -11.644 1.00 78.56 329 ALA A N 1
ATOM 2615 C CA . ALA A 1 329 ? -11.980 0.620 -10.363 1.00 78.56 329 ALA A CA 1
ATOM 2616 C C . ALA A 1 329 ? -10.874 0.809 -9.322 1.00 78.56 329 ALA A C 1
ATOM 2618 O O . ALA A 1 329 ? -9.979 -0.031 -9.160 1.00 78.56 329 ALA A O 1
ATOM 2619 N N . ARG A 1 330 ? -10.926 1.929 -8.603 1.00 86.25 330 ARG A N 1
ATOM 2620 C CA . ARG A 1 330 ? -10.075 2.143 -7.438 1.00 86.25 330 ARG A CA 1
ATOM 2621 C C . ARG A 1 330 ? -10.692 1.446 -6.237 1.00 86.25 330 ARG A C 1
ATOM 2623 O O . ARG A 1 330 ? -11.857 1.664 -5.935 1.00 86.25 330 ARG A O 1
ATOM 2630 N N . VAL A 1 331 ? -9.892 0.654 -5.533 1.00 89.06 331 VAL A N 1
ATOM 2631 C CA . VAL A 1 331 ? -10.299 0.087 -4.246 1.00 89.06 331 VAL A CA 1
ATOM 2632 C C . VAL A 1 331 ? -10.067 1.133 -3.163 1.00 89.06 331 VAL A C 1
ATOM 2634 O O . VAL A 1 331 ? -8.933 1.569 -2.955 1.00 89.06 331 VAL A O 1
ATOM 2637 N N . GLN A 1 332 ? -11.139 1.521 -2.488 1.00 89.56 332 GLN A N 1
ATOM 2638 C CA . GLN A 1 332 ? -11.131 2.390 -1.321 1.00 89.56 332 GLN A CA 1
ATOM 2639 C C . GLN A 1 332 ? -11.589 1.567 -0.123 1.00 89.56 332 GLN A C 1
ATOM 2641 O O . GLN A 1 332 ? -12.782 1.329 0.079 1.00 89.56 332 GLN A O 1
ATOM 2646 N N . GLY A 1 333 ? -10.601 1.100 0.636 1.00 90.31 333 GLY A N 1
ATOM 2647 C CA . GLY A 1 333 ? -10.816 0.347 1.862 1.00 90.31 333 GLY A CA 1
ATOM 2648 C C . GLY A 1 333 ? -11.082 1.260 3.055 1.00 90.31 333 GLY A C 1
ATOM 2649 O O . GLY A 1 333 ? -10.421 2.290 3.204 1.00 90.31 333 GLY A O 1
ATOM 2650 N N . ALA A 1 334 ? -11.995 0.849 3.928 1.00 89.69 334 ALA A N 1
ATOM 2651 C CA . ALA A 1 334 ? -12.149 1.406 5.266 1.00 89.69 334 ALA A CA 1
ATOM 2652 C C . ALA A 1 334 ? -12.378 0.293 6.292 1.00 89.69 334 ALA A C 1
ATOM 2654 O O . ALA A 1 334 ? -12.808 -0.810 5.948 1.00 89.69 334 ALA A O 1
ATOM 2655 N N . GLU A 1 335 ? -12.062 0.573 7.552 1.00 89.81 335 GLU A N 1
ATOM 2656 C CA . GLU A 1 335 ? -12.381 -0.338 8.643 1.00 89.81 335 GLU A CA 1
ATOM 2657 C C . GLU A 1 335 ? -13.819 -0.121 9.121 1.00 89.81 335 GLU A C 1
ATOM 2659 O O . GLU A 1 335 ? -14.350 0.985 9.055 1.00 89.81 335 GLU A O 1
ATOM 2664 N N . HIS A 1 336 ? -14.435 -1.176 9.639 1.00 88.25 336 HIS A N 1
ATOM 2665 C CA . HIS A 1 336 ? -15.692 -1.080 10.362 1.00 88.25 336 HIS A CA 1
ATOM 2666 C C . HIS A 1 336 ? -15.575 -1.885 11.658 1.00 88.25 336 HIS A C 1
ATOM 2668 O O . HIS A 1 336 ? -15.802 -3.097 11.707 1.00 88.25 336 HIS A O 1
ATOM 2674 N N . THR A 1 337 ? -15.154 -1.211 12.724 1.00 84.31 337 THR A N 1
ATOM 2675 C CA . THR A 1 337 ? -14.827 -1.829 14.014 1.00 84.31 337 THR A CA 1
ATOM 2676 C C . THR A 1 337 ? -15.592 -1.150 15.146 1.00 84.31 337 THR A C 1
ATOM 2678 O O . THR A 1 337 ? -16.138 -0.060 14.985 1.00 84.31 337 THR A O 1
ATOM 2681 N N . GLY A 1 338 ? -15.656 -1.801 16.311 1.00 77.50 338 GLY A N 1
ATOM 2682 C CA . GLY A 1 338 ? -16.262 -1.206 17.507 1.00 77.50 338 GLY A CA 1
ATOM 2683 C C . GLY A 1 338 ? -15.443 -0.050 18.091 1.00 77.50 338 GLY A C 1
ATOM 2684 O O . GLY A 1 338 ? -15.912 0.600 19.014 1.00 77.50 338 GLY A O 1
ATOM 2685 N N . LEU A 1 339 ? -14.240 0.191 17.557 1.00 76.81 339 LEU A N 1
ATOM 2686 C CA . LEU A 1 339 ? -13.314 1.236 17.996 1.00 76.81 339 LEU A CA 1
ATOM 2687 C C . LEU A 1 339 ? -13.608 2.593 17.361 1.00 76.81 339 LEU A C 1
ATOM 2689 O O . LEU A 1 339 ? -13.170 3.616 17.876 1.00 76.81 339 LEU A O 1
ATOM 2693 N N . LEU A 1 340 ? -14.302 2.599 16.223 1.00 80.06 340 LEU A N 1
ATOM 2694 C CA . LEU A 1 340 ? -14.674 3.828 15.541 1.00 80.06 340 LEU A CA 1
ATOM 2695 C C . LEU A 1 340 ? -15.790 4.546 16.302 1.00 80.06 340 LEU A C 1
ATOM 2697 O O . LEU A 1 340 ? -16.706 3.908 16.834 1.00 80.06 340 LEU A O 1
ATOM 2701 N N . SER A 1 341 ? -15.746 5.881 16.291 1.00 80.75 341 SER A N 1
ATOM 2702 C CA . SER A 1 341 ? -16.845 6.686 16.814 1.00 80.75 341 SER A CA 1
ATOM 2703 C C . SER A 1 341 ? -18.132 6.396 16.036 1.00 80.75 341 SER A C 1
ATOM 2705 O O . SER A 1 341 ? -18.113 5.945 14.887 1.00 80.75 341 SER A O 1
ATOM 2707 N N . ARG A 1 342 ? -19.282 6.662 16.659 1.00 81.31 342 ARG A N 1
ATOM 2708 C CA . ARG A 1 342 ? -20.575 6.487 15.991 1.00 81.31 342 ARG A CA 1
ATOM 2709 C C . ARG A 1 342 ? -20.663 7.311 14.701 1.00 81.31 342 ARG A C 1
ATOM 2711 O O . ARG A 1 342 ? -21.127 6.790 13.694 1.00 81.31 342 ARG A O 1
ATOM 2718 N N . GLU A 1 343 ? -20.198 8.557 14.740 1.00 85.00 343 GLU A N 1
ATOM 2719 C CA . GLU A 1 343 ? -20.209 9.468 13.591 1.00 85.00 343 GLU A CA 1
ATOM 2720 C C . GLU A 1 343 ? -19.347 8.923 12.441 1.00 85.00 343 GLU A C 1
ATOM 2722 O O . GLU A 1 343 ? -19.807 8.869 11.300 1.00 85.00 343 GLU A O 1
ATOM 2727 N N . ASP A 1 344 ? -18.145 8.417 12.740 1.00 85.06 344 ASP A N 1
ATOM 2728 C CA . ASP A 1 344 ? -17.246 7.835 11.732 1.00 85.06 344 ASP A CA 1
ATOM 2729 C C . ASP A 1 344 ? -17.816 6.553 11.112 1.00 85.06 344 ASP A C 1
ATOM 2731 O O . ASP A 1 344 ? -17.671 6.318 9.907 1.00 85.06 344 ASP A O 1
ATOM 2735 N N . ARG A 1 345 ? -18.478 5.714 11.922 1.00 86.25 345 ARG A N 1
ATOM 2736 C CA . ARG A 1 345 ? -19.162 4.507 11.438 1.00 86.25 345 ARG A CA 1
ATOM 2737 C C . ARG A 1 345 ? -20.312 4.860 10.511 1.00 86.25 345 ARG A C 1
ATOM 2739 O O . ARG A 1 345 ? -20.359 4.340 9.402 1.00 86.25 345 ARG A O 1
ATOM 2746 N N . GLU A 1 346 ? -21.185 5.777 10.925 1.00 87.81 346 GLU A N 1
ATOM 2747 C CA . GLU A 1 346 ? -22.314 6.227 10.106 1.00 87.81 346 GLU A CA 1
ATOM 2748 C C . GLU A 1 346 ? -21.823 6.859 8.789 1.00 87.81 346 GLU A C 1
ATOM 2750 O O . GLU A 1 346 ? -22.360 6.554 7.725 1.00 87.81 346 GLU A O 1
ATOM 2755 N N . ALA A 1 347 ? -20.756 7.665 8.812 1.00 87.69 347 ALA A N 1
ATOM 2756 C CA . ALA A 1 347 ? -20.154 8.226 7.598 1.00 87.69 347 ALA A CA 1
ATOM 2757 C C . ALA A 1 347 ? -19.560 7.144 6.675 1.00 87.69 347 ALA A C 1
ATOM 2759 O O . ALA A 1 347 ? -19.746 7.186 5.453 1.00 87.69 347 ALA A O 1
ATOM 2760 N N . THR A 1 348 ? -18.876 6.152 7.254 1.00 89.25 348 THR A N 1
ATOM 2761 C CA . THR A 1 348 ? -18.304 5.004 6.532 1.00 89.25 348 THR A CA 1
ATOM 2762 C C . THR A 1 348 ? -19.394 4.176 5.856 1.00 89.25 348 THR A C 1
ATOM 2764 O O . THR A 1 348 ? -19.297 3.877 4.666 1.00 89.25 348 THR A O 1
ATOM 2767 N N . GLU A 1 349 ? -20.457 3.865 6.596 1.00 88.00 349 GLU A N 1
ATOM 2768 C CA . GLU A 1 349 ? -21.647 3.167 6.116 1.00 88.00 349 GLU A CA 1
ATOM 2769 C C . GLU A 1 349 ? -22.320 3.935 4.968 1.00 88.00 349 GLU A C 1
ATOM 2771 O O . GLU A 1 349 ? -22.539 3.375 3.896 1.00 88.00 349 GLU A O 1
ATOM 2776 N N . GLN A 1 350 ? -22.577 5.239 5.126 1.00 88.38 350 GLN A N 1
ATOM 2777 C CA . GLN A 1 350 ? -23.192 6.059 4.072 1.00 88.38 350 GLN A CA 1
ATOM 2778 C C . GLN A 1 350 ? -22.338 6.114 2.799 1.00 88.38 350 GLN A C 1
ATOM 2780 O O . GLN A 1 350 ? -22.874 5.976 1.696 1.00 88.38 350 GLN A O 1
ATOM 2785 N N . SER A 1 351 ? -21.020 6.290 2.943 1.00 89.75 351 SER A N 1
ATOM 2786 C CA . SER A 1 351 ? -20.083 6.297 1.814 1.00 89.75 351 SER A CA 1
ATOM 2787 C C . SER A 1 351 ? -20.062 4.949 1.093 1.00 89.75 351 SER A C 1
ATOM 2789 O O . SER A 1 351 ? -20.029 4.930 -0.132 1.00 89.75 351 SER A O 1
ATOM 2791 N N . PHE A 1 352 ? -20.150 3.835 1.825 1.00 90.12 352 PHE A N 1
ATOM 2792 C CA . PHE A 1 352 ? -20.179 2.496 1.241 1.00 90.12 352 PHE A CA 1
ATOM 2793 C C . PHE A 1 352 ? -21.520 2.148 0.574 1.00 90.12 352 PHE A C 1
ATOM 2795 O O . PHE A 1 352 ? -21.533 1.581 -0.514 1.00 90.12 352 PHE A O 1
ATOM 2802 N N . TYR A 1 353 ? -22.655 2.514 1.178 1.00 85.69 353 TYR A N 1
ATOM 2803 C CA . TYR A 1 353 ? -23.982 2.153 0.656 1.00 85.69 353 TYR A CA 1
ATOM 2804 C C . TYR A 1 353 ? -24.437 3.010 -0.520 1.00 85.69 353 TYR A C 1
ATOM 2806 O O . TYR A 1 353 ? -25.127 2.521 -1.413 1.00 85.69 353 TYR A O 1
ATOM 2814 N N . ARG A 1 354 ? -24.133 4.311 -0.485 1.00 83.06 354 ARG A N 1
ATOM 2815 C CA . ARG A 1 354 ? -24.647 5.284 -1.463 1.00 83.06 354 ARG A CA 1
ATOM 2816 C C . ARG A 1 354 ? -23.576 5.806 -2.405 1.00 83.06 354 ARG A C 1
ATOM 2818 O O . ARG A 1 354 ? -23.909 6.442 -3.404 1.00 83.06 354 ARG A O 1
ATOM 2825 N N . GLY A 1 355 ? -22.310 5.586 -2.074 1.00 82.75 355 GLY A N 1
ATOM 2826 C CA . GLY A 1 355 ? -21.200 6.096 -2.847 1.00 82.75 355 GLY A CA 1
ATOM 2827 C C . GLY A 1 355 ? -21.033 5.365 -4.169 1.00 82.75 355 GLY A C 1
ATOM 2828 O O . GLY A 1 355 ? -21.002 4.141 -4.232 1.00 82.75 355 GLY A O 1
ATOM 2829 N N . ASN A 1 356 ? -20.892 6.138 -5.237 1.00 86.75 356 ASN A N 1
ATOM 2830 C CA . ASN A 1 356 ? -20.595 5.643 -6.579 1.00 86.75 356 ASN A CA 1
ATOM 2831 C C . ASN A 1 356 ? -19.381 6.346 -7.202 1.00 86.75 356 ASN A C 1
ATOM 2833 O O . ASN A 1 356 ? -19.064 6.114 -8.367 1.00 86.75 356 ASN A O 1
ATOM 2837 N N . GLN A 1 357 ? -18.709 7.205 -6.432 1.00 91.44 357 GLN A N 1
ATOM 2838 C CA . GLN A 1 357 ? -17.565 7.983 -6.881 1.00 91.44 357 GLN A CA 1
ATOM 2839 C C . GLN A 1 357 ? -16.244 7.263 -6.573 1.00 91.44 357 GLN A C 1
ATOM 2841 O O . GLN A 1 357 ? -16.176 6.487 -5.617 1.00 91.44 357 GLN A O 1
ATOM 2846 N N . PRO A 1 358 ? -15.146 7.551 -7.299 1.00 90.12 358 PRO A N 1
ATOM 2847 C CA . PRO A 1 358 ? -13.848 6.894 -7.085 1.00 90.12 358 PRO A CA 1
ATOM 2848 C C . PRO A 1 358 ? -13.223 7.097 -5.691 1.00 90.12 358 PRO A C 1
ATOM 2850 O O . PRO A 1 358 ? -12.279 6.391 -5.321 1.00 90.12 358 PRO A O 1
ATOM 2853 N N . TRP A 1 359 ? -13.687 8.095 -4.933 1.00 91.00 359 TRP A N 1
ATOM 2854 C CA . TRP A 1 359 ? -13.261 8.371 -3.556 1.00 91.00 359 TRP A CA 1
ATOM 2855 C C . TRP A 1 359 ? -14.183 7.761 -2.494 1.00 91.00 359 TRP A C 1
ATOM 2857 O O . TRP A 1 359 ? -13.810 7.743 -1.320 1.00 91.00 359 TRP A O 1
ATOM 2867 N N . ASN A 1 360 ? -15.352 7.243 -2.885 1.00 92.31 360 ASN A N 1
ATOM 2868 C CA . ASN A 1 360 ? -16.233 6.544 -1.963 1.00 92.31 360 ASN A CA 1
ATOM 2869 C C . ASN A 1 360 ? -15.690 5.163 -1.611 1.00 92.31 360 ASN A C 1
ATOM 2871 O O . ASN A 1 360 ? -14.961 4.538 -2.380 1.00 92.31 360 ASN A O 1
ATOM 2875 N N . ILE A 1 361 ? -16.059 4.702 -0.422 1.00 91.44 361 ILE A N 1
ATOM 2876 C CA . ILE A 1 361 ? -15.622 3.423 0.125 1.00 91.44 361 ILE A CA 1
ATOM 2877 C C . ILE A 1 361 ? -16.325 2.307 -0.648 1.00 91.44 361 ILE A C 1
ATOM 2879 O O . ILE A 1 361 ? -17.533 2.341 -0.824 1.00 91.44 361 ILE A O 1
ATOM 2883 N N . ASN A 1 362 ? -15.576 1.309 -1.105 1.00 90.44 362 ASN A N 1
ATOM 2884 C CA . ASN A 1 362 ? -16.126 0.142 -1.809 1.00 90.44 362 ASN A CA 1
ATOM 2885 C C . ASN A 1 362 ? -15.544 -1.185 -1.306 1.00 90.44 362 ASN A C 1
ATOM 2887 O O . ASN A 1 362 ? -15.791 -2.243 -1.882 1.00 90.44 362 ASN A O 1
ATOM 2891 N N . LEU A 1 363 ? -14.789 -1.133 -0.208 1.00 91.88 363 LEU A N 1
ATOM 2892 C CA . LEU A 1 363 ? -14.305 -2.291 0.525 1.00 91.88 363 LEU A CA 1
ATOM 2893 C C . LEU A 1 363 ? -14.355 -1.981 2.024 1.00 91.88 363 LEU A C 1
ATOM 2895 O O . LEU A 1 363 ? -13.734 -1.022 2.481 1.00 91.88 363 LEU A O 1
ATOM 2899 N N . LEU A 1 364 ? -15.054 -2.814 2.792 1.00 91.25 364 LEU A N 1
ATOM 2900 C CA . LEU A 1 364 ? -15.082 -2.730 4.251 1.00 91.25 364 LEU A CA 1
ATOM 2901 C C . LEU A 1 364 ? -14.329 -3.909 4.863 1.00 91.25 364 LEU A C 1
ATOM 2903 O O . LEU A 1 364 ? -14.635 -5.066 4.588 1.00 91.25 364 LEU A O 1
ATOM 2907 N N . SER A 1 365 ? -13.361 -3.603 5.722 1.00 91.56 365 SER A N 1
ATOM 2908 C CA . SER A 1 365 ? -12.731 -4.571 6.617 1.00 91.56 365 SER A CA 1
ATOM 2909 C C . SER A 1 365 ? -13.441 -4.510 7.963 1.00 91.56 365 SER A C 1
ATOM 2911 O O . SER A 1 365 ? -13.187 -3.607 8.761 1.00 91.56 365 SER A O 1
ATOM 2913 N N . ALA A 1 366 ? -14.352 -5.447 8.204 1.00 88.19 366 ALA A N 1
ATOM 2914 C CA . ALA A 1 366 ? -15.222 -5.425 9.372 1.00 88.19 366 ALA A CA 1
ATOM 2915 C C . ALA A 1 366 ? -14.889 -6.517 10.391 1.00 88.19 366 ALA A C 1
ATOM 2917 O O . ALA A 1 366 ? -14.498 -7.630 10.041 1.00 88.19 366 ALA A O 1
ATOM 2918 N N . THR A 1 367 ? -15.100 -6.199 11.666 1.00 84.44 367 THR A N 1
ATOM 2919 C CA . THR A 1 367 ? -15.178 -7.188 12.754 1.00 84.44 367 THR A CA 1
ATOM 2920 C C . THR A 1 367 ? -16.624 -7.729 12.845 1.00 84.44 367 THR A C 1
ATOM 2922 O O . THR A 1 367 ? -17.430 -7.441 11.954 1.00 84.44 367 THR A O 1
ATOM 2925 N N . PRO A 1 368 ? -17.039 -8.475 13.894 1.00 80.94 368 PRO A N 1
ATOM 2926 C CA . PRO A 1 368 ? -18.442 -8.893 14.053 1.00 80.94 368 PRO A CA 1
ATOM 2927 C C . PRO A 1 368 ? -19.470 -7.745 14.128 1.00 80.94 368 PRO A C 1
ATOM 2929 O O . PRO A 1 368 ? -20.667 -7.988 14.228 1.00 80.94 368 PRO A O 1
ATOM 2932 N N . THR A 1 369 ? -19.039 -6.485 14.053 1.00 78.88 369 THR A N 1
ATOM 2933 C CA . THR A 1 369 ? -19.904 -5.298 14.002 1.00 78.88 369 THR A CA 1
ATOM 2934 C C . THR A 1 369 ? -20.871 -5.276 12.820 1.00 78.88 369 THR A C 1
ATOM 2936 O O . THR A 1 369 ? -21.916 -4.647 12.941 1.00 78.88 369 THR A O 1
ATOM 2939 N N . LEU A 1 370 ? -20.559 -5.953 11.708 1.00 80.69 370 LEU A N 1
ATOM 2940 C CA . LEU A 1 370 ? -21.473 -6.122 10.564 1.00 80.69 370 LEU A CA 1
ATOM 2941 C C . LEU A 1 370 ? -22.184 -7.486 10.552 1.00 80.69 370 LEU A C 1
ATOM 2943 O O . LEU A 1 370 ? -22.924 -7.803 9.620 1.00 80.69 370 LEU A O 1
ATOM 2947 N N . GLU A 1 371 ? -21.978 -8.310 11.580 1.00 78.25 371 GLU A N 1
ATOM 2948 C CA . GLU A 1 371 ? -22.562 -9.648 11.655 1.00 78.25 371 GLU A CA 1
ATOM 2949 C C . GLU A 1 371 ? -24.065 -9.596 11.953 1.00 78.25 371 GLU A C 1
ATOM 2951 O O . GLU A 1 371 ? -24.849 -10.275 11.289 1.00 78.25 371 GLU A O 1
ATOM 2956 N N . MET A 1 372 ? -24.499 -8.713 12.860 1.00 72.25 372 MET A N 1
ATOM 2957 C CA . MET A 1 372 ? -25.891 -8.596 13.307 1.00 72.25 372 MET A CA 1
ATOM 2958 C C . MET A 1 372 ? -26.438 -7.168 13.154 1.00 72.25 372 MET A C 1
ATOM 2960 O O . MET A 1 372 ? -25.753 -6.190 13.424 1.00 72.25 372 MET A O 1
ATOM 2964 N N . GLY A 1 373 ? -27.708 -7.049 12.748 1.00 64.06 373 GLY A N 1
ATOM 2965 C CA . GLY A 1 373 ? -28.511 -5.833 12.960 1.00 64.06 373 GLY A CA 1
ATOM 2966 C C . GLY A 1 373 ? -28.335 -4.650 11.998 1.00 64.06 373 GLY A C 1
ATOM 2967 O O . GLY A 1 373 ? -29.176 -3.759 12.031 1.00 64.06 373 GLY A O 1
ATOM 2968 N N . ILE A 1 374 ? -27.323 -4.637 11.125 1.00 68.31 374 ILE A N 1
ATOM 2969 C CA . ILE A 1 374 ? -27.107 -3.534 10.169 1.00 68.31 374 ILE A CA 1
ATOM 2970 C C . ILE A 1 374 ? -27.472 -3.994 8.755 1.00 68.31 374 ILE A C 1
ATOM 2972 O O . ILE A 1 374 ? -27.128 -5.111 8.352 1.00 68.31 374 ILE A O 1
ATOM 2976 N N . ASP A 1 375 ? -28.220 -3.171 8.020 1.00 67.12 375 ASP A N 1
ATOM 2977 C CA . ASP A 1 375 ? -28.472 -3.390 6.598 1.00 67.12 375 ASP A CA 1
ATOM 2978 C C . ASP A 1 375 ? -27.277 -2.858 5.807 1.00 67.12 375 ASP A C 1
ATOM 2980 O O . ASP A 1 375 ? -27.101 -1.650 5.677 1.00 67.12 375 ASP A O 1
ATOM 2984 N N . VAL A 1 376 ? -26.431 -3.775 5.333 1.00 68.00 376 VAL A N 1
ATOM 2985 C CA . VAL A 1 376 ? -25.184 -3.446 4.624 1.00 68.00 376 VAL A CA 1
ATOM 2986 C C . VAL A 1 376 ? -25.431 -3.227 3.120 1.00 68.00 376 VAL A C 1
ATOM 2988 O O . VAL A 1 376 ? -24.498 -3.157 2.323 1.00 68.00 376 VAL A O 1
ATOM 2991 N N . GLY A 1 377 ? -26.703 -3.136 2.715 1.00 66.62 377 GLY A N 1
ATOM 2992 C CA . GLY A 1 377 ? -27.100 -3.116 1.315 1.00 66.62 377 GLY A CA 1
ATOM 2993 C C . GLY A 1 377 ? -26.861 -4.464 0.632 1.00 66.62 377 GLY A C 1
ATOM 2994 O O . GLY A 1 377 ? -26.847 -5.519 1.271 1.00 66.62 377 GLY A O 1
ATOM 2995 N N . ASP A 1 378 ? -26.701 -4.431 -0.690 1.00 70.88 378 ASP A N 1
ATOM 2996 C CA . ASP A 1 378 ? -26.457 -5.623 -1.502 1.00 70.88 378 ASP A CA 1
ATOM 2997 C C . ASP A 1 378 ? -24.953 -5.821 -1.717 1.00 70.88 378 ASP A C 1
ATOM 2999 O O . ASP A 1 378 ? -24.332 -5.165 -2.554 1.00 70.88 378 ASP A O 1
ATOM 3003 N N . LEU A 1 379 ? -24.346 -6.710 -0.928 1.00 83.25 379 LEU A N 1
ATOM 3004 C CA . LEU A 1 379 ? -22.953 -7.095 -1.132 1.00 83.25 379 LEU A CA 1
ATOM 3005 C C . LEU A 1 379 ? -22.869 -8.132 -2.253 1.00 83.25 379 LEU A C 1
ATOM 3007 O O . LEU A 1 379 ? -23.517 -9.174 -2.199 1.00 83.25 379 LEU A O 1
ATOM 3011 N N . SER A 1 380 ? -22.007 -7.906 -3.239 1.00 86.06 380 SER A N 1
ATOM 3012 C CA . SER A 1 380 ? -21.725 -8.926 -4.260 1.00 86.06 380 SER A CA 1
ATOM 3013 C C . SER A 1 380 ? -20.731 -9.983 -3.766 1.00 86.06 380 SER A C 1
ATOM 3015 O O . SER A 1 380 ? -20.746 -11.118 -4.240 1.00 86.06 380 SER A O 1
ATOM 3017 N N . THR A 1 381 ? -19.870 -9.618 -2.809 1.00 90.19 381 THR A N 1
ATOM 3018 C CA . THR A 1 381 ? -18.750 -10.454 -2.363 1.00 90.19 381 THR A CA 1
ATOM 3019 C C . THR A 1 381 ? -18.525 -10.323 -0.860 1.00 90.19 381 THR A C 1
ATOM 3021 O O . THR A 1 381 ? -18.441 -9.209 -0.345 1.00 90.19 381 THR A O 1
ATOM 3024 N N . VAL A 1 382 ? -18.349 -11.452 -0.172 1.00 92.00 382 VAL A N 1
ATOM 3025 C CA . VAL A 1 382 ? -17.871 -11.515 1.218 1.00 92.00 382 VAL A CA 1
ATOM 3026 C C . VAL A 1 382 ? -16.581 -12.328 1.260 1.00 92.00 382 VAL A C 1
ATOM 3028 O O . VAL A 1 382 ? -16.517 -13.457 0.773 1.00 92.00 382 VAL A O 1
ATOM 3031 N N . LEU A 1 383 ? -15.544 -11.742 1.860 1.00 94.44 383 LEU A N 1
ATOM 3032 C CA . LEU A 1 383 ? -14.268 -12.395 2.128 1.00 94.44 383 LEU A CA 1
ATOM 3033 C C . LEU A 1 383 ? -14.116 -12.585 3.639 1.00 94.44 383 LEU A C 1
ATOM 3035 O O . LEU A 1 383 ? -14.047 -11.614 4.389 1.00 94.44 383 LEU A O 1
ATOM 3039 N N . LEU A 1 384 ? -14.047 -13.837 4.074 1.00 93.44 384 LEU A N 1
ATOM 3040 C CA . LEU A 1 384 ? -13.750 -14.223 5.446 1.00 93.44 384 LEU A CA 1
ATOM 3041 C C . LEU A 1 384 ? -12.262 -14.565 5.536 1.00 93.44 384 LEU A C 1
ATOM 3043 O O . LEU A 1 384 ? -11.797 -15.489 4.870 1.00 93.44 384 LEU A O 1
ATOM 3047 N N . CYS A 1 385 ? -11.515 -13.807 6.338 1.00 91.50 385 CYS A N 1
ATOM 3048 C CA . CYS A 1 385 ? -10.069 -13.993 6.508 1.00 91.50 385 CYS A CA 1
ATOM 3049 C C . CYS A 1 385 ? -9.691 -15.177 7.417 1.00 91.50 385 CYS A C 1
ATOM 3051 O O . CYS A 1 385 ? -8.512 -15.490 7.517 1.00 91.50 385 CYS A O 1
ATOM 3053 N N . SER A 1 386 ? -10.673 -15.796 8.067 1.00 90.69 386 SER A N 1
ATOM 3054 C CA . SER A 1 386 ? -10.553 -17.018 8.864 1.00 90.69 386 SER A CA 1
ATOM 3055 C C . SER A 1 386 ? -11.888 -17.757 8.846 1.00 90.69 386 SER A C 1
ATOM 3057 O O . SER A 1 386 ? -12.925 -17.164 8.504 1.00 90.69 386 SER A O 1
ATOM 3059 N N . VAL A 1 387 ? -11.894 -19.037 9.226 1.00 91.88 387 VAL A N 1
ATOM 3060 C CA . VAL A 1 387 ? -13.153 -19.757 9.432 1.00 91.88 387 VAL A CA 1
ATOM 3061 C C . VAL A 1 387 ? -13.852 -19.192 10.687 1.00 91.88 387 VAL A C 1
ATOM 3063 O O . VAL A 1 387 ? -13.274 -19.203 11.773 1.00 91.88 387 VAL A O 1
ATOM 3066 N N . PRO A 1 388 ? -15.092 -18.670 10.583 1.00 90.62 388 PRO A N 1
ATOM 3067 C CA . PRO A 1 388 ? -15.867 -18.195 11.728 1.00 90.62 388 PRO A CA 1
ATOM 3068 C C . PRO A 1 388 ? -16.037 -19.268 12.811 1.00 90.62 388 PRO A C 1
ATOM 3070 O O . PRO A 1 388 ? -16.185 -20.440 12.476 1.00 90.62 388 PRO A O 1
ATOM 3073 N N . PRO A 1 389 ? -16.087 -18.875 14.096 1.00 87.31 389 PRO A N 1
ATOM 3074 C CA . PRO A 1 389 ? -15.995 -19.809 15.221 1.00 87.31 389 PRO A CA 1
ATOM 3075 C C . PRO A 1 389 ? -17.205 -20.740 15.377 1.00 87.31 389 PRO A C 1
ATOM 3077 O O . PRO A 1 389 ? -17.087 -21.792 15.998 1.00 87.31 389 PRO A O 1
ATOM 3080 N N . ALA A 1 390 ? -18.376 -20.357 14.862 1.00 86.81 390 ALA A N 1
ATOM 3081 C CA . ALA A 1 390 ? -19.556 -21.213 14.842 1.00 86.81 390 ALA A CA 1
ATOM 3082 C C . ALA A 1 390 ? -20.352 -21.053 13.541 1.00 86.81 390 ALA A C 1
ATOM 3084 O O . ALA A 1 390 ? -20.289 -20.022 12.859 1.00 86.81 390 ALA A O 1
ATOM 3085 N N . GLN A 1 391 ? -21.181 -22.058 13.249 1.00 88.44 391 GLN A N 1
ATOM 3086 C CA . GLN A 1 391 ? -22.031 -22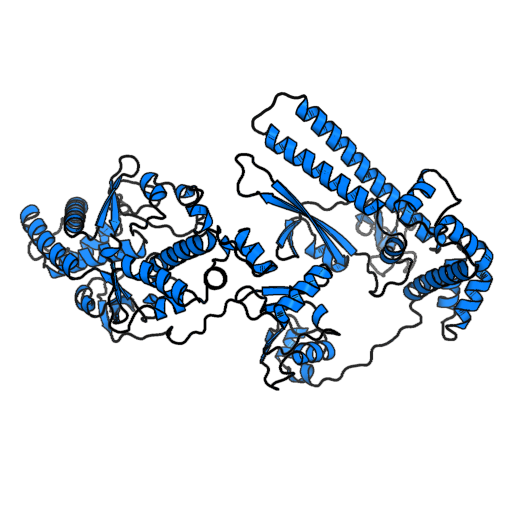.121 12.055 1.00 88.44 391 GLN A CA 1
ATOM 3087 C C . GLN A 1 391 ? -22.979 -20.923 11.960 1.00 88.44 391 GLN A C 1
ATOM 3089 O O . GLN A 1 391 ? -23.195 -20.373 10.881 1.00 88.44 391 GLN A O 1
ATOM 3094 N N . ALA A 1 392 ? -23.513 -20.470 13.100 1.00 85.38 392 ALA A N 1
ATOM 3095 C CA . ALA A 1 392 ? -24.375 -19.294 13.155 1.00 85.38 392 ALA A CA 1
ATOM 3096 C C . ALA A 1 392 ? -23.646 -18.033 12.665 1.00 85.38 392 ALA A C 1
ATOM 3098 O O . ALA A 1 392 ? -24.192 -17.300 11.840 1.00 85.38 392 ALA A O 1
ATOM 3099 N N . ASN A 1 393 ? -22.402 -17.815 13.112 1.00 87.38 393 ASN A N 1
ATOM 3100 C CA . ASN A 1 393 ? -21.591 -16.677 12.678 1.00 87.38 393 ASN A CA 1
ATOM 3101 C C . ASN A 1 393 ? -21.293 -16.773 11.178 1.00 87.38 393 ASN A C 1
ATOM 3103 O O . ASN A 1 393 ? -21.387 -15.778 10.461 1.00 87.38 393 ASN A O 1
ATOM 3107 N N . TYR A 1 394 ? -20.960 -17.974 10.690 1.00 90.44 394 TYR A N 1
ATOM 3108 C CA . TYR A 1 394 ? -20.699 -18.206 9.272 1.00 90.44 394 TYR A CA 1
ATOM 3109 C C . TYR A 1 394 ? -21.900 -17.819 8.413 1.00 90.44 394 TYR A C 1
ATOM 3111 O O . TYR A 1 394 ? -21.783 -16.926 7.573 1.00 90.44 394 TYR A O 1
ATOM 3119 N N . LEU A 1 395 ? -23.066 -18.414 8.683 1.00 88.06 395 LEU A N 1
ATOM 3120 C CA . LEU A 1 395 ? -24.296 -18.170 7.929 1.00 88.06 395 LEU A CA 1
ATOM 3121 C C . LEU A 1 395 ? -24.734 -16.702 7.981 1.00 88.06 395 LEU A C 1
ATOM 3123 O O . LEU A 1 395 ? -25.154 -16.153 6.962 1.00 88.06 395 LEU A O 1
ATOM 3127 N N . GLN A 1 396 ? -24.593 -16.041 9.133 1.00 85.50 396 GLN A N 1
ATOM 3128 C CA . GLN A 1 396 ? -24.914 -14.618 9.261 1.00 85.50 396 GLN A CA 1
ATOM 3129 C C . GLN A 1 396 ? -23.993 -13.729 8.422 1.00 85.50 396 GLN A C 1
ATOM 3131 O O . GLN A 1 396 ? -24.474 -12.765 7.823 1.00 85.50 396 GLN A O 1
ATOM 3136 N N . ARG A 1 397 ? -22.694 -14.048 8.349 1.00 88.50 397 ARG A N 1
ATOM 3137 C CA . ARG A 1 397 ? -21.713 -13.276 7.572 1.00 88.50 397 ARG A CA 1
ATOM 3138 C C . ARG A 1 397 ? -21.863 -13.499 6.071 1.00 88.50 397 ARG A C 1
ATOM 3140 O O . ARG A 1 397 ? -21.938 -12.525 5.328 1.00 88.50 397 ARG A O 1
ATOM 3147 N N . ILE A 1 398 ? -21.949 -14.751 5.613 1.00 88.56 398 ILE A N 1
ATOM 3148 C CA . ILE A 1 398 ? -22.090 -15.038 4.175 1.00 88.56 398 ILE A CA 1
ATOM 3149 C C . ILE A 1 398 ? -23.472 -14.643 3.639 1.00 88.56 398 ILE A C 1
ATOM 3151 O O . ILE A 1 398 ? -23.585 -14.200 2.501 1.00 88.56 398 ILE A O 1
ATOM 3155 N N . GLY A 1 399 ? -24.515 -14.690 4.479 1.00 85.31 399 GLY A N 1
ATOM 3156 C CA . GLY A 1 399 ? -25.869 -14.221 4.155 1.00 85.31 399 GLY A CA 1
ATOM 3157 C C . GLY A 1 399 ? -26.004 -12.695 4.036 1.00 85.31 399 GLY A C 1
ATOM 3158 O O . GLY A 1 399 ? -27.117 -12.171 3.893 1.00 85.31 399 GLY A O 1
ATOM 3159 N N . ARG A 1 400 ? -24.892 -11.954 4.134 1.00 83.81 400 ARG A N 1
ATOM 3160 C CA . ARG A 1 400 ? -24.832 -10.530 3.782 1.00 83.81 400 ARG A CA 1
ATOM 3161 C C . ARG A 1 400 ? -24.670 -10.299 2.287 1.00 83.81 400 ARG A C 1
ATOM 3163 O O . ARG A 1 400 ? -25.085 -9.242 1.823 1.00 83.81 400 ARG A O 1
ATOM 3170 N N . ALA A 1 401 ? -24.122 -11.262 1.550 1.00 87.44 401 ALA A N 1
ATOM 3171 C CA . ALA A 1 401 ? -24.005 -11.166 0.104 1.00 87.44 401 ALA A CA 1
ATOM 3172 C C . ALA A 1 401 ? -25.200 -11.779 -0.636 1.00 87.44 401 ALA A C 1
ATOM 3174 O O . ALA A 1 401 ? -25.832 -12.714 -0.147 1.00 87.44 401 ALA A O 1
ATOM 3175 N N . GLY A 1 402 ? -25.488 -11.248 -1.828 1.00 82.94 402 GLY A N 1
ATOM 3176 C CA . GLY A 1 402 ? -26.480 -11.790 -2.761 1.00 82.94 402 GLY A CA 1
ATOM 3177 C C . GLY A 1 402 ? -27.932 -11.630 -2.319 1.00 82.94 402 GLY A C 1
ATOM 3178 O O . GLY A 1 402 ? -28.760 -12.481 -2.638 1.00 82.94 402 GLY A O 1
ATOM 3179 N N . ARG A 1 403 ? -28.264 -10.564 -1.577 1.00 78.31 403 ARG A N 1
ATOM 3180 C CA . ARG A 1 403 ? -29.623 -10.351 -1.048 1.00 78.31 403 ARG A CA 1
ATOM 3181 C C . ARG A 1 403 ? -30.614 -9.879 -2.106 1.00 78.31 403 ARG A C 1
ATOM 3183 O O . ARG A 1 403 ? -31.793 -10.212 -2.002 1.00 78.31 403 ARG A O 1
ATOM 3190 N N . LYS A 1 404 ? -30.167 -9.092 -3.088 1.00 73.25 404 LYS A N 1
ATOM 3191 C CA . LYS A 1 404 ? -31.048 -8.505 -4.109 1.00 73.25 404 LYS A CA 1
ATOM 3192 C C . LYS A 1 404 ? -31.073 -9.323 -5.397 1.00 73.25 404 LYS A C 1
ATOM 3194 O O . LYS A 1 404 ? -32.149 -9.673 -5.873 1.00 73.25 404 LYS A O 1
ATOM 3199 N N . ASP A 1 405 ? -29.892 -9.657 -5.913 1.00 74.81 405 ASP A N 1
ATOM 3200 C CA . ASP A 1 405 ? -29.738 -10.298 -7.225 1.00 74.81 405 ASP A CA 1
ATOM 3201 C C . ASP A 1 405 ? -29.562 -11.827 -7.131 1.00 74.81 405 ASP A C 1
ATOM 3203 O O . ASP A 1 405 ? -29.491 -12.514 -8.150 1.00 74.81 405 ASP A O 1
ATOM 3207 N N . GLY A 1 406 ? -29.465 -12.378 -5.913 1.00 76.25 406 GLY A N 1
ATOM 3208 C CA . GLY A 1 406 ? -29.289 -13.813 -5.648 1.00 76.25 406 GLY A CA 1
ATOM 3209 C C . GLY A 1 406 ? -27.895 -14.371 -5.961 1.00 76.25 406 GLY A C 1
ATOM 3210 O O . GLY A 1 406 ? -27.586 -15.494 -5.569 1.00 76.25 406 GLY A O 1
ATOM 3211 N N . ASN A 1 407 ? -27.036 -13.596 -6.629 1.00 85.00 407 ASN A N 1
ATOM 3212 C CA . ASN A 1 407 ? -25.660 -13.970 -6.942 1.00 85.00 407 ASN A CA 1
ATOM 3213 C C . ASN A 1 407 ? -24.691 -13.385 -5.907 1.00 85.00 407 ASN A C 1
ATOM 3215 O O . ASN A 1 407 ? -24.694 -12.181 -5.658 1.00 85.00 407 ASN A O 1
ATOM 3219 N N . ALA A 1 408 ? -23.834 -14.234 -5.342 1.00 89.69 408 ALA A N 1
ATOM 3220 C CA . ALA A 1 408 ? -22.813 -13.847 -4.374 1.00 89.69 408 ALA A CA 1
ATOM 3221 C C . ALA A 1 408 ? -21.527 -14.650 -4.569 1.00 89.69 408 ALA A C 1
ATOM 3223 O O . ALA A 1 408 ? -21.571 -15.848 -4.857 1.00 89.69 408 ALA A O 1
ATOM 3224 N N . LEU A 1 409 ? -20.383 -14.007 -4.336 1.00 92.56 409 LEU A N 1
ATOM 3225 C CA . LEU A 1 409 ? -19.097 -14.676 -4.179 1.00 92.56 409 LEU A CA 1
ATOM 3226 C C . LEU A 1 409 ? -18.699 -14.688 -2.700 1.00 92.56 409 LEU A C 1
ATOM 3228 O O . LEU A 1 409 ? -18.368 -13.654 -2.127 1.00 92.56 409 LEU A O 1
ATOM 3232 N N . ASN A 1 410 ? -18.688 -15.871 -2.092 1.00 91.94 410 ASN A N 1
ATOM 3233 C CA . ASN A 1 410 ? -18.239 -16.057 -0.714 1.00 91.94 410 ASN A CA 1
ATOM 3234 C C . ASN A 1 410 ? -16.898 -16.787 -0.716 1.00 91.94 410 ASN A C 1
ATOM 3236 O O . ASN A 1 410 ? -16.800 -17.908 -1.210 1.00 91.94 410 ASN A O 1
ATOM 3240 N N . ILE A 1 411 ? -15.864 -16.151 -0.169 1.00 95.00 411 ILE A N 1
ATOM 3241 C CA . ILE A 1 411 ? -14.526 -16.735 -0.048 1.00 95.00 411 ILE A CA 1
ATOM 3242 C C . ILE A 1 411 ? -14.198 -16.851 1.433 1.00 95.00 411 ILE A C 1
ATOM 3244 O O . ILE A 1 411 ? -14.282 -15.872 2.167 1.00 95.00 411 ILE A O 1
ATOM 3248 N N . THR A 1 412 ? -13.811 -18.044 1.878 1.00 94.06 412 THR A N 1
ATOM 3249 C CA . THR A 1 412 ? -13.294 -18.278 3.231 1.00 94.06 412 THR A CA 1
ATOM 3250 C C . THR A 1 412 ? -11.850 -18.728 3.131 1.00 94.06 412 THR A C 1
ATOM 3252 O O . THR A 1 412 ? -11.549 -19.714 2.462 1.00 94.06 412 THR A O 1
ATOM 3255 N N . VAL A 1 413 ? -10.955 -17.978 3.762 1.00 94.38 413 VAL A N 1
ATOM 3256 C CA . VAL A 1 413 ? -9.546 -18.335 3.891 1.00 94.38 413 VAL A CA 1
ATOM 3257 C C . VAL A 1 413 ? -9.401 -19.109 5.193 1.00 94.38 413 VAL A C 1
ATOM 3259 O O . VAL A 1 413 ? -9.649 -18.554 6.255 1.00 94.38 413 VAL A O 1
ATOM 3262 N N . ALA A 1 414 ? -9.048 -20.389 5.105 1.00 92.75 414 ALA A N 1
ATOM 3263 C CA . ALA A 1 414 ? -8.774 -21.216 6.274 1.00 92.75 414 ALA A CA 1
ATOM 3264 C C . ALA A 1 414 ? -7.327 -21.014 6.739 1.00 92.75 414 ALA A C 1
ATOM 3266 O O . ALA A 1 414 ? -6.389 -21.081 5.938 1.00 92.75 414 ALA A O 1
ATOM 3267 N N . GLU A 1 415 ? -7.146 -20.765 8.030 1.00 91.12 415 GLU A N 1
ATOM 3268 C CA . GLU A 1 415 ? -5.833 -20.692 8.657 1.00 91.12 415 GLU A CA 1
ATOM 3269 C C . GLU A 1 415 ? -5.286 -22.086 9.014 1.00 91.12 415 GLU A C 1
ATOM 3271 O O . GLU A 1 415 ? -5.963 -23.107 8.927 1.00 91.12 415 GLU A O 1
ATOM 3276 N N . GLY A 1 416 ? -4.028 -22.147 9.458 1.00 90.50 416 GLY A N 1
ATOM 3277 C CA . GLY A 1 416 ? -3.378 -23.397 9.870 1.00 90.50 416 GLY A CA 1
ATOM 3278 C C . GLY A 1 416 ? -3.781 -23.916 11.256 1.00 90.50 416 GLY A C 1
ATOM 3279 O O . GLY A 1 416 ? -3.068 -24.755 11.802 1.00 90.50 416 GLY A O 1
ATOM 3280 N N . ASN A 1 417 ? -4.850 -23.393 11.861 1.00 90.81 417 ASN A N 1
ATOM 3281 C CA . ASN A 1 417 ? -5.294 -23.792 13.195 1.00 90.81 417 ASN A CA 1
ATOM 3282 C C . ASN A 1 417 ? -6.210 -25.046 13.121 1.00 90.81 417 ASN A C 1
ATOM 3284 O O . ASN A 1 417 ? -6.800 -25.303 12.071 1.00 90.81 417 ASN A O 1
ATOM 3288 N N . PRO A 1 418 ? -6.347 -25.843 14.202 1.00 92.25 418 PRO A N 1
ATOM 3289 C CA . PRO A 1 418 ? -7.115 -27.095 14.156 1.00 92.25 418 PRO A CA 1
ATOM 3290 C C . PRO A 1 418 ? -8.594 -26.929 13.786 1.00 92.25 418 PRO A C 1
ATOM 3292 O O . PRO A 1 418 ? -9.172 -27.800 13.145 1.00 92.25 418 PRO A O 1
ATOM 3295 N N . HIS A 1 419 ? -9.204 -25.816 14.195 1.00 90.69 419 HIS A N 1
ATOM 3296 C CA . HIS A 1 419 ? -10.600 -25.513 13.898 1.00 90.69 419 HIS A CA 1
ATOM 3297 C C . HIS A 1 419 ? -10.797 -25.263 12.395 1.00 90.69 419 HIS A C 1
ATOM 3299 O O . HIS A 1 419 ? -11.647 -25.886 11.763 1.00 90.69 419 HIS A O 1
ATOM 3305 N N . ASP A 1 420 ? -9.967 -24.405 11.806 1.00 93.12 420 ASP A N 1
ATOM 3306 C CA . ASP A 1 420 ? -10.010 -24.066 10.386 1.00 93.12 420 ASP A CA 1
ATOM 3307 C C . ASP A 1 420 ? -9.667 -25.273 9.507 1.00 93.12 420 ASP A C 1
ATOM 3309 O O . ASP A 1 420 ? -10.310 -25.471 8.480 1.00 93.12 420 ASP A O 1
ATOM 3313 N N . GLN A 1 421 ? -8.711 -26.113 9.922 1.00 92.88 421 GLN A N 1
ATOM 3314 C CA . GLN A 1 421 ? -8.366 -27.352 9.216 1.00 92.88 421 GLN A CA 1
ATOM 3315 C C . GLN A 1 421 ? -9.539 -28.332 9.157 1.00 92.88 421 GLN A C 1
ATOM 3317 O O . GLN A 1 421 ? -9.822 -28.864 8.087 1.00 92.88 421 GLN A O 1
ATOM 3322 N N . PHE A 1 422 ? -10.255 -28.521 10.270 1.00 91.31 422 PHE A N 1
ATOM 3323 C CA . PHE A 1 422 ? -11.439 -29.379 10.299 1.00 91.31 422 PHE A CA 1
ATOM 3324 C C . PHE A 1 422 ? -12.487 -28.924 9.274 1.00 91.31 422 PHE A C 1
ATOM 3326 O O . PHE A 1 422 ? -12.958 -29.724 8.472 1.00 91.31 422 PHE A O 1
ATOM 3333 N N . PHE A 1 423 ? -12.806 -27.626 9.236 1.00 91.88 423 PHE A N 1
ATOM 3334 C CA . PHE A 1 423 ? -13.785 -27.086 8.284 1.00 91.88 423 PHE A CA 1
ATOM 3335 C C . PHE A 1 423 ? -13.238 -26.880 6.866 1.00 91.88 423 PHE A C 1
ATOM 3337 O O . PHE A 1 423 ? -14.014 -26.680 5.934 1.00 91.88 423 PHE A O 1
ATOM 3344 N N . PHE A 1 424 ? -11.921 -26.933 6.678 1.00 92.81 424 PHE A N 1
ATOM 3345 C CA . PHE A 1 424 ? -11.309 -27.013 5.356 1.00 92.81 424 PHE A CA 1
ATOM 3346 C C . PHE A 1 424 ? -11.473 -28.415 4.754 1.00 92.81 424 PHE A C 1
ATOM 3348 O O . PHE A 1 424 ? -11.753 -28.532 3.562 1.00 92.81 424 PHE A O 1
ATOM 3355 N N . GLU A 1 425 ? -11.325 -29.464 5.571 1.00 93.00 425 GLU A N 1
ATOM 3356 C CA . GLU A 1 425 ? -11.572 -30.856 5.175 1.00 93.00 425 GLU A CA 1
ATOM 3357 C C . GLU A 1 425 ? -13.073 -31.138 5.005 1.00 93.00 425 GLU A C 1
ATOM 3359 O O . GLU A 1 425 ? -13.472 -31.741 4.010 1.00 93.00 425 GLU A O 1
ATOM 3364 N N . GLU A 1 426 ? -13.906 -30.628 5.918 1.00 91.31 426 GLU A N 1
ATOM 3365 C CA . GLU A 1 426 ? -15.358 -30.847 5.955 1.00 91.31 426 GLU A CA 1
ATOM 3366 C C . GLU A 1 426 ? -16.154 -29.524 5.881 1.00 91.31 426 GLU A C 1
ATOM 3368 O O . GLU A 1 426 ? -16.849 -29.134 6.827 1.00 91.31 426 GLU A O 1
ATOM 3373 N N . PRO A 1 427 ? -16.120 -28.793 4.748 1.00 91.31 427 PRO A N 1
ATOM 3374 C CA . PRO A 1 427 ? -16.767 -27.482 4.632 1.00 91.31 427 PRO A CA 1
ATOM 3375 C C . PRO A 1 427 ? -18.297 -27.537 4.754 1.00 91.31 427 PRO A C 1
ATOM 3377 O O . PRO A 1 427 ? -18.930 -26.549 5.133 1.00 91.31 427 PRO A O 1
ATOM 3380 N N . LEU A 1 428 ? -18.915 -28.687 4.455 1.00 90.62 428 LEU A N 1
ATOM 3381 C CA . LEU A 1 428 ? -20.363 -28.868 4.579 1.00 90.62 428 LEU A CA 1
ATOM 3382 C C . LEU A 1 428 ? -20.837 -28.788 6.038 1.00 90.62 428 LEU A C 1
ATOM 3384 O O . LEU A 1 428 ? -21.916 -28.249 6.272 1.00 90.62 428 LEU A O 1
ATOM 3388 N N . GLU A 1 429 ? -20.037 -29.231 7.010 1.00 88.44 429 GLU A N 1
ATOM 3389 C CA . GLU A 1 429 ? -20.374 -29.158 8.443 1.00 88.44 429 GLU A CA 1
ATOM 3390 C C . GLU A 1 429 ? -20.555 -27.706 8.921 1.00 88.44 429 GLU A C 1
ATOM 3392 O O . GLU A 1 429 ? -21.437 -27.407 9.729 1.00 88.44 429 GLU A O 1
ATOM 3397 N N . MET A 1 430 ? -19.779 -26.765 8.369 1.00 89.31 430 MET A N 1
ATOM 3398 C CA . MET A 1 430 ? -19.935 -25.336 8.666 1.00 89.31 430 MET A CA 1
ATOM 3399 C C . MET A 1 430 ? -21.234 -24.760 8.072 1.00 89.31 430 MET A C 1
ATOM 3401 O O . MET A 1 430 ? -21.863 -23.877 8.658 1.00 89.31 430 MET A O 1
ATOM 3405 N N . MET A 1 431 ? -21.659 -25.268 6.911 1.00 86.75 431 MET A N 1
ATOM 3406 C CA . MET A 1 431 ? -22.803 -24.748 6.149 1.00 86.75 431 MET A CA 1
ATOM 3407 C C . MET A 1 431 ? -24.157 -25.344 6.555 1.00 86.75 431 MET A C 1
ATOM 3409 O O . MET A 1 431 ? -25.189 -24.719 6.314 1.00 86.75 431 MET A O 1
ATOM 3413 N N . GLN A 1 432 ? -24.185 -26.528 7.173 1.00 82.38 432 GLN A N 1
ATOM 3414 C CA . GLN A 1 432 ? -25.424 -27.261 7.475 1.00 82.38 432 GLN A CA 1
ATOM 3415 C C . GLN A 1 432 ? -26.299 -26.637 8.582 1.00 82.38 432 GLN A C 1
ATOM 3417 O O . GLN A 1 432 ? -27.451 -27.034 8.743 1.00 82.38 432 GLN A O 1
ATOM 3422 N N . GLY A 1 433 ? -25.811 -25.624 9.308 1.00 58.31 433 GLY A N 1
ATOM 3423 C CA . GLY A 1 433 ? -26.682 -24.674 10.010 1.00 58.31 433 GLY A CA 1
ATOM 3424 C C . GLY A 1 433 ? -27.439 -25.186 11.239 1.00 58.31 433 GLY A C 1
ATOM 3425 O O . GLY A 1 433 ? -28.495 -24.637 11.556 1.00 58.31 433 GLY A O 1
ATOM 3426 N N . GLN A 1 434 ? -26.923 -26.179 11.975 1.00 70.50 434 GLN A N 1
ATOM 3427 C CA . GLN A 1 434 ? -27.456 -26.502 13.308 1.00 70.50 434 GLN A CA 1
ATOM 3428 C C . GLN A 1 434 ? -27.108 -25.389 14.310 1.00 70.50 434 GLN A C 1
ATOM 3430 O O . GLN A 1 434 ? -26.147 -25.473 15.071 1.00 70.50 434 GLN A O 1
ATOM 3435 N N . VAL A 1 435 ? -27.891 -24.310 14.295 1.00 70.12 435 VAL A N 1
ATOM 3436 C CA . VAL A 1 435 ? -27.753 -23.204 15.244 1.00 70.12 435 VAL A CA 1
ATOM 3437 C C . VAL A 1 435 ? -28.326 -23.638 16.592 1.00 70.12 435 VAL A C 1
ATOM 3439 O O . VAL A 1 435 ? -29.538 -23.786 16.744 1.00 70.12 435 VAL A O 1
ATOM 3442 N N . GLN A 1 436 ? -27.456 -23.853 17.579 1.00 71.56 436 GLN A N 1
ATOM 3443 C CA . GLN A 1 436 ? -27.878 -24.123 18.953 1.00 71.56 436 GLN A CA 1
ATOM 3444 C C . GLN A 1 436 ? -28.522 -22.876 19.573 1.00 71.56 436 GLN A C 1
ATOM 3446 O O . GLN A 1 436 ? -28.060 -21.753 19.364 1.00 71.56 436 GLN A O 1
ATOM 3451 N N . ALA A 1 437 ? -29.588 -23.067 20.354 1.00 76.31 437 ALA A N 1
ATOM 3452 C CA . ALA A 1 437 ? -30.205 -21.972 21.093 1.00 76.31 437 ALA A CA 1
ATOM 3453 C C . ALA A 1 437 ? -29.237 -21.447 22.175 1.00 76.31 437 ALA A C 1
ATOM 3455 O O . ALA A 1 437 ? -28.615 -22.256 22.869 1.00 76.31 437 ALA A O 1
ATOM 3456 N N . PRO A 1 438 ? -29.110 -20.119 22.353 1.00 71.94 438 PRO A N 1
ATOM 3457 C CA . PRO A 1 438 ? -28.247 -19.563 23.385 1.00 71.94 438 PRO A CA 1
ATOM 3458 C C . PRO A 1 438 ? -28.772 -19.938 24.776 1.00 71.94 438 PRO A C 1
ATOM 3460 O O . PRO A 1 438 ? -29.953 -19.764 25.079 1.00 71.94 438 PRO A O 1
ATOM 3463 N N . GLY A 1 439 ? -27.889 -20.443 25.637 1.00 75.25 439 GLY A N 1
ATOM 3464 C CA . GLY A 1 439 ? -28.210 -20.691 27.040 1.00 75.25 439 GLY A CA 1
ATOM 3465 C C . GLY A 1 439 ? -28.247 -19.383 27.832 1.00 75.25 439 GLY A C 1
ATOM 3466 O O . GLY A 1 439 ? -27.301 -18.601 27.778 1.00 75.25 439 GLY A O 1
ATOM 3467 N N . VAL A 1 440 ? -29.316 -19.150 28.596 1.00 76.62 440 VAL A N 1
ATOM 3468 C CA . VAL A 1 440 ? -29.417 -18.012 29.525 1.00 76.62 440 VAL A CA 1
ATOM 3469 C C . VAL A 1 440 ? -29.169 -18.510 30.944 1.00 76.62 440 VAL A C 1
ATOM 3471 O O . VAL A 1 440 ? -29.910 -19.351 31.449 1.00 76.62 440 VAL A O 1
ATOM 3474 N N . PHE A 1 441 ? -28.135 -17.986 31.604 1.00 81.06 441 PHE A N 1
ATOM 3475 C CA . PHE A 1 441 ? -27.800 -18.354 32.980 1.00 81.06 441 PHE A CA 1
ATOM 3476 C C . PHE A 1 441 ? -28.273 -17.279 33.965 1.00 81.06 441 PHE A C 1
ATOM 3478 O O . PHE A 1 441 ? -27.581 -16.295 34.219 1.00 81.06 441 PHE A O 1
ATOM 3485 N N . LEU A 1 442 ? -29.467 -17.472 34.532 1.00 81.75 442 LEU A N 1
ATOM 3486 C CA . LEU A 1 442 ? -30.084 -16.505 35.450 1.00 81.75 442 LEU A CA 1
ATOM 3487 C C . LEU A 1 442 ? -29.379 -16.400 36.810 1.00 81.75 442 LEU A C 1
ATOM 3489 O O . LEU A 1 442 ? -29.530 -15.384 37.472 1.00 81.75 442 LEU A O 1
ATOM 3493 N N . ASN A 1 443 ? -28.574 -17.390 37.212 1.00 83.81 443 ASN A N 1
ATOM 3494 C CA . ASN A 1 443 ? -27.812 -17.372 38.472 1.00 83.81 443 ASN A CA 1
ATOM 3495 C C . ASN A 1 443 ? -26.434 -16.689 38.341 1.00 83.81 443 ASN A C 1
ATOM 3497 O O . ASN A 1 443 ? -25.551 -16.888 39.173 1.00 83.81 443 ASN A O 1
ATOM 3501 N N . ALA A 1 444 ? -26.209 -15.898 37.288 1.00 86.19 444 ALA A N 1
ATOM 3502 C CA . ALA A 1 444 ? -24.980 -15.127 37.121 1.00 86.19 444 ALA A CA 1
ATOM 3503 C C . ALA A 1 444 ? -24.918 -13.969 38.137 1.00 86.19 444 ALA A C 1
ATOM 3505 O O . ALA A 1 444 ? -25.341 -12.851 37.829 1.00 86.19 444 ALA A O 1
ATOM 3506 N N . THR A 1 445 ? -24.361 -14.214 39.330 1.00 86.00 445 THR A N 1
ATOM 3507 C CA . THR A 1 445 ? -24.328 -13.242 40.441 1.00 86.00 445 THR A CA 1
ATOM 3508 C C . THR A 1 445 ? -23.808 -11.867 40.012 1.00 86.00 445 THR A C 1
ATOM 3510 O O . THR A 1 445 ? -24.448 -10.865 40.299 1.00 86.00 445 THR A O 1
ATOM 3513 N N . ALA A 1 446 ? -22.725 -11.792 39.231 1.00 82.88 446 ALA A N 1
ATOM 3514 C CA . ALA A 1 446 ? -22.159 -10.512 38.784 1.00 82.88 446 ALA A CA 1
ATOM 3515 C C . ALA A 1 446 ? -23.111 -9.674 37.900 1.00 82.88 446 ALA A C 1
ATOM 3517 O O . ALA A 1 446 ? -23.052 -8.444 37.913 1.00 82.88 446 ALA A O 1
ATOM 3518 N N . ILE A 1 447 ? -23.992 -10.318 37.122 1.00 85.31 447 ILE A N 1
ATOM 3519 C CA . ILE A 1 447 ? -25.028 -9.623 36.339 1.00 85.31 447 ILE A CA 1
ATOM 3520 C C . ILE A 1 447 ? -26.128 -9.140 37.281 1.00 85.31 447 ILE A C 1
ATOM 3522 O O . ILE A 1 447 ? -26.551 -7.988 37.198 1.00 85.31 447 ILE A O 1
ATOM 3526 N N . LEU A 1 448 ? -26.564 -10.013 38.191 1.00 88.75 448 LEU A N 1
ATOM 3527 C CA . LEU A 1 448 ? -27.603 -9.705 39.166 1.00 88.75 448 LEU A CA 1
ATOM 3528 C C . LEU A 1 448 ? -27.191 -8.573 40.115 1.00 88.75 448 LEU A C 1
ATOM 3530 O O . LEU A 1 448 ? -28.027 -7.732 40.405 1.00 88.75 448 LEU A O 1
ATOM 3534 N N . GLU A 1 449 ? -25.924 -8.482 40.532 1.00 89.62 449 GLU A N 1
ATOM 3535 C CA . GLU A 1 449 ? -25.396 -7.366 41.335 1.00 89.62 449 GLU A CA 1
ATOM 3536 C C . GLU A 1 449 ? -25.567 -6.016 40.627 1.00 89.62 449 GLU A C 1
ATOM 3538 O O . GLU A 1 449 ? -26.028 -5.049 41.230 1.00 89.62 449 GLU A O 1
ATOM 3543 N N . ARG A 1 450 ? -25.246 -5.949 39.327 1.00 89.44 450 ARG A N 1
ATOM 3544 C CA . ARG A 1 450 ? -25.414 -4.729 38.516 1.00 89.44 450 ARG A CA 1
ATOM 3545 C C . ARG A 1 450 ? -26.888 -4.365 38.368 1.00 89.44 450 ARG A C 1
ATOM 3547 O O . ARG A 1 450 ? -27.260 -3.205 38.527 1.00 89.44 450 ARG A O 1
ATOM 3554 N N . GLN A 1 451 ? -27.734 -5.359 38.096 1.00 90.94 451 GLN A N 1
ATOM 3555 C CA . GLN A 1 451 ? -29.184 -5.164 38.024 1.00 90.94 451 GLN A CA 1
ATOM 3556 C C . GLN A 1 451 ? -29.763 -4.727 39.373 1.00 90.94 451 GLN A C 1
ATOM 3558 O O . GLN A 1 451 ? -30.646 -3.877 39.415 1.00 90.94 451 GLN A O 1
ATOM 3563 N N . LEU A 1 452 ? -29.231 -5.247 40.478 1.00 91.56 452 LEU A N 1
ATOM 3564 C CA . LEU A 1 452 ? -29.620 -4.869 41.828 1.00 91.56 452 LEU A CA 1
ATOM 3565 C C . LEU A 1 452 ? -29.201 -3.432 42.153 1.00 91.56 452 LEU A C 1
ATOM 3567 O O . LEU A 1 452 ? -30.007 -2.680 42.692 1.00 91.56 452 LEU A O 1
ATOM 3571 N N . ALA A 1 453 ? -27.997 -3.007 41.764 1.00 91.94 453 ALA A N 1
ATOM 3572 C CA . ALA A 1 453 ? -27.555 -1.619 41.907 1.00 91.94 453 ALA A CA 1
ATOM 3573 C C . ALA A 1 453 ? -28.442 -0.642 41.109 1.00 91.94 453 ALA A C 1
ATOM 3575 O O . ALA A 1 453 ? -28.840 0.401 41.634 1.00 91.94 453 ALA A O 1
ATOM 3576 N N . ALA A 1 454 ? -28.817 -1.000 39.876 1.00 92.44 454 ALA A N 1
ATOM 3577 C CA . ALA A 1 454 ? -29.785 -0.234 39.089 1.00 92.44 454 ALA A CA 1
ATOM 3578 C C . ALA A 1 454 ? -31.169 -0.210 39.754 1.00 92.44 454 ALA A C 1
ATOM 3580 O O . ALA A 1 454 ? -31.777 0.850 39.876 1.00 92.44 454 ALA A O 1
ATOM 3581 N N . PHE A 1 455 ? -31.632 -1.350 40.273 1.00 93.62 455 PHE A N 1
ATOM 3582 C CA . PHE A 1 455 ? -32.900 -1.453 40.993 1.00 93.62 455 PHE A CA 1
ATOM 3583 C C . PHE A 1 455 ? -32.919 -0.593 42.268 1.00 93.62 455 PHE A C 1
ATOM 3585 O O . PHE A 1 455 ? -33.926 0.053 42.564 1.00 93.62 455 PHE A O 1
ATOM 3592 N N . CYS A 1 456 ? -31.807 -0.516 43.007 1.00 93.38 456 CYS A N 1
ATOM 3593 C CA . CYS A 1 456 ? -31.639 0.422 44.118 1.00 93.38 456 CYS A CA 1
ATOM 3594 C C . CYS A 1 456 ? -31.801 1.874 43.655 1.00 93.38 456 CYS A C 1
ATOM 3596 O O . CYS A 1 456 ? -32.490 2.657 44.309 1.00 93.38 456 CYS A O 1
ATOM 3598 N N . MET A 1 457 ? -31.172 2.230 42.532 1.00 92.88 457 MET A N 1
ATOM 3599 C CA . MET A 1 457 ? -31.209 3.582 41.976 1.00 92.88 457 MET A CA 1
ATOM 3600 C C . MET A 1 457 ? -32.617 3.954 41.494 1.00 92.88 457 MET A C 1
ATOM 3602 O O . MET A 1 457 ? -33.088 5.046 41.799 1.00 92.88 457 MET A O 1
ATOM 3606 N N . ASP A 1 458 ? -33.336 3.030 40.856 1.00 92.69 458 ASP A N 1
ATOM 3607 C CA . ASP A 1 458 ? -34.733 3.214 40.452 1.00 92.69 458 ASP A CA 1
ATOM 3608 C C . ASP A 1 458 ? -35.658 3.433 41.654 1.00 92.69 458 ASP A C 1
ATOM 3610 O O . ASP A 1 458 ? -36.501 4.332 41.637 1.00 92.69 458 ASP A O 1
ATOM 3614 N N . ASN A 1 459 ? -35.510 2.635 42.716 1.00 93.06 459 ASN A N 1
ATOM 3615 C CA . ASN A 1 459 ? -36.301 2.806 43.938 1.00 93.06 459 ASN A CA 1
ATOM 3616 C C . ASN A 1 459 ? -35.994 4.134 44.633 1.00 93.06 459 ASN A C 1
ATOM 3618 O O . ASN A 1 459 ? -36.917 4.827 45.062 1.00 93.06 459 ASN A O 1
ATOM 3622 N N . TRP A 1 460 ? -34.725 4.539 44.657 1.00 94.44 460 TRP A N 1
ATOM 3623 C CA . TRP A 1 460 ? -34.326 5.846 45.163 1.00 94.44 460 TRP A CA 1
ATOM 3624 C C . TRP A 1 460 ? -34.949 6.986 44.349 1.00 94.44 460 TRP A C 1
ATOM 3626 O O . TRP A 1 460 ? -35.554 7.891 44.925 1.00 94.44 460 TRP A O 1
ATOM 3636 N N . VAL A 1 461 ? -34.896 6.917 43.014 1.00 92.56 461 VAL A N 1
ATOM 3637 C CA . VAL A 1 461 ? -35.494 7.922 42.117 1.00 92.56 461 VAL A CA 1
ATOM 3638 C C . VAL A 1 461 ? -37.012 8.005 42.295 1.00 92.56 461 VAL A C 1
ATOM 3640 O O . VAL A 1 461 ? -37.563 9.106 42.364 1.00 92.56 461 VAL A O 1
ATOM 3643 N N . LYS A 1 462 ? -37.693 6.864 42.473 1.00 92.00 462 LYS A N 1
ATOM 3644 C CA . LYS A 1 462 ? -39.144 6.798 42.736 1.00 92.00 462 LYS A CA 1
ATOM 3645 C C . LYS A 1 462 ? -39.581 7.546 43.995 1.00 92.00 462 LYS A C 1
ATOM 3647 O O . LYS A 1 462 ? -40.739 7.950 44.062 1.00 92.00 462 LYS A O 1
ATOM 3652 N N . THR A 1 463 ? -38.690 7.781 44.961 1.00 91.06 463 THR A N 1
ATOM 3653 C CA . THR A 1 463 ? -39.019 8.599 46.145 1.00 91.06 463 THR A CA 1
ATOM 3654 C C . THR A 1 463 ? -39.229 10.087 45.828 1.00 91.06 463 THR A C 1
ATOM 3656 O O . THR A 1 463 ? -39.659 10.838 46.701 1.00 91.06 463 THR A O 1
ATOM 3659 N N . GLY A 1 464 ? -38.971 10.519 44.586 1.00 89.06 464 GLY A N 1
ATOM 3660 C CA . GLY A 1 464 ? -39.174 11.897 44.135 1.00 89.06 464 GLY A CA 1
ATOM 3661 C C . GLY A 1 464 ? -37.949 12.792 44.313 1.00 89.06 464 GLY A C 1
ATOM 3662 O O . GLY A 1 464 ? -38.092 14.011 44.418 1.00 89.06 464 GLY A O 1
ATOM 3663 N N . VAL A 1 465 ? -36.742 12.215 44.362 1.00 90.25 465 VAL A N 1
ATOM 3664 C CA . VAL A 1 465 ? -35.503 13.003 44.433 1.00 90.25 465 VAL A CA 1
ATOM 3665 C C . VAL A 1 465 ? -35.353 13.909 43.204 1.00 90.25 465 VAL A C 1
ATOM 3667 O O . VAL A 1 465 ? -35.643 13.492 42.079 1.00 90.25 465 VAL A O 1
ATOM 3670 N N . PRO A 1 466 ? -34.896 15.162 43.379 1.00 88.88 466 PRO A N 1
ATOM 3671 C CA . PRO A 1 466 ? -34.700 16.068 42.257 1.00 88.88 466 PRO A CA 1
ATOM 3672 C C . PRO A 1 466 ? -33.551 15.583 41.369 1.00 88.88 466 PRO A C 1
ATOM 3674 O O . PRO A 1 466 ? -32.582 15.005 41.854 1.00 88.88 466 PRO A O 1
ATOM 3677 N N . ALA A 1 467 ? -33.587 15.912 40.075 1.00 83.94 467 ALA A N 1
ATOM 3678 C CA . ALA A 1 467 ? -32.516 15.554 39.137 1.00 83.94 467 ALA A CA 1
ATOM 3679 C C . ALA A 1 467 ? -31.128 16.086 39.559 1.00 83.94 467 ALA A C 1
ATOM 3681 O O . ALA A 1 467 ? -30.108 15.492 39.226 1.00 83.94 467 ALA A O 1
ATOM 3682 N N . SER A 1 468 ? -31.077 17.179 40.330 1.00 86.25 468 SER A N 1
ATOM 3683 C CA . SER A 1 468 ? -29.842 17.730 40.904 1.00 86.25 468 SER A CA 1
ATOM 3684 C C . SER A 1 468 ? -29.240 16.886 42.032 1.00 86.25 468 SER A C 1
ATOM 3686 O O . SER A 1 468 ? -28.135 17.185 42.473 1.00 86.25 468 SER A O 1
ATOM 3688 N N . ALA A 1 469 ? -29.956 15.874 42.534 1.00 87.44 469 ALA A N 1
ATOM 3689 C CA . ALA A 1 469 ? -29.446 14.946 43.539 1.00 87.44 469 ALA A CA 1
ATOM 3690 C C . ALA A 1 469 ? -28.410 13.971 42.963 1.00 87.44 469 ALA A C 1
ATOM 3692 O O . ALA A 1 469 ? -27.657 13.386 43.736 1.00 87.44 469 ALA A O 1
ATOM 3693 N N . ILE A 1 470 ? -28.367 13.810 41.634 1.00 90.06 470 ILE A N 1
ATOM 3694 C CA . ILE A 1 470 ? -27.344 13.053 40.912 1.00 90.06 470 ILE A CA 1
ATOM 3695 C C . ILE A 1 470 ? -26.332 14.052 40.350 1.00 90.06 470 ILE A C 1
ATOM 3697 O O . ILE A 1 470 ? -26.694 15.008 39.660 1.00 90.06 470 ILE A O 1
ATOM 3701 N N . SER A 1 471 ? -25.050 13.828 40.633 1.00 90.00 471 SER A N 1
ATOM 3702 C CA . SER A 1 471 ? -23.964 14.624 40.058 1.00 90.00 471 SER A CA 1
ATOM 3703 C C . SER A 1 471 ? -24.004 14.566 38.532 1.00 90.00 471 SER A C 1
ATOM 3705 O O . SER A 1 471 ? -24.189 13.496 37.956 1.00 90.00 471 SER A O 1
ATOM 3707 N N . LYS A 1 472 ? -23.775 15.692 37.850 1.00 88.25 472 LYS A N 1
ATOM 3708 C CA . LYS A 1 472 ? -23.740 15.723 36.375 1.00 88.25 472 LYS A CA 1
ATOM 3709 C C . LYS A 1 472 ? -22.483 15.064 35.820 1.00 88.25 472 LYS A C 1
ATOM 3711 O O . LYS A 1 472 ? -22.521 14.416 34.781 1.00 88.25 472 LYS A O 1
ATOM 3716 N N . ASN A 1 473 ? -21.364 15.263 36.503 1.00 91.44 473 ASN A N 1
ATOM 3717 C CA . ASN A 1 473 ? -20.074 14.763 36.072 1.00 91.44 473 ASN A CA 1
ATOM 3718 C C . ASN A 1 473 ? -19.284 14.173 37.236 1.00 91.44 473 ASN A C 1
ATOM 3720 O O . ASN A 1 473 ? -19.539 14.454 38.410 1.00 91.44 473 ASN A O 1
ATOM 3724 N N . VAL A 1 474 ? -18.287 13.375 36.872 1.00 89.75 474 VAL A N 1
ATOM 3725 C CA . VAL A 1 474 ? -17.380 12.705 37.801 1.00 89.75 474 VAL A CA 1
ATOM 3726 C C . VAL A 1 474 ? -16.681 13.689 38.734 1.00 89.75 474 VAL A C 1
ATOM 3728 O O . VAL A 1 474 ? -16.521 13.384 39.912 1.00 89.75 474 VAL A O 1
ATOM 3731 N N . LYS A 1 475 ? -16.334 14.897 38.264 1.00 90.19 475 LYS A N 1
ATOM 3732 C CA . LYS A 1 475 ? -15.707 15.924 39.110 1.00 90.19 475 LYS A CA 1
ATOM 3733 C C . LYS A 1 475 ? -16.487 16.170 40.405 1.00 90.19 475 LYS A C 1
ATOM 3735 O O . LYS A 1 475 ? -15.876 16.204 41.463 1.00 90.19 475 LYS A O 1
ATOM 3740 N N . GLN A 1 476 ? -17.810 16.311 40.331 1.00 88.56 476 GLN A N 1
ATOM 3741 C CA . GLN A 1 476 ? -18.636 16.561 41.517 1.00 88.56 476 GLN A CA 1
ATOM 3742 C C . GLN A 1 476 ? -18.592 15.394 42.516 1.00 88.56 476 GLN A C 1
ATOM 3744 O O . GLN A 1 476 ? -18.571 15.640 43.715 1.00 88.56 476 GLN A O 1
ATOM 3749 N N . MET A 1 477 ? -18.534 14.146 42.038 1.00 89.38 477 MET A N 1
ATOM 3750 C CA . MET A 1 477 ? -18.401 12.971 42.912 1.00 89.38 477 MET A CA 1
ATOM 3751 C C . MET A 1 477 ? -17.024 12.891 43.573 1.00 89.38 477 MET A C 1
ATOM 3753 O O . MET A 1 477 ? -16.917 12.566 44.753 1.00 89.38 477 MET A O 1
ATOM 3757 N N . LEU A 1 478 ? -15.965 13.185 42.812 1.00 87.75 478 LEU A N 1
ATOM 3758 C CA . LEU A 1 478 ? -14.597 13.176 43.334 1.00 87.75 478 LEU A CA 1
ATOM 3759 C C . LEU A 1 478 ? -14.389 14.288 44.360 1.00 87.75 478 LEU A C 1
ATOM 3761 O O . LEU A 1 478 ? -13.759 14.051 45.384 1.00 87.75 478 LEU A O 1
ATOM 3765 N N . ASP A 1 479 ? -14.951 15.472 44.112 1.00 86.50 479 ASP A N 1
ATOM 3766 C CA . ASP A 1 479 ? -14.857 16.603 45.029 1.00 86.50 479 ASP A CA 1
ATOM 3767 C C . ASP A 1 479 ? -15.556 16.272 46.379 1.00 86.50 479 ASP A C 1
ATOM 3769 O O . ASP A 1 479 ? -15.014 16.603 47.432 1.00 86.50 479 ASP A O 1
ATOM 3773 N N . GLU A 1 480 ? -16.679 15.532 46.397 1.00 85.62 480 GLU A N 1
ATOM 3774 C CA . GLU A 1 480 ? -17.297 15.046 47.652 1.00 85.62 480 GLU A CA 1
ATOM 3775 C C . GLU A 1 480 ? -16.330 14.158 48.465 1.00 85.62 480 GLU A C 1
ATOM 3777 O O . GLU A 1 480 ? -16.150 14.370 49.667 1.00 85.62 480 GLU A O 1
ATOM 3782 N N . LEU A 1 481 ? -15.635 13.215 47.816 1.00 85.56 481 LEU A N 1
ATOM 3783 C CA . LEU A 1 481 ? -14.650 12.350 48.478 1.00 85.56 481 LEU A CA 1
ATOM 3784 C C . LEU A 1 481 ? -13.395 13.126 48.926 1.00 85.56 481 LEU A C 1
ATOM 3786 O O . LEU A 1 481 ? -12.924 12.935 50.047 1.00 85.56 481 LEU A O 1
ATOM 3790 N N . GLU A 1 482 ? -12.845 13.999 48.077 1.00 83.19 482 GLU A N 1
ATOM 3791 C CA . GLU A 1 482 ? -11.600 14.735 48.351 1.00 83.19 482 GLU A CA 1
ATOM 3792 C C . GLU A 1 482 ? -11.754 15.788 49.452 1.00 83.19 482 GLU A C 1
ATOM 3794 O O . GLU A 1 482 ? -10.838 15.965 50.257 1.00 83.19 482 GLU A O 1
ATOM 3799 N N . PHE A 1 483 ? -12.901 16.469 49.510 1.00 82.25 483 PHE A N 1
ATOM 3800 C CA . PHE A 1 483 ? -13.189 17.479 50.533 1.00 82.25 483 PHE A CA 1
ATOM 3801 C C . PHE A 1 483 ? -13.948 16.916 51.745 1.00 82.25 483 PHE A C 1
ATOM 3803 O O . PHE A 1 483 ? -14.245 17.650 52.689 1.00 82.25 483 PHE A O 1
ATOM 3810 N N . GLY A 1 484 ? -14.249 15.612 51.748 1.00 79.56 484 GLY A N 1
ATOM 3811 C CA . GLY A 1 484 ? -14.956 14.939 52.839 1.00 79.56 484 GLY A CA 1
ATOM 3812 C C . GLY A 1 484 ? -16.418 15.371 52.986 1.00 79.56 484 GLY A C 1
ATOM 3813 O O . GLY A 1 484 ? -17.003 15.227 54.062 1.00 79.56 484 GLY A O 1
ATOM 3814 N N . HIS A 1 485 ? -17.015 15.912 51.926 1.00 80.81 485 HIS A N 1
ATOM 3815 C CA . HIS A 1 485 ? -18.438 16.204 51.879 1.00 80.81 485 HIS A CA 1
ATOM 3816 C C . HIS A 1 485 ? -19.177 14.875 51.641 1.00 80.81 485 HIS A C 1
ATOM 3818 O O . HIS A 1 485 ? -18.913 14.157 50.687 1.00 80.81 485 HIS A O 1
ATOM 3824 N N . LYS A 1 486 ? -20.047 14.473 52.576 1.00 80.44 486 LYS A N 1
ATOM 3825 C CA . LYS A 1 486 ? -20.878 13.252 52.464 1.00 80.44 486 LYS A CA 1
ATOM 3826 C C . LYS A 1 486 ? -22.355 13.603 52.277 1.00 80.44 486 LYS A C 1
ATOM 3828 O O . LYS A 1 486 ? -23.250 12.969 52.849 1.00 80.44 486 LYS A O 1
ATOM 3833 N N . SER A 1 487 ? -22.603 14.688 51.549 1.00 83.06 487 SER A N 1
ATOM 3834 C CA . SER A 1 487 ? -23.931 15.286 51.370 1.00 83.06 487 SER A CA 1
ATOM 3835 C C . SER A 1 487 ? -24.488 15.072 49.970 1.00 83.06 487 SER A C 1
ATOM 3837 O O . SER A 1 487 ? -25.697 14.895 49.825 1.00 83.06 487 SER A O 1
ATOM 3839 N N . GLY A 1 488 ? -23.622 15.089 48.960 1.00 86.25 488 GLY A N 1
ATOM 3840 C CA . GLY A 1 488 ? -23.959 14.888 47.560 1.00 86.25 488 GLY A CA 1
ATOM 3841 C C . GLY A 1 488 ? -23.876 13.427 47.123 1.00 86.25 488 GLY A C 1
ATOM 3842 O O . GLY A 1 488 ? -23.766 12.501 47.931 1.00 86.25 488 GLY A O 1
ATOM 3843 N N . PHE A 1 489 ? -23.955 13.227 45.811 1.00 90.19 489 PHE A N 1
ATOM 3844 C CA . PHE A 1 489 ? -23.826 11.919 45.176 1.00 90.19 489 PHE A CA 1
ATOM 3845 C C . PHE A 1 489 ? -22.359 11.454 45.158 1.00 90.19 489 PHE A C 1
ATOM 3847 O O . PHE A 1 489 ? -21.482 12.275 44.890 1.00 90.19 489 PHE A O 1
ATOM 3854 N N . PRO A 1 490 ? -22.066 10.161 45.406 1.00 91.19 490 PRO A N 1
ATOM 3855 C CA . PRO A 1 490 ? -23.006 9.047 45.602 1.00 91.19 490 PRO A CA 1
ATOM 3856 C C . PRO A 1 490 ? -23.477 8.821 47.051 1.00 91.19 490 PRO A C 1
ATOM 3858 O O . PRO A 1 490 ? -24.295 7.938 47.287 1.00 91.19 490 PRO A O 1
ATOM 3861 N N . TYR A 1 491 ? -23.006 9.585 48.041 1.00 91.00 491 TYR A N 1
ATOM 3862 C CA . TYR A 1 491 ? -23.282 9.310 49.462 1.00 91.00 491 TYR A CA 1
ATOM 3863 C C . TYR A 1 491 ? -24.752 9.461 49.869 1.00 91.00 491 TYR A C 1
ATOM 3865 O O . TYR A 1 491 ? -25.234 8.723 50.729 1.00 91.00 491 TYR A O 1
ATOM 3873 N N . ASN A 1 492 ? -25.484 10.393 49.258 1.00 91.00 492 ASN A N 1
ATOM 3874 C CA . ASN A 1 492 ? -26.930 10.523 49.451 1.00 91.00 492 ASN A CA 1
ATOM 3875 C C . ASN A 1 492 ? -27.701 9.271 48.983 1.00 91.00 492 ASN A C 1
ATOM 3877 O O . ASN A 1 492 ? -28.616 8.826 49.674 1.00 91.00 492 ASN A O 1
ATOM 3881 N N . PHE A 1 493 ? -27.295 8.681 47.858 1.00 92.19 493 PHE A N 1
ATOM 3882 C CA . PHE A 1 493 ? -27.818 7.425 47.330 1.00 92.19 493 PHE A CA 1
ATOM 3883 C C . PHE A 1 493 ? -27.423 6.239 48.218 1.00 92.19 493 PHE A C 1
ATOM 3885 O O . PHE A 1 493 ? -28.287 5.459 48.609 1.00 92.19 493 PHE A O 1
ATOM 3892 N N . LEU A 1 494 ? -26.151 6.135 48.615 1.00 90.19 494 LEU A N 1
ATOM 3893 C CA . LEU A 1 494 ? -25.680 5.052 49.487 1.00 90.19 494 LEU A CA 1
ATOM 3894 C C . LEU A 1 494 ? -26.423 5.031 50.832 1.00 90.19 494 LEU A C 1
ATOM 3896 O O . LEU A 1 494 ? -26.831 3.967 51.286 1.00 90.19 494 LEU A O 1
ATOM 3900 N N . ARG A 1 495 ? -26.699 6.205 51.418 1.00 90.44 495 ARG A N 1
ATOM 3901 C CA . ARG A 1 495 ? -27.507 6.321 52.643 1.00 90.44 495 ARG A CA 1
ATOM 3902 C C . ARG A 1 495 ? -28.927 5.781 52.458 1.00 90.44 495 ARG A C 1
AT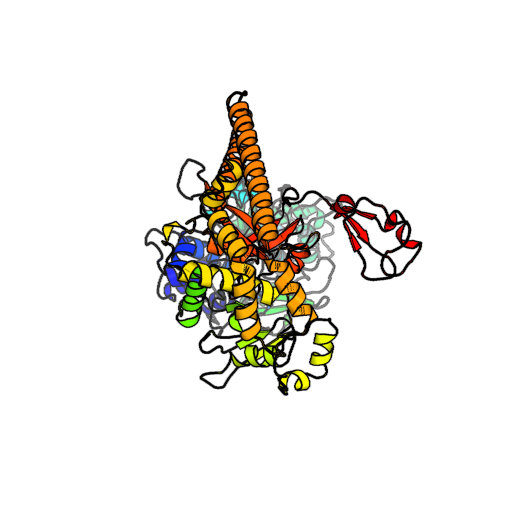OM 3904 O O . ARG A 1 495 ? -29.458 5.152 53.367 1.00 90.44 495 ARG A O 1
ATOM 3911 N N . TYR A 1 496 ? -29.543 6.023 51.301 1.00 91.50 496 TYR A N 1
ATOM 3912 C CA . TYR A 1 496 ? -30.856 5.458 50.986 1.00 91.50 496 TYR A CA 1
ATOM 3913 C C . TYR A 1 496 ? -30.794 3.928 50.896 1.00 91.50 496 TYR A C 1
ATOM 3915 O O . TYR A 1 496 ? -31.633 3.246 51.481 1.00 91.50 496 TYR A O 1
ATOM 3923 N N . VAL A 1 497 ? -29.772 3.379 50.231 1.00 90.62 497 VAL A N 1
ATOM 3924 C CA . VAL A 1 497 ? -29.579 1.922 50.143 1.00 90.62 497 VAL A CA 1
ATOM 3925 C C . VAL A 1 497 ? -29.397 1.309 51.531 1.00 90.62 497 VAL A C 1
ATOM 3927 O O . VAL A 1 497 ? -30.063 0.329 51.851 1.00 90.62 497 VAL A O 1
ATOM 3930 N N . GLU A 1 498 ? -28.573 1.913 52.388 1.00 88.62 498 GLU A N 1
ATOM 3931 C CA . GLU A 1 498 ? -28.374 1.452 53.766 1.00 88.62 498 GLU A CA 1
ATOM 3932 C C . GLU A 1 498 ? -29.668 1.468 54.591 1.00 88.62 498 GLU A C 1
ATOM 3934 O O . GLU A 1 498 ? -29.880 0.566 55.397 1.00 88.62 498 GLU A O 1
ATOM 3939 N N . GLN A 1 499 ? -30.552 2.448 54.383 1.00 90.19 499 GLN A N 1
ATOM 3940 C CA . GLN A 1 499 ? -31.818 2.567 55.116 1.00 90.19 499 GLN A CA 1
ATOM 3941 C C . GLN A 1 499 ? -32.909 1.607 54.621 1.00 90.19 499 GLN A C 1
ATOM 3943 O O . GLN A 1 499 ? -33.767 1.213 55.408 1.00 90.19 499 GLN A O 1
ATOM 3948 N N . HIS A 1 500 ? -32.879 1.223 53.342 1.00 90.44 500 HIS A N 1
ATOM 3949 C CA . HIS A 1 500 ? -33.948 0.457 52.689 1.00 90.44 500 HIS A CA 1
ATOM 3950 C C . HIS A 1 500 ? -33.509 -0.922 52.170 1.00 90.44 500 HIS A C 1
ATOM 3952 O O . HIS A 1 500 ? -34.261 -1.574 51.444 1.00 90.44 500 HIS A O 1
ATOM 3958 N N . HIS A 1 501 ? -32.314 -1.403 52.530 1.00 88.38 501 HIS A N 1
ATOM 3959 C CA . HIS A 1 501 ? -31.753 -2.643 51.978 1.00 88.38 501 HIS A CA 1
ATOM 3960 C C . HIS A 1 501 ? -32.659 -3.872 52.166 1.00 88.38 501 HIS A C 1
ATOM 3962 O O . HIS A 1 501 ? -32.693 -4.728 51.287 1.00 88.38 501 HIS A O 1
ATOM 3968 N N . ALA A 1 502 ? -33.400 -3.968 53.278 1.00 86.50 502 ALA A N 1
ATOM 3969 C CA . ALA A 1 502 ? -34.256 -5.120 53.572 1.00 86.50 502 ALA A CA 1
ATOM 3970 C C . ALA A 1 502 ? -35.458 -5.186 52.614 1.00 86.50 502 ALA A C 1
ATOM 3972 O O . ALA A 1 502 ? -35.703 -6.223 51.996 1.00 86.50 502 ALA A O 1
ATOM 3973 N N . ASP A 1 503 ? -36.141 -4.054 52.429 1.00 89.75 503 ASP A N 1
ATOM 3974 C CA . ASP A 1 503 ? -37.286 -3.935 51.524 1.00 89.75 503 ASP A CA 1
ATOM 3975 C C . ASP A 1 503 ? -36.858 -4.133 50.065 1.00 89.75 503 ASP A C 1
ATOM 3977 O O . ASP A 1 503 ? -37.500 -4.868 49.311 1.00 89.75 503 ASP A O 1
ATOM 3981 N N . ILE A 1 504 ? -35.734 -3.521 49.670 1.00 91.44 504 ILE A N 1
ATOM 3982 C CA . ILE A 1 504 ? -35.170 -3.647 48.321 1.00 91.44 504 ILE A CA 1
ATOM 3983 C C . ILE A 1 504 ? -34.816 -5.108 48.024 1.00 91.44 504 ILE A C 1
ATOM 3985 O O . ILE A 1 504 ? -35.169 -5.619 46.959 1.00 91.44 504 ILE A O 1
ATOM 3989 N N . ALA A 1 505 ? -34.160 -5.799 48.961 1.00 87.31 505 ALA A N 1
ATOM 3990 C CA . ALA A 1 505 ? -33.780 -7.196 48.786 1.00 87.31 505 ALA A CA 1
ATOM 3991 C C . ALA A 1 505 ? -34.999 -8.114 48.627 1.00 87.31 505 ALA A C 1
ATOM 3993 O O . ALA A 1 505 ? -34.990 -9.004 47.772 1.00 87.31 505 ALA A O 1
ATOM 3994 N N . GLN A 1 506 ? -36.060 -7.883 49.408 1.00 88.12 506 GLN A N 1
ATOM 3995 C CA . GLN A 1 506 ? -37.305 -8.642 49.299 1.00 88.12 506 GLN A CA 1
ATOM 3996 C C . GLN A 1 506 ? -37.974 -8.419 47.939 1.00 88.12 506 GLN A C 1
ATOM 3998 O O . GLN A 1 506 ? -38.351 -9.385 47.272 1.00 88.12 506 GLN A O 1
ATOM 4003 N N . GLN A 1 507 ? -38.093 -7.163 47.502 1.00 90.81 507 GLN A N 1
ATOM 4004 C CA . GLN A 1 507 ? -38.706 -6.842 46.214 1.00 90.81 507 GLN A CA 1
ATOM 4005 C C . GLN A 1 507 ? -37.912 -7.436 45.051 1.00 90.81 507 GLN A C 1
ATOM 4007 O O . GLN A 1 507 ? -38.495 -8.082 44.183 1.00 90.81 507 GLN A O 1
ATOM 4012 N N . PHE A 1 508 ? -36.587 -7.288 45.050 1.00 90.75 508 PHE A N 1
ATOM 4013 C CA . PHE A 1 508 ? -35.745 -7.819 43.981 1.00 90.75 508 PHE A CA 1
ATOM 4014 C C . PHE A 1 508 ? -35.788 -9.351 43.931 1.00 90.75 508 PHE A C 1
ATOM 4016 O O . PHE A 1 508 ? -35.934 -9.938 42.861 1.00 90.75 508 PHE A O 1
ATOM 4023 N N . SER A 1 509 ? -35.764 -10.006 45.096 1.00 86.50 509 SER A N 1
ATOM 4024 C CA . SER A 1 509 ? -35.878 -11.466 45.195 1.00 86.50 509 SER A CA 1
ATOM 4025 C C . SER A 1 509 ? -37.218 -12.001 44.688 1.00 86.50 509 SER A C 1
ATOM 4027 O O . SER A 1 509 ? -37.280 -13.161 44.283 1.00 86.50 509 SER A O 1
ATOM 4029 N N . SER A 1 510 ? -38.282 -11.187 44.705 1.00 89.00 510 SER A N 1
ATOM 4030 C CA . SER A 1 510 ? -39.594 -11.572 44.167 1.00 89.00 510 SER A CA 1
ATOM 4031 C C . SER A 1 510 ? -39.639 -11.599 42.633 1.00 89.00 510 SER A C 1
ATOM 4033 O O . SER A 1 510 ? -40.429 -12.347 42.064 1.00 89.00 510 SER A O 1
ATOM 4035 N N . ILE A 1 511 ? -38.765 -10.835 41.964 1.00 89.81 511 ILE A N 1
ATOM 4036 C CA . ILE A 1 511 ? -38.675 -10.778 40.494 1.00 89.81 511 ILE A CA 1
ATOM 4037 C C . ILE A 1 511 ? -38.068 -12.071 39.935 1.00 89.81 511 ILE A C 1
ATOM 4039 O O . ILE A 1 511 ? -38.432 -12.511 38.847 1.00 89.81 511 ILE A O 1
ATOM 4043 N N . PHE A 1 512 ? -37.169 -12.701 40.695 1.00 86.94 512 PHE A N 1
ATOM 4044 C CA . PHE A 1 512 ? -36.449 -13.905 40.293 1.00 86.94 512 PHE A CA 1
ATOM 4045 C C . PHE A 1 512 ? -36.736 -15.060 41.272 1.00 86.94 512 PHE A C 1
ATOM 4047 O O . PHE A 1 512 ? -35.921 -15.348 42.155 1.00 86.94 512 PHE A O 1
ATOM 4054 N N . PRO A 1 513 ? -37.898 -15.734 41.157 1.00 81.81 513 PRO A N 1
ATOM 4055 C CA . PRO A 1 513 ? -38.287 -16.795 42.085 1.00 81.81 513 PRO A CA 1
ATOM 4056 C C . PRO A 1 513 ? -37.313 -17.983 42.054 1.00 81.81 513 PRO A C 1
ATOM 4058 O O . PRO A 1 513 ? -36.992 -18.517 43.116 1.00 81.81 513 PRO A O 1
ATOM 4061 N N . ASP A 1 514 ? -36.766 -18.303 40.878 1.00 86.19 514 ASP A N 1
ATOM 4062 C CA . ASP A 1 514 ? -35.944 -19.494 40.610 1.00 86.19 514 ASP A CA 1
ATOM 4063 C C . ASP A 1 514 ? -34.444 -19.334 40.940 1.00 86.19 514 ASP A C 1
ATOM 4065 O O . ASP A 1 514 ? -33.628 -20.180 40.561 1.00 86.19 514 ASP A O 1
ATOM 4069 N N . LEU A 1 515 ? -34.042 -18.253 41.623 1.00 86.56 515 LEU A N 1
ATOM 4070 C CA . LEU A 1 515 ? -32.652 -18.095 42.065 1.00 86.56 515 LEU A CA 1
ATOM 4071 C C . LEU A 1 515 ? -32.285 -19.134 43.120 1.00 86.56 515 LEU A C 1
ATOM 4073 O O . LEU A 1 515 ? -33.052 -19.402 44.047 1.00 86.56 515 LEU A O 1
ATOM 4077 N N . THR A 1 516 ? -31.066 -19.660 43.017 1.00 88.19 516 THR A N 1
ATOM 4078 C CA . THR A 1 516 ? -30.521 -20.536 44.057 1.00 88.19 516 THR A CA 1
ATOM 4079 C C . THR A 1 516 ? -30.333 -19.781 45.375 1.00 88.19 516 THR A C 1
ATOM 4081 O O . THR A 1 516 ? -30.095 -18.571 45.390 1.00 88.19 516 THR A O 1
ATOM 4084 N N . GLU A 1 517 ? -30.401 -20.504 46.493 1.00 86.44 517 GLU A N 1
ATOM 4085 C CA . GLU A 1 517 ? -30.195 -19.929 47.830 1.00 86.44 517 GLU A CA 1
ATOM 4086 C C . GLU A 1 517 ? -28.813 -19.276 47.988 1.00 86.44 517 GLU A C 1
ATOM 4088 O O . GLU A 1 517 ? -28.701 -18.207 48.583 1.00 86.44 517 GLU A O 1
ATOM 4093 N N . ASP A 1 518 ? -27.765 -19.858 47.396 1.00 87.12 518 ASP A N 1
ATOM 4094 C CA . ASP A 1 518 ? -26.411 -19.289 47.434 1.00 87.12 518 ASP A CA 1
ATOM 4095 C C . ASP A 1 518 ? -26.352 -17.918 46.739 1.00 87.12 518 ASP A C 1
ATOM 4097 O O . ASP A 1 518 ? -25.846 -16.945 47.301 1.00 87.12 518 ASP A O 1
ATOM 4101 N N . THR A 1 519 ? -26.967 -17.799 45.557 1.00 86.88 519 THR A N 1
ATOM 4102 C CA . THR A 1 519 ? -27.078 -16.521 44.839 1.00 86.88 519 THR A CA 1
ATOM 4103 C C . THR A 1 519 ? -27.878 -15.493 45.642 1.00 86.88 519 THR A C 1
ATOM 4105 O O . THR A 1 519 ? -27.482 -14.330 45.713 1.00 86.88 519 THR A O 1
ATOM 4108 N N . ARG A 1 520 ? -28.977 -15.898 46.294 1.00 86.06 520 ARG A N 1
ATOM 4109 C CA . ARG A 1 520 ? -29.773 -15.003 47.154 1.00 86.06 520 ARG A CA 1
ATOM 4110 C C . ARG A 1 520 ? -28.957 -14.455 48.324 1.00 86.06 520 ARG A C 1
ATOM 4112 O O . ARG A 1 520 ? -29.003 -13.253 48.586 1.00 86.06 520 ARG A O 1
ATOM 4119 N N . LEU A 1 521 ? -28.184 -15.309 48.994 1.00 86.00 521 LEU A N 1
ATOM 4120 C CA . LEU A 1 521 ? -27.315 -14.907 50.102 1.00 86.00 521 LEU A CA 1
ATOM 4121 C C . LEU A 1 521 ? -26.212 -13.941 49.648 1.00 86.00 521 LEU A C 1
ATOM 4123 O O . LEU A 1 521 ? -25.946 -12.963 50.346 1.00 86.00 521 LEU A O 1
ATOM 4127 N N . GLN A 1 522 ? -25.621 -14.163 48.470 1.00 86.19 522 GLN A N 1
ATOM 4128 C CA . GLN A 1 522 ? -24.624 -13.255 47.885 1.00 86.19 522 GLN A CA 1
ATOM 4129 C C . GLN A 1 522 ? -25.211 -11.875 47.546 1.00 86.19 522 GLN A C 1
ATOM 4131 O O . GLN A 1 522 ? -24.586 -10.850 47.805 1.00 86.19 522 GLN A O 1
ATOM 4136 N N . LEU A 1 523 ? -26.432 -11.813 47.008 1.00 87.62 523 LEU A N 1
ATOM 4137 C CA . LEU A 1 523 ? -27.091 -10.533 46.718 1.00 87.62 523 LEU A CA 1
ATOM 4138 C C . LEU A 1 523 ? -27.472 -9.768 47.992 1.00 87.62 523 LEU A C 1
ATOM 4140 O O . LEU A 1 523 ? -27.375 -8.541 48.041 1.00 87.62 523 LEU A O 1
ATOM 4144 N N . LEU A 1 524 ? -27.878 -10.486 49.042 1.00 85.69 524 LEU A N 1
ATOM 4145 C CA . LEU A 1 524 ? -28.135 -9.895 50.354 1.00 85.69 524 LEU A CA 1
ATOM 4146 C C . LEU A 1 524 ? -26.860 -9.316 50.966 1.00 85.69 524 LEU A C 1
ATOM 4148 O O . LEU A 1 524 ? -26.871 -8.183 51.451 1.00 85.69 524 LEU A O 1
ATOM 4152 N N . SER A 1 525 ? -25.752 -10.056 50.915 1.00 85.31 525 SER A N 1
ATOM 4153 C CA . SER A 1 525 ? -24.482 -9.580 51.459 1.00 85.31 525 SER A CA 1
ATOM 4154 C C . SER A 1 525 ? -23.911 -8.396 50.674 1.00 85.31 525 SER A C 1
ATOM 4156 O O . SER A 1 525 ? -23.357 -7.474 51.281 1.00 85.31 525 SER A O 1
ATOM 4158 N N . TYR A 1 526 ? -24.130 -8.368 49.355 1.00 87.94 526 TYR A N 1
ATOM 4159 C CA . TYR A 1 526 ? -23.804 -7.244 48.481 1.00 87.94 526 TYR A CA 1
ATOM 4160 C C . TYR A 1 526 ? -24.493 -5.936 48.910 1.00 87.94 526 TYR A C 1
ATOM 4162 O O . TYR A 1 526 ? -23.870 -4.872 48.868 1.00 87.94 526 TYR A O 1
ATOM 4170 N N . LEU A 1 527 ? -25.748 -6.006 49.373 1.00 86.00 527 LEU A N 1
ATOM 4171 C CA . LEU A 1 527 ? -26.497 -4.851 49.888 1.00 86.00 527 LEU A CA 1
ATOM 4172 C C . LEU A 1 527 ? -26.137 -4.487 51.332 1.00 86.00 527 LEU A C 1
ATOM 4174 O O . LEU A 1 527 ? -25.992 -3.309 51.647 1.00 86.00 527 LEU A O 1
ATOM 4178 N N . GLN A 1 528 ? -26.031 -5.484 52.216 1.00 82.06 528 GLN A N 1
ATOM 4179 C CA . GLN A 1 528 ? -25.907 -5.269 53.663 1.00 82.06 528 GLN A CA 1
ATOM 4180 C C . GLN A 1 528 ? -24.483 -4.928 54.117 1.00 82.06 528 GLN A C 1
ATOM 4182 O O . GLN A 1 528 ? -24.308 -4.381 55.203 1.00 82.06 528 GLN A O 1
ATOM 4187 N N . GLY A 1 529 ? -23.457 -5.240 53.319 1.00 72.44 529 GLY A N 1
ATOM 4188 C CA . GLY A 1 529 ? -22.074 -4.939 53.691 1.00 72.44 529 GLY A CA 1
ATOM 4189 C C . GLY A 1 529 ? -21.501 -5.868 54.759 1.00 72.44 529 GLY A C 1
ATOM 4190 O O . GLY A 1 529 ? -20.892 -5.401 55.720 1.00 72.44 529 GLY A O 1
ATOM 4191 N N . ALA A 1 530 ? -21.677 -7.183 54.598 1.00 63.50 530 ALA A N 1
ATOM 4192 C CA . ALA A 1 530 ? -21.090 -8.169 55.504 1.00 63.50 530 ALA A CA 1
ATOM 4193 C C . ALA A 1 530 ? -19.549 -8.063 55.556 1.00 63.50 530 ALA A C 1
ATOM 4195 O O . ALA A 1 530 ? -18.880 -7.837 54.544 1.00 63.50 530 ALA A O 1
ATOM 4196 N N . SER A 1 531 ? -18.970 -8.244 56.747 1.00 51.44 531 SER A N 1
ATOM 4197 C CA . SER A 1 531 ? -17.523 -8.149 56.976 1.00 51.44 531 SER A CA 1
ATOM 4198 C C . SER A 1 531 ? -16.754 -9.151 56.103 1.00 51.44 531 SER A C 1
ATOM 4200 O O . SER A 1 531 ? -16.973 -10.355 56.204 1.00 51.44 531 SER A O 1
ATOM 4202 N N . GLY A 1 532 ? -15.845 -8.656 55.255 1.00 56.81 532 GLY A N 1
ATOM 4203 C CA . GLY A 1 532 ? -15.017 -9.481 54.364 1.00 56.81 532 GLY A CA 1
ATOM 4204 C C . GLY A 1 532 ? -15.604 -9.772 52.974 1.00 56.81 532 GLY A C 1
ATOM 4205 O O . GLY A 1 532 ? -14.972 -10.501 52.213 1.00 56.81 532 GLY A O 1
ATOM 4206 N N . GLN A 1 533 ? -16.768 -9.213 52.611 1.00 61.59 533 GLN A N 1
ATOM 4207 C CA . GLN A 1 533 ? -17.367 -9.364 51.274 1.00 61.59 533 GLN A CA 1
ATOM 4208 C C . GLN A 1 533 ? -17.536 -8.025 50.542 1.00 61.59 533 GLN A C 1
ATOM 4210 O O . GLN A 1 533 ? -17.752 -6.996 51.173 1.00 61.59 533 GLN A O 1
ATOM 4215 N N . ARG A 1 534 ? -17.450 -8.059 49.200 1.00 68.56 534 ARG A N 1
ATOM 4216 C CA . ARG A 1 534 ? -17.516 -6.894 48.296 1.00 68.56 534 ARG A CA 1
ATOM 4217 C C . ARG A 1 534 ? -18.941 -6.335 48.201 1.00 68.56 534 ARG A C 1
ATOM 4219 O O . ARG A 1 534 ? -19.728 -6.814 47.393 1.00 68.56 534 ARG A O 1
ATOM 4226 N N . SER A 1 535 ? -19.269 -5.311 48.983 1.00 86.38 535 SER A N 1
ATOM 4227 C CA . SER A 1 535 ? -20.589 -4.660 48.932 1.00 86.38 535 SER A CA 1
ATOM 4228 C C . SER A 1 535 ? -20.693 -3.556 47.876 1.00 86.38 535 SER A C 1
ATOM 4230 O O . SER A 1 535 ? -19.676 -3.036 47.411 1.00 86.38 535 SER A O 1
ATOM 4232 N N . LEU A 1 536 ? -21.918 -3.142 47.529 1.00 86.75 536 LEU A N 1
ATOM 4233 C CA . LEU A 1 536 ? -22.162 -2.005 46.627 1.00 86.75 536 LEU A CA 1
ATOM 4234 C C . LEU A 1 536 ? -21.449 -0.731 47.110 1.00 86.75 536 LEU A C 1
ATOM 4236 O O . LEU A 1 536 ? -20.780 -0.054 46.328 1.00 86.75 536 LEU A O 1
ATOM 4240 N N . VAL A 1 537 ? -21.558 -0.440 48.410 1.00 86.19 537 VAL A N 1
ATOM 4241 C CA . VAL A 1 537 ? -20.913 0.711 49.062 1.00 86.19 537 VAL A CA 1
ATOM 4242 C C . VAL A 1 537 ? -19.400 0.648 48.866 1.00 86.19 537 VAL A C 1
ATOM 4244 O O . VAL A 1 537 ? -18.801 1.598 48.368 1.00 86.19 537 VAL A O 1
ATOM 4247 N N . GLN A 1 538 ? -18.786 -0.491 49.196 1.00 84.88 538 GLN A N 1
ATOM 4248 C CA . GLN A 1 538 ? -17.339 -0.665 49.081 1.00 84.88 538 GLN A CA 1
ATOM 4249 C C . GLN A 1 538 ? -16.859 -0.556 47.636 1.00 84.88 538 GLN A C 1
ATOM 4251 O O . GLN A 1 538 ? -15.822 0.055 47.398 1.00 84.88 538 GLN A O 1
ATOM 4256 N N . ARG A 1 539 ? -17.607 -1.100 46.667 1.00 85.56 539 ARG A N 1
ATOM 4257 C CA . ARG A 1 539 ? -17.241 -1.011 45.247 1.00 85.56 539 ARG A CA 1
ATOM 4258 C C . ARG A 1 539 ? -17.277 0.428 44.736 1.00 85.56 539 ARG A C 1
ATOM 4260 O O . ARG A 1 539 ? -16.337 0.841 44.065 1.00 85.56 539 ARG A O 1
ATOM 4267 N N . ILE A 1 540 ? -18.313 1.198 45.078 1.00 88.19 540 ILE A N 1
ATOM 4268 C CA . ILE A 1 540 ? -18.396 2.620 44.707 1.00 88.19 540 ILE A CA 1
ATOM 4269 C C . ILE A 1 540 ? -17.262 3.413 45.363 1.00 88.19 540 ILE A C 1
ATOM 4271 O O . ILE A 1 540 ? -16.580 4.185 44.691 1.00 88.19 540 ILE A O 1
ATOM 4275 N N . GLU A 1 541 ? -17.023 3.216 46.662 1.00 86.50 541 GLU A N 1
ATOM 4276 C CA . GLU A 1 541 ? -15.945 3.916 47.363 1.00 86.50 541 GLU A CA 1
ATOM 4277 C C . GLU A 1 541 ? -14.558 3.547 46.825 1.00 86.50 541 GLU A C 1
ATOM 4279 O O . GLU A 1 541 ? -13.707 4.425 46.697 1.00 86.50 541 GLU A O 1
ATOM 4284 N N . GLN A 1 542 ? -14.318 2.274 46.504 1.00 85.06 542 GLN A N 1
ATOM 4285 C CA . GLN A 1 542 ? -13.056 1.814 45.927 1.00 85.06 542 GLN A CA 1
ATOM 4286 C C . GLN A 1 542 ? -12.827 2.414 44.536 1.00 85.06 542 GLN A C 1
ATOM 4288 O O . GLN A 1 542 ? -11.752 2.958 44.297 1.00 85.06 542 GLN A O 1
ATOM 4293 N N . ALA A 1 543 ? -13.835 2.388 43.658 1.00 84.50 543 ALA A N 1
ATOM 4294 C CA . ALA A 1 543 ? -13.739 2.978 42.323 1.00 84.50 543 ALA A CA 1
ATOM 4295 C C . ALA A 1 543 ? -13.449 4.488 42.386 1.00 84.50 543 ALA A C 1
ATOM 4297 O O . ALA A 1 543 ? -12.578 4.995 41.681 1.00 84.50 543 ALA A O 1
ATOM 4298 N N . LEU A 1 544 ? -14.117 5.219 43.288 1.00 86.94 544 LEU A N 1
ATOM 4299 C CA . LEU A 1 544 ? -13.839 6.643 43.492 1.00 86.94 544 LEU A CA 1
ATOM 4300 C C . LEU A 1 544 ? -12.436 6.896 44.057 1.00 86.94 544 LEU A C 1
ATOM 4302 O O . LEU A 1 544 ? -11.784 7.845 43.629 1.00 86.94 544 LEU A O 1
ATOM 4306 N N . LYS A 1 545 ? -11.959 6.073 45.001 1.00 86.19 545 LYS A N 1
ATOM 4307 C CA . LYS A 1 545 ? -10.602 6.199 45.564 1.00 86.19 545 LYS A CA 1
ATOM 4308 C C . LYS A 1 545 ? -9.533 6.033 44.488 1.00 86.19 545 LYS A C 1
ATOM 4310 O O . LYS A 1 545 ? -8.690 6.918 44.368 1.00 86.19 545 LYS A O 1
ATOM 4315 N N . LEU A 1 546 ? -9.625 4.973 43.684 1.00 82.06 546 LEU A N 1
ATOM 4316 C CA . LEU A 1 546 ? -8.706 4.729 42.567 1.00 82.06 546 LEU A CA 1
ATOM 4317 C C . LEU A 1 546 ? -8.704 5.914 41.593 1.00 82.06 546 LEU A C 1
ATOM 4319 O O . LEU A 1 546 ? -7.652 6.452 41.258 1.00 82.06 546 LEU A O 1
ATOM 4323 N N . LEU A 1 547 ? -9.884 6.424 41.231 1.00 83.12 547 LEU A N 1
ATOM 4324 C CA . LEU A 1 547 ? -9.973 7.551 40.304 1.00 83.12 547 LEU A CA 1
ATOM 4325 C C . LEU A 1 547 ? -9.429 8.870 40.888 1.00 83.12 547 LEU A C 1
ATOM 4327 O O . LEU A 1 547 ? -8.874 9.700 40.160 1.00 83.12 547 LEU A O 1
ATOM 4331 N N . VAL A 1 548 ? -9.560 9.087 42.202 1.00 86.12 548 VAL A N 1
ATOM 4332 C CA . VAL A 1 548 ? -8.909 10.212 42.897 1.00 86.12 548 VAL A CA 1
ATOM 4333 C C . VAL A 1 548 ? -7.386 10.069 42.853 1.00 86.12 548 VAL A C 1
ATOM 4335 O O . VAL A 1 548 ? -6.690 11.062 42.617 1.00 86.12 548 VAL A O 1
ATOM 4338 N N . GLU A 1 549 ? -6.857 8.868 43.079 1.00 84.56 549 GLU A N 1
ATOM 4339 C CA . GLU A 1 549 ? -5.419 8.586 43.014 1.00 84.56 549 GLU A CA 1
ATOM 4340 C C . GLU A 1 549 ? -4.864 8.830 41.605 1.00 84.56 549 GLU A C 1
ATOM 4342 O O . GLU A 1 549 ? -3.879 9.564 41.457 1.00 84.56 549 GLU A O 1
ATOM 4347 N N . ASP A 1 550 ? -5.566 8.373 40.568 1.00 77.56 550 ASP A N 1
ATOM 4348 C CA . ASP A 1 550 ? -5.233 8.641 39.165 1.00 77.56 550 ASP A CA 1
ATOM 4349 C C . ASP A 1 550 ? -5.217 10.141 38.853 1.00 77.56 550 ASP A C 1
ATOM 4351 O O . ASP A 1 550 ? -4.241 10.677 38.312 1.00 77.56 550 ASP A O 1
ATOM 4355 N N . ARG A 1 551 ? -6.270 10.867 39.255 1.00 84.06 551 ARG A N 1
ATOM 4356 C CA . ARG A 1 551 ? -6.366 12.327 39.081 1.00 84.06 551 ARG A CA 1
ATOM 4357 C C . ARG A 1 551 ? -5.189 13.043 39.746 1.00 84.06 551 ARG A C 1
ATOM 4359 O O . ARG A 1 551 ? -4.630 13.980 39.165 1.00 84.06 551 ARG A O 1
ATOM 4366 N N . LYS A 1 552 ? -4.808 12.626 40.958 1.00 85.75 552 LYS A N 1
ATOM 4367 C CA . LYS A 1 552 ? -3.671 13.190 41.705 1.00 85.75 552 LYS A CA 1
ATOM 4368 C C . LYS A 1 552 ? -2.339 12.879 41.024 1.00 85.75 552 LYS A C 1
ATOM 4370 O O . LYS A 1 552 ? -1.509 13.781 40.891 1.00 85.75 552 LYS A O 1
ATOM 4375 N N . SER A 1 553 ? -2.152 11.651 40.544 1.00 82.50 553 SER A N 1
ATOM 4376 C CA . SER A 1 553 ? -0.961 11.217 39.804 1.00 82.50 553 SER A CA 1
ATOM 4377 C C . SER A 1 553 ? -0.760 12.042 38.527 1.00 82.50 553 SER A C 1
ATOM 4379 O O . SER A 1 553 ? 0.317 12.611 38.315 1.00 82.50 553 SER A O 1
ATOM 4381 N N . LEU A 1 554 ? -1.818 12.211 37.726 1.00 78.56 554 LEU A N 1
ATOM 4382 C CA . LEU A 1 554 ? -1.797 13.019 36.504 1.00 78.56 554 LEU A CA 1
ATOM 4383 C C . LEU A 1 554 ? -1.497 14.495 36.791 1.00 78.56 554 LEU A C 1
ATOM 4385 O O . LEU A 1 554 ? -0.629 15.083 36.145 1.00 78.56 554 LEU A O 1
ATOM 4389 N N . ARG A 1 555 ? -2.149 15.090 37.801 1.00 86.56 555 ARG A N 1
ATOM 4390 C CA . ARG A 1 555 ? -1.864 16.472 38.233 1.00 86.56 555 ARG A CA 1
ATOM 4391 C C . ARG A 1 555 ? -0.411 16.652 38.667 1.00 86.56 555 ARG A C 1
ATOM 4393 O O . ARG A 1 555 ? 0.230 17.609 38.247 1.00 86.56 555 ARG A O 1
ATOM 4400 N N . SER A 1 556 ? 0.138 15.702 39.425 1.00 86.81 556 SER A N 1
ATOM 4401 C CA . SER A 1 556 ? 1.545 15.740 39.837 1.00 86.81 556 SER A CA 1
ATOM 4402 C C . SER A 1 556 ? 2.507 15.717 38.642 1.00 86.81 556 SER A C 1
ATOM 4404 O O . SER A 1 556 ? 3.515 16.425 38.652 1.00 86.81 556 SER A O 1
ATOM 4406 N N . ARG A 1 557 ? 2.207 14.939 37.591 1.00 78.88 557 ARG A N 1
ATOM 4407 C CA . ARG A 1 557 ? 3.001 14.924 36.347 1.00 78.88 557 ARG A CA 1
ATOM 4408 C C . ARG A 1 557 ? 2.905 16.249 35.595 1.00 78.88 557 ARG A C 1
ATOM 4410 O O . ARG A 1 557 ? 3.939 16.782 35.206 1.00 78.88 557 ARG A O 1
ATOM 4417 N N . ILE A 1 558 ? 1.701 16.811 35.466 1.00 84.94 558 ILE A N 1
ATOM 4418 C CA . ILE A 1 558 ? 1.481 18.133 34.856 1.00 84.94 558 ILE A CA 1
ATOM 4419 C C . ILE A 1 558 ? 2.319 19.199 35.572 1.00 84.94 558 ILE A C 1
ATOM 4421 O O . ILE A 1 558 ? 2.985 19.996 34.914 1.00 84.94 558 ILE A O 1
ATOM 4425 N N . ASP A 1 559 ? 2.338 19.183 36.907 1.00 89.56 559 ASP A N 1
ATOM 4426 C CA . ASP A 1 559 ? 3.128 20.125 37.703 1.00 89.56 559 ASP A CA 1
ATOM 4427 C C . ASP A 1 559 ? 4.639 19.922 37.522 1.00 89.56 559 ASP A C 1
ATOM 4429 O O . ASP A 1 559 ? 5.387 20.899 37.467 1.00 89.56 559 ASP A O 1
ATOM 4433 N N . LYS A 1 560 ? 5.111 18.673 37.407 1.00 89.44 560 LYS A N 1
ATOM 4434 C CA . LYS A 1 560 ? 6.524 18.370 37.118 1.00 89.44 560 LYS A CA 1
ATOM 4435 C C . LYS A 1 560 ? 6.932 18.849 35.728 1.00 89.44 560 LYS A C 1
ATOM 4437 O O . LYS A 1 560 ? 7.950 19.521 35.617 1.00 89.44 560 LYS A O 1
ATOM 4442 N N . LEU A 1 561 ? 6.131 18.557 34.703 1.00 85.12 561 LEU A N 1
ATOM 4443 C CA . LEU A 1 561 ? 6.378 19.020 33.336 1.00 85.12 561 LEU A CA 1
ATOM 4444 C C . LEU A 1 561 ? 6.372 20.541 33.264 1.00 85.12 561 LEU A C 1
ATOM 4446 O O . LEU A 1 561 ? 7.267 21.115 32.661 1.00 85.12 561 LEU A O 1
ATOM 4450 N N . LYS A 1 562 ? 5.433 21.204 33.950 1.00 91.62 562 LYS A N 1
ATOM 4451 C CA . LYS A 1 562 ? 5.424 22.665 34.057 1.00 91.62 562 LYS A CA 1
ATOM 4452 C C . LYS A 1 562 ? 6.746 23.194 34.622 1.00 91.62 562 LYS A C 1
ATOM 4454 O O . LYS A 1 562 ? 7.344 24.065 34.012 1.00 91.62 562 LYS A O 1
ATOM 4459 N N . ARG A 1 563 ? 7.247 22.621 35.723 1.00 91.12 563 ARG A N 1
ATOM 4460 C CA . ARG A 1 563 ? 8.554 23.013 36.287 1.00 91.12 563 ARG A CA 1
ATOM 4461 C C . ARG A 1 563 ? 9.714 22.764 35.317 1.00 91.12 563 ARG A C 1
ATOM 4463 O O . ARG A 1 563 ? 10.653 23.550 35.309 1.00 91.12 563 ARG A O 1
ATOM 4470 N N . SER A 1 564 ? 9.671 21.687 34.532 1.00 86.88 564 SER A N 1
ATOM 4471 C CA . SER A 1 564 ? 10.689 21.399 33.513 1.00 86.88 564 SER A CA 1
ATOM 4472 C C . SER A 1 564 ? 10.647 22.392 32.350 1.00 86.88 564 SER A C 1
ATOM 4474 O O . SER A 1 564 ? 11.704 22.830 31.918 1.00 86.88 564 SER A O 1
ATOM 4476 N N . ILE A 1 565 ? 9.451 22.774 31.888 1.00 87.56 565 ILE A N 1
ATOM 4477 C CA . ILE A 1 565 ? 9.238 23.815 30.868 1.00 87.56 565 ILE A CA 1
ATOM 4478 C C . ILE A 1 565 ? 9.778 25.151 31.383 1.00 87.56 565 ILE A C 1
ATOM 4480 O O . ILE A 1 565 ? 10.636 25.741 30.735 1.00 87.56 565 ILE A O 1
ATOM 4484 N N . ASP A 1 566 ? 9.351 25.568 32.582 1.00 88.94 566 ASP A N 1
ATOM 4485 C CA . ASP A 1 566 ? 9.785 26.823 33.211 1.00 88.94 566 ASP A CA 1
ATOM 4486 C C . ASP A 1 566 ? 11.323 26.858 33.375 1.00 88.94 566 ASP A C 1
ATOM 4488 O O . ASP A 1 566 ? 11.961 27.893 33.187 1.00 88.94 566 ASP A O 1
ATOM 4492 N N . LYS A 1 567 ? 11.942 25.712 33.704 1.00 88.31 567 LYS A N 1
ATOM 4493 C CA . LYS A 1 567 ? 13.401 25.582 33.816 1.00 88.31 567 LYS A CA 1
ATOM 4494 C C . LYS A 1 567 ? 14.093 25.665 32.456 1.00 88.31 567 LYS A C 1
ATOM 4496 O O . LYS A 1 567 ? 15.066 26.401 32.331 1.00 88.31 567 LYS A O 1
ATOM 4501 N N . LEU A 1 568 ? 13.604 24.927 31.461 1.00 86.06 568 LEU A N 1
ATOM 4502 C CA . LEU A 1 568 ? 14.182 24.917 30.121 1.00 86.06 568 LEU A CA 1
ATOM 4503 C C . LEU A 1 568 ? 14.139 26.321 29.508 1.00 86.06 568 LEU A C 1
ATOM 4505 O O . LEU A 1 568 ? 15.135 26.765 28.955 1.00 86.06 568 LEU A O 1
ATOM 4509 N N . GLU A 1 569 ? 13.032 27.048 29.691 1.00 84.62 569 GLU A N 1
ATOM 4510 C CA . GLU A 1 569 ? 12.868 28.443 29.253 1.00 84.62 569 GLU A CA 1
ATOM 4511 C C . GLU A 1 569 ? 13.891 29.394 29.901 1.00 84.62 569 GLU A C 1
ATOM 4513 O O . GLU A 1 569 ? 14.325 30.362 29.276 1.00 84.62 569 GLU A O 1
ATOM 4518 N N . SER A 1 570 ? 14.312 29.104 31.138 1.00 83.12 570 SER A N 1
ATOM 4519 C CA . SER A 1 570 ? 15.315 29.892 31.863 1.00 83.12 570 SER A CA 1
ATOM 4520 C C . SER A 1 570 ? 16.776 29.562 31.513 1.00 83.12 570 SER A C 1
ATOM 4522 O O . SER A 1 570 ? 17.659 30.373 31.805 1.00 83.12 570 SER A O 1
ATOM 4524 N N . ASP A 1 571 ? 17.042 28.408 30.891 1.00 82.12 571 ASP A N 1
ATOM 4525 C CA . ASP A 1 571 ? 18.389 27.948 30.532 1.00 82.12 571 ASP A CA 1
ATOM 4526 C C . ASP A 1 571 ? 18.846 28.505 29.150 1.00 82.12 571 ASP A C 1
ATOM 4528 O O . ASP A 1 571 ? 18.032 28.916 28.311 1.00 82.12 571 ASP A O 1
ATOM 4532 N N . PRO A 1 572 ? 20.166 28.565 28.864 1.00 75.12 572 PRO A N 1
ATOM 4533 C CA . PRO A 1 572 ? 20.678 29.010 27.565 1.00 75.12 572 PRO A CA 1
ATOM 4534 C C . PRO A 1 572 ? 20.182 28.115 26.422 1.00 75.12 572 PRO A C 1
ATOM 4536 O O . PRO A 1 572 ? 20.324 26.896 26.482 1.00 75.12 572 PRO A O 1
ATOM 4539 N N . HIS A 1 573 ? 19.645 28.722 25.362 1.00 81.06 573 HIS A N 1
ATOM 4540 C CA . HIS A 1 573 ? 19.022 27.983 24.263 1.00 81.06 573 HIS A CA 1
ATOM 4541 C C . HIS A 1 573 ? 20.087 27.285 23.402 1.00 81.06 573 HIS A C 1
ATOM 4543 O O . HIS A 1 573 ? 20.912 27.939 22.757 1.00 81.06 573 HIS A O 1
ATOM 4549 N N . ASP A 1 574 ?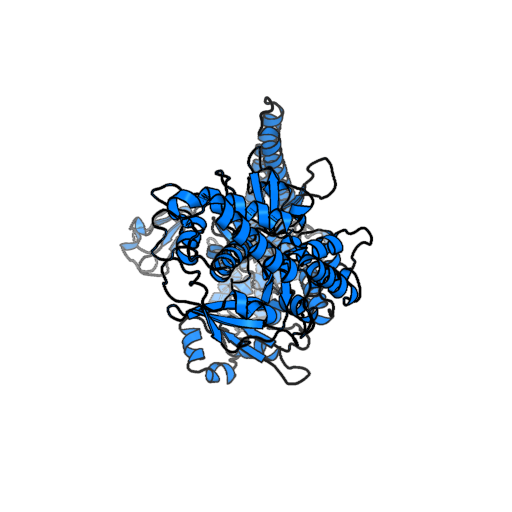 20.071 25.955 23.395 1.00 74.50 574 ASP A N 1
ATOM 4550 C CA . ASP A 1 574 ? 20.926 25.124 22.551 1.00 74.50 574 ASP A CA 1
ATOM 4551 C C . ASP A 1 574 ? 20.243 24.776 21.207 1.00 74.50 574 ASP A C 1
ATOM 4553 O O . ASP A 1 574 ? 19.164 25.274 20.884 1.00 74.50 574 ASP A O 1
ATOM 4557 N N . GLN A 1 575 ? 20.878 23.935 20.379 1.00 66.62 575 GLN A N 1
ATOM 4558 C CA . GLN A 1 575 ? 20.302 23.521 19.086 1.00 66.62 575 GLN A CA 1
ATOM 4559 C C . GLN A 1 575 ? 19.025 22.672 19.222 1.00 66.62 575 GLN A C 1
ATOM 4561 O O . GLN A 1 575 ? 18.288 22.548 18.241 1.00 66.62 575 GLN A O 1
ATOM 4566 N N . ASN A 1 576 ? 18.767 22.096 20.400 1.00 72.44 576 ASN A N 1
ATOM 4567 C CA . ASN A 1 576 ? 17.640 21.203 20.657 1.00 72.44 576 ASN A CA 1
ATOM 4568 C C . ASN A 1 576 ? 16.505 21.884 21.434 1.00 72.44 576 ASN A C 1
ATOM 4570 O O . ASN A 1 576 ? 15.406 21.338 21.456 1.00 72.44 576 ASN A O 1
ATOM 4574 N N . PHE A 1 577 ? 16.719 23.088 21.975 1.00 75.50 577 PHE A N 1
ATOM 4575 C CA . PHE A 1 577 ? 15.752 23.850 22.766 1.00 75.50 577 PHE A CA 1
ATOM 4576 C C . PHE A 1 577 ? 14.355 23.873 22.140 1.00 75.50 577 PHE A C 1
ATOM 4578 O O . PHE A 1 577 ? 13.375 23.503 22.782 1.00 75.50 577 PHE A O 1
ATOM 4585 N N . ASP A 1 578 ? 14.258 24.233 20.856 1.00 68.25 578 ASP A N 1
ATOM 4586 C CA . ASP A 1 578 ? 12.972 24.290 20.161 1.00 68.25 578 ASP A CA 1
ATOM 4587 C C . ASP A 1 578 ? 12.287 22.921 20.088 1.00 68.25 578 ASP A C 1
ATOM 4589 O O . ASP A 1 578 ? 11.063 22.857 20.016 1.00 68.25 578 ASP A O 1
ATOM 4593 N N . SER A 1 579 ? 13.053 21.831 19.999 1.00 67.31 579 SER A N 1
ATOM 4594 C CA . SER A 1 579 ? 12.530 20.462 19.954 1.00 67.31 579 SER A CA 1
ATOM 4595 C C . SER A 1 579 ? 12.030 20.028 21.331 1.00 67.31 579 SER A C 1
ATOM 4597 O O . SER A 1 579 ? 10.869 19.644 21.458 1.00 67.31 579 SER A O 1
ATOM 4599 N N . ASP A 1 580 ? 12.868 20.181 22.354 1.00 74.06 580 ASP A N 1
ATOM 4600 C CA . ASP A 1 580 ? 12.596 19.732 23.722 1.00 74.06 580 ASP A CA 1
ATOM 4601 C C . ASP A 1 580 ? 11.450 20.541 24.351 1.00 74.06 580 ASP A C 1
ATOM 4603 O O . ASP A 1 580 ? 10.545 19.990 24.980 1.00 74.06 580 ASP A O 1
ATOM 4607 N N . MET A 1 581 ? 11.415 21.856 24.102 1.00 78.38 581 MET A N 1
ATOM 4608 C CA . MET A 1 581 ? 10.329 22.734 24.543 1.00 78.38 581 MET A CA 1
ATOM 4609 C C . MET A 1 581 ? 8.987 22.328 23.924 1.00 78.38 581 MET A C 1
ATOM 4611 O O . MET A 1 581 ? 7.951 22.337 24.599 1.00 78.38 581 MET A O 1
ATOM 4615 N N . ARG A 1 582 ? 8.989 21.940 22.642 1.00 70.75 582 ARG A N 1
ATOM 4616 C CA . ARG A 1 582 ? 7.787 21.461 21.944 1.00 70.75 582 ARG A CA 1
ATOM 4617 C C . ARG A 1 582 ? 7.295 20.131 22.510 1.00 70.75 582 ARG A C 1
ATOM 4619 O O . ARG A 1 582 ? 6.087 19.980 22.700 1.00 70.75 582 ARG A O 1
ATOM 4626 N N . GLU A 1 583 ? 8.204 19.202 22.785 1.00 70.88 583 GLU A N 1
ATOM 4627 C CA . GLU A 1 583 ? 7.887 17.886 23.344 1.00 70.88 583 GLU A CA 1
ATOM 4628 C C . GLU A 1 583 ? 7.248 18.016 24.733 1.00 70.88 583 GLU A C 1
ATOM 4630 O O . GLU A 1 583 ? 6.098 17.612 24.925 1.00 70.88 583 GLU A O 1
ATOM 4635 N N . LEU A 1 584 ? 7.918 18.716 25.655 1.00 78.44 584 LEU A N 1
ATOM 4636 C CA . LEU A 1 584 ? 7.432 18.927 27.022 1.00 78.44 584 LEU A CA 1
ATOM 4637 C C . LEU A 1 584 ? 6.094 19.680 27.067 1.00 78.44 584 LEU A C 1
ATOM 4639 O O . LEU A 1 584 ? 5.199 19.336 27.846 1.00 78.44 584 LEU A O 1
ATOM 4643 N N . THR A 1 585 ? 5.931 20.710 26.229 1.00 77.69 585 THR A N 1
ATOM 4644 C CA . THR A 1 585 ? 4.691 21.501 26.179 1.00 77.69 585 THR A CA 1
ATOM 4645 C C . THR A 1 585 ? 3.513 20.666 25.689 1.00 77.69 585 THR A C 1
ATOM 4647 O O . THR A 1 585 ? 2.417 20.750 26.250 1.00 77.69 585 THR A O 1
ATOM 4650 N N . SER A 1 586 ? 3.725 19.839 24.666 1.00 69.12 586 SER A N 1
ATOM 4651 C CA . SER A 1 586 ? 2.676 18.962 24.155 1.00 69.12 586 SER A CA 1
ATOM 4652 C C . SER A 1 586 ? 2.308 17.862 25.137 1.00 69.12 586 SER A C 1
ATOM 4654 O O . SER A 1 586 ? 1.120 17.647 25.375 1.00 69.12 586 SER A O 1
ATOM 4656 N N . GLU A 1 587 ? 3.299 17.225 25.766 1.00 74.25 587 GLU A N 1
ATOM 4657 C CA . GLU A 1 587 ? 3.055 16.206 26.787 1.00 74.25 587 GLU A CA 1
ATOM 4658 C C . GLU A 1 587 ? 2.197 16.785 27.922 1.00 74.25 587 GLU A C 1
ATOM 4660 O O . GLU A 1 587 ? 1.166 16.220 28.300 1.00 74.25 587 GLU A O 1
ATOM 4665 N N . ARG A 1 588 ? 2.537 17.991 28.395 1.00 83.25 588 ARG A N 1
ATOM 4666 C CA . ARG A 1 588 ? 1.743 18.701 29.403 1.00 83.25 588 ARG A CA 1
ATOM 4667 C C . ARG A 1 588 ? 0.315 18.968 28.923 1.00 83.25 588 ARG A C 1
ATOM 4669 O O . ARG A 1 588 ? -0.631 18.745 29.683 1.00 83.25 588 ARG A O 1
ATOM 4676 N N . GLN A 1 589 ? 0.144 19.458 27.696 1.00 77.69 589 GLN A N 1
ATOM 4677 C CA . GLN A 1 589 ? -1.178 19.758 27.144 1.00 77.69 589 GLN A CA 1
ATOM 4678 C C . GLN A 1 589 ? -2.033 18.490 26.998 1.00 77.69 589 GLN A C 1
ATOM 4680 O O . GLN A 1 589 ? -3.220 18.517 27.323 1.00 77.69 589 GLN A O 1
ATOM 4685 N N . ALA A 1 590 ? -1.439 17.371 26.576 1.00 69.44 590 ALA A N 1
ATOM 4686 C CA . ALA A 1 590 ? -2.110 16.079 26.477 1.00 69.44 590 ALA A CA 1
ATOM 4687 C C . ALA A 1 590 ? -2.611 15.600 27.850 1.00 69.44 590 ALA A C 1
ATOM 4689 O O . ALA A 1 590 ? -3.788 15.259 27.994 1.00 69.44 590 ALA A O 1
ATOM 4690 N N . LEU A 1 591 ? -1.764 15.667 28.886 1.00 75.56 591 LEU A N 1
ATOM 4691 C CA . LEU A 1 591 ? -2.163 15.317 30.254 1.00 75.56 591 LEU A CA 1
ATOM 4692 C C . LEU A 1 591 ? -3.254 16.252 30.806 1.00 75.56 591 LEU A C 1
ATOM 4694 O O . LEU A 1 591 ? -4.154 15.802 31.518 1.00 75.56 591 LEU A O 1
ATOM 4698 N N . MET A 1 592 ? -3.224 17.548 30.474 1.00 81.75 592 MET A N 1
ATOM 4699 C CA . MET A 1 592 ? -4.281 18.491 30.865 1.00 81.75 592 MET A CA 1
ATOM 4700 C C . MET A 1 592 ? -5.628 18.157 30.214 1.00 81.75 592 MET A C 1
ATOM 4702 O O . MET A 1 592 ? -6.657 18.165 30.896 1.00 81.75 592 MET A O 1
ATOM 4706 N N . THR A 1 593 ? -5.630 17.842 28.916 1.00 76.38 593 THR A N 1
ATOM 4707 C CA . THR A 1 593 ? -6.829 17.384 28.199 1.00 76.38 593 THR A CA 1
ATOM 4708 C C . THR A 1 593 ? -7.403 16.134 28.854 1.00 76.38 593 THR A C 1
ATOM 4710 O O . THR A 1 593 ? -8.608 16.074 29.095 1.00 76.38 593 THR A O 1
ATOM 4713 N N . LEU A 1 594 ? -6.541 15.195 29.246 1.00 69.12 594 LEU A N 1
ATOM 4714 C CA . LEU A 1 594 ? -6.950 13.974 29.925 1.00 69.12 594 LEU A CA 1
ATOM 4715 C C . LEU A 1 594 ? -7.647 14.244 31.268 1.00 69.12 594 LEU A C 1
ATOM 4717 O O . LEU A 1 594 ? -8.742 13.744 31.527 1.00 69.12 594 LEU A O 1
ATOM 4721 N N . VAL A 1 595 ? -7.057 15.081 32.123 1.00 83.62 595 VAL A N 1
ATOM 4722 C CA . VAL A 1 595 ? -7.685 15.454 33.402 1.00 83.62 595 VAL A CA 1
ATOM 4723 C C . VAL A 1 595 ? -9.048 16.118 33.170 1.00 83.62 595 VAL A C 1
ATOM 4725 O O . VAL A 1 595 ? -9.991 15.886 33.930 1.00 83.62 595 VAL A O 1
ATOM 4728 N N . ASN A 1 596 ? -9.181 16.925 32.115 1.00 84.00 596 ASN A N 1
ATOM 4729 C CA . ASN A 1 596 ? -10.459 17.531 31.744 1.00 84.00 596 ASN A CA 1
ATOM 4730 C C . ASN A 1 596 ? -11.488 16.495 31.276 1.00 84.00 596 ASN A C 1
ATOM 4732 O O . ASN A 1 596 ? -12.649 16.605 31.667 1.00 84.00 596 ASN A O 1
ATOM 4736 N N . GLN A 1 597 ? -11.084 15.484 30.506 1.00 79.81 597 GLN A N 1
ATOM 4737 C CA . GLN A 1 597 ? -11.966 14.386 30.106 1.00 79.81 597 GLN A CA 1
ATOM 4738 C C . GLN A 1 597 ? -12.476 13.604 31.322 1.00 79.81 597 GLN A C 1
ATOM 4740 O O . GLN A 1 597 ? -13.687 13.444 31.457 1.00 79.81 597 GLN A O 1
ATOM 4745 N N . ILE A 1 598 ? -11.592 13.218 32.254 1.00 83.06 598 ILE A N 1
ATOM 4746 C CA . ILE A 1 598 ? -11.985 12.540 33.504 1.00 83.06 598 ILE A CA 1
ATOM 4747 C C . ILE A 1 598 ? -12.999 13.393 34.275 1.00 83.06 598 ILE A C 1
ATOM 4749 O O . ILE A 1 598 ? -14.058 12.908 34.660 1.00 83.06 598 ILE A O 1
ATOM 4753 N N . ASN A 1 599 ? -12.713 14.687 34.459 1.00 87.56 599 ASN A N 1
ATOM 4754 C CA . ASN A 1 599 ? -13.593 15.593 35.200 1.00 87.56 599 ASN A CA 1
ATOM 4755 C C . ASN A 1 599 ? -14.976 15.757 34.545 1.00 87.56 599 ASN A C 1
ATOM 4757 O O . ASN A 1 599 ? -15.968 15.905 35.259 1.00 87.56 599 ASN A O 1
ATOM 4761 N N . ASN A 1 600 ? -15.034 15.774 33.210 1.00 87.94 600 ASN A N 1
ATOM 4762 C CA . ASN A 1 600 ? -16.251 16.034 32.438 1.00 87.94 600 ASN A CA 1
ATOM 4763 C C . ASN A 1 600 ? -17.025 14.764 32.061 1.00 87.94 600 ASN A C 1
ATOM 4765 O O . ASN A 1 600 ? -18.129 14.878 31.524 1.00 87.94 600 ASN A O 1
ATOM 4769 N N . LYS A 1 601 ? -16.485 13.573 32.351 1.00 85.94 601 LYS A N 1
ATOM 4770 C CA . LYS A 1 601 ? -17.170 12.297 32.134 1.00 85.94 601 LYS A CA 1
ATOM 4771 C C . LYS A 1 601 ? -18.517 12.300 32.860 1.00 85.94 601 LYS A C 1
ATOM 4773 O O . LYS A 1 601 ? -18.610 12.712 34.019 1.00 85.94 601 LYS A O 1
ATOM 4778 N N . GLN A 1 602 ? -19.565 11.868 32.162 1.00 88.12 602 GLN A N 1
ATOM 4779 C CA . GLN A 1 602 ? -20.914 11.772 32.722 1.00 88.12 602 GLN A CA 1
ATOM 4780 C C . GLN A 1 602 ? -20.946 10.728 33.844 1.00 88.12 602 GLN A C 1
ATOM 4782 O O . GLN A 1 602 ? -20.381 9.644 33.704 1.00 88.12 602 GLN A O 1
ATOM 4787 N N . THR A 1 603 ? -21.635 11.039 34.941 1.00 90.06 603 THR A N 1
ATOM 4788 C CA . THR A 1 603 ? -21.695 10.185 36.142 1.00 90.06 603 THR A CA 1
ATOM 4789 C C . THR A 1 603 ? -22.205 8.774 35.853 1.00 90.06 603 THR A C 1
ATOM 4791 O O . THR A 1 603 ? -21.614 7.802 36.311 1.00 90.06 603 THR A O 1
ATOM 4794 N N . LEU A 1 604 ? -23.274 8.643 35.062 1.00 88.12 604 LEU A N 1
ATOM 4795 C CA . LEU A 1 604 ? -23.848 7.336 34.721 1.00 88.12 604 LEU A CA 1
ATOM 4796 C C . LEU A 1 604 ? -22.927 6.519 33.804 1.00 88.12 604 LEU A C 1
ATOM 4798 O O . LEU A 1 604 ? -22.827 5.306 33.971 1.00 88.12 604 LEU A O 1
ATOM 4802 N N . ASN A 1 605 ? -22.206 7.181 32.892 1.00 82.56 605 ASN A N 1
ATOM 4803 C CA . ASN A 1 605 ? -21.198 6.523 32.057 1.00 82.56 605 ASN A CA 1
ATOM 4804 C C . ASN A 1 605 ? -20.059 5.984 32.930 1.00 82.56 605 ASN A C 1
ATOM 4806 O O . ASN A 1 605 ? -19.660 4.843 32.788 1.00 82.56 605 ASN A O 1
ATOM 4810 N N . PHE A 1 606 ? -19.595 6.754 33.918 1.00 86.25 606 PHE A N 1
ATOM 4811 C CA . PHE A 1 606 ? -18.612 6.247 34.878 1.00 86.25 606 PHE A CA 1
ATOM 4812 C C . PHE A 1 606 ? -19.107 5.003 35.635 1.00 86.25 606 PHE A C 1
ATOM 4814 O O . PHE A 1 606 ? -18.404 4.002 35.683 1.00 86.25 606 PHE A O 1
ATOM 4821 N N . LEU A 1 607 ? -20.327 5.023 36.180 1.00 86.81 607 LEU A N 1
ATOM 4822 C CA . LEU A 1 607 ? -20.864 3.872 36.920 1.00 86.81 607 LEU A CA 1
ATOM 4823 C C . LEU A 1 607 ? -21.063 2.626 36.037 1.00 86.81 607 LEU A C 1
ATOM 4825 O O . LEU A 1 607 ? -20.959 1.501 36.525 1.00 86.81 607 LEU A O 1
ATOM 4829 N N . THR A 1 608 ? -21.371 2.806 34.754 1.00 84.12 608 THR A N 1
ATOM 4830 C CA . THR A 1 608 ? -21.492 1.690 33.803 1.00 84.12 608 THR A CA 1
ATOM 4831 C C . THR A 1 608 ? -20.124 1.133 33.408 1.00 84.12 608 THR A C 1
ATOM 4833 O O . THR A 1 608 ? -19.961 -0.087 33.417 1.00 84.12 608 THR A O 1
ATOM 4836 N N . ASP A 1 609 ? -19.134 1.995 33.166 1.00 76.81 609 ASP A N 1
ATOM 4837 C CA . ASP A 1 609 ? -17.763 1.599 32.810 1.00 76.81 609 ASP A CA 1
ATOM 4838 C C . ASP A 1 609 ? -17.053 0.861 33.961 1.00 76.81 609 ASP A C 1
ATOM 4840 O O . ASP A 1 609 ? -16.407 -0.159 33.740 1.00 76.81 609 ASP A O 1
ATOM 4844 N N . GLU A 1 610 ? -17.267 1.282 35.214 1.00 79.75 610 GLU A N 1
ATOM 4845 C CA . GLU A 1 610 ? -16.778 0.577 36.418 1.00 79.75 610 GLU A CA 1
ATOM 4846 C C . GLU A 1 610 ? -17.564 -0.718 36.730 1.00 79.75 610 GLU A C 1
ATOM 4848 O O . GLU A 1 610 ? -17.368 -1.383 37.757 1.00 79.75 610 GLU A O 1
ATOM 4853 N N . GLY A 1 611 ? -18.520 -1.083 35.869 1.00 78.00 611 GLY A N 1
ATOM 4854 C CA . GLY A 1 611 ? -19.344 -2.277 36.013 1.00 78.00 611 GLY A CA 1
ATOM 4855 C C . GLY A 1 611 ? -20.201 -2.280 37.281 1.00 78.00 611 GLY A C 1
ATOM 4856 O O . GLY A 1 611 ? -20.456 -3.365 37.822 1.00 78.00 611 GLY A O 1
ATOM 4857 N N . LEU A 1 612 ? -20.594 -1.097 37.770 1.00 86.25 612 LEU A N 1
ATOM 4858 C CA . LEU A 1 612 ? -21.521 -0.895 38.890 1.00 86.25 612 LEU A CA 1
ATOM 4859 C C . LEU A 1 612 ? -22.974 -0.884 38.403 1.00 86.25 612 LEU A C 1
ATOM 4861 O O . LEU A 1 612 ? -23.843 -1.436 39.068 1.00 86.25 612 LEU A O 1
ATOM 4865 N N . LEU A 1 613 ? -23.227 -0.302 37.230 1.00 88.56 613 LEU A N 1
ATOM 4866 C CA . LEU A 1 613 ? -24.527 -0.303 36.558 1.00 88.56 613 LEU A CA 1
ATOM 4867 C C . LEU A 1 613 ? -24.519 -1.218 35.321 1.00 88.56 613 LEU A C 1
ATOM 4869 O O . LEU A 1 613 ? -23.457 -1.482 34.751 1.00 88.56 613 LEU A O 1
ATOM 4873 N N . PRO A 1 614 ? -25.689 -1.726 34.893 1.00 82.69 614 PRO A N 1
ATOM 4874 C CA . PRO A 1 614 ? -25.796 -2.517 33.678 1.00 82.69 614 PRO A CA 1
ATOM 4875 C C . PRO A 1 614 ? -25.546 -1.637 32.448 1.00 82.69 614 PRO A C 1
ATOM 4877 O O . PRO A 1 614 ? -26.024 -0.507 32.367 1.00 82.69 614 PRO A O 1
ATOM 4880 N N . ASN A 1 615 ? -24.822 -2.184 31.475 1.00 73.75 615 ASN A N 1
ATOM 4881 C CA . ASN A 1 615 ? -24.584 -1.579 30.168 1.00 73.75 615 ASN A CA 1
ATOM 4882 C C . ASN A 1 615 ? -25.153 -2.508 29.076 1.00 73.75 615 ASN A C 1
ATOM 4884 O O . ASN A 1 615 ? -25.339 -3.705 29.299 1.00 73.75 615 ASN A O 1
ATOM 4888 N N . TYR A 1 616 ? -25.463 -1.946 27.908 1.00 56.47 616 TYR A N 1
ATOM 4889 C CA . TYR A 1 616 ? -25.993 -2.665 26.746 1.00 56.47 616 TYR A CA 1
ATOM 4890 C C . TYR A 1 616 ? -24.978 -3.665 26.168 1.00 56.47 616 TYR A C 1
ATOM 4892 O O . TYR A 1 616 ? -25.359 -4.689 25.605 1.00 56.47 616 TYR A O 1
ATOM 4900 N N . ALA A 1 617 ? -23.686 -3.381 26.339 1.00 53.91 617 ALA A N 1
ATOM 4901 C CA . ALA A 1 617 ? -22.599 -4.332 26.156 1.00 53.91 617 ALA A CA 1
ATOM 4902 C C . ALA A 1 617 ? -22.166 -4.849 27.533 1.00 53.91 617 ALA A C 1
ATOM 4904 O O . ALA A 1 617 ? -22.096 -4.061 28.472 1.00 53.91 617 ALA A O 1
ATOM 4905 N N . PHE A 1 618 ? -21.867 -6.144 27.673 1.00 52.94 618 PHE A N 1
ATOM 4906 C CA . PHE A 1 618 ? -21.216 -6.659 28.881 1.00 52.94 618 PHE A CA 1
ATOM 4907 C C . PHE A 1 618 ? -19.893 -5.900 29.074 1.00 52.94 618 PHE A C 1
ATOM 4909 O O . PHE A 1 618 ? -19.001 -6.079 28.246 1.00 52.94 618 PHE A O 1
ATOM 4916 N N . PRO A 1 619 ? -19.746 -5.042 30.102 1.00 45.78 619 PRO A N 1
ATOM 4917 C CA . PRO A 1 619 ? -18.507 -4.312 30.285 1.00 45.78 619 PRO A CA 1
ATOM 4918 C C . PRO A 1 619 ? -17.473 -5.297 30.832 1.00 45.78 619 PRO A C 1
ATOM 4920 O O . PRO A 1 619 ? -17.553 -5.737 31.986 1.00 45.78 619 PRO A O 1
ATOM 4923 N N . GLU A 1 620 ? -16.539 -5.700 29.977 1.00 51.22 620 GLU A N 1
ATOM 4924 C CA . GLU A 1 620 ? -15.210 -6.094 30.426 1.00 51.22 620 GLU A CA 1
ATOM 4925 C C . GLU A 1 620 ? -14.445 -4.796 30.679 1.00 51.22 620 GLU A C 1
ATOM 4927 O O . GLU A 1 620 ? -14.482 -3.906 29.834 1.00 51.22 620 GLU A O 1
ATOM 4932 N N . ALA A 1 621 ? -13.784 -4.666 31.833 1.00 51.53 621 ALA A N 1
ATOM 4933 C CA . ALA A 1 621 ? -12.890 -3.538 32.079 1.00 51.53 621 ALA A CA 1
ATOM 4934 C C . ALA A 1 621 ? -11.843 -3.502 30.952 1.00 51.53 621 ALA A C 1
ATOM 4936 O O . ALA A 1 621 ? -11.021 -4.417 30.826 1.00 51.53 621 ALA A O 1
ATOM 4937 N N . GLY A 1 622 ? -11.947 -2.509 30.071 1.00 60.94 622 GLY A N 1
ATOM 4938 C CA . GLY A 1 622 ? -11.069 -2.360 28.924 1.00 60.94 622 GLY A CA 1
ATOM 4939 C C . GLY A 1 622 ? -9.773 -1.648 29.299 1.00 60.94 622 GLY A C 1
ATOM 4940 O O . GLY A 1 622 ? -9.740 -0.793 30.180 1.00 60.94 622 GLY A O 1
ATOM 4941 N N . ILE A 1 623 ? -8.683 -1.978 28.612 1.00 66.44 623 ILE A N 1
ATOM 4942 C CA . ILE A 1 623 ? -7.467 -1.168 28.602 1.00 66.44 623 ILE A CA 1
ATOM 4943 C C . ILE A 1 623 ? -7.648 -0.087 27.540 1.00 66.44 623 ILE A C 1
ATOM 4945 O O . ILE A 1 623 ? -7.936 -0.374 26.374 1.00 66.44 623 ILE A O 1
ATOM 4949 N N . THR A 1 624 ? -7.466 1.165 27.944 1.00 68.38 624 THR A N 1
ATOM 4950 C CA . THR A 1 624 ? -7.596 2.319 27.059 1.00 68.38 624 THR A CA 1
ATOM 4951 C C . THR A 1 624 ? -6.242 2.707 26.466 1.00 68.38 624 THR A C 1
ATOM 4953 O O . THR A 1 624 ? -5.318 3.077 27.190 1.00 68.38 624 THR A O 1
ATOM 4956 N N . LEU A 1 625 ? -6.127 2.680 25.139 1.00 69.94 625 LEU A N 1
ATOM 4957 C CA . LEU A 1 625 ? -5.028 3.285 24.398 1.00 69.94 625 LEU A CA 1
ATOM 4958 C C . LEU A 1 625 ? -5.359 4.744 24.091 1.00 69.94 625 LEU A C 1
ATOM 4960 O O . LEU A 1 625 ? -6.394 5.047 23.500 1.00 69.94 625 LEU A O 1
ATOM 4964 N N . ARG A 1 626 ? -4.435 5.649 24.408 1.00 66.31 626 ARG A N 1
ATOM 4965 C CA . ARG A 1 626 ? -4.512 7.056 24.002 1.00 66.31 626 ARG A CA 1
ATOM 4966 C C . ARG A 1 626 ? -3.382 7.367 23.038 1.00 66.31 626 ARG A C 1
ATOM 4968 O O . ARG A 1 626 ? -2.221 7.151 23.363 1.00 66.31 626 ARG A O 1
ATOM 4975 N N . SER A 1 627 ? -3.726 7.870 21.860 1.00 64.31 627 SER A N 1
ATOM 4976 C CA . SER A 1 627 ? -2.779 8.233 20.807 1.00 64.31 627 SER A CA 1
ATOM 4977 C C . SER A 1 627 ? -2.860 9.728 20.517 1.00 64.31 627 SER A C 1
ATOM 4979 O O . SER A 1 627 ? -3.952 10.285 20.425 1.00 64.31 627 SER A O 1
ATOM 4981 N N . VAL A 1 628 ? -1.711 10.386 20.360 1.00 61.28 628 VAL A N 1
ATOM 4982 C CA . VAL A 1 628 ? -1.622 11.791 19.940 1.00 61.28 628 VAL A CA 1
ATOM 4983 C C . VAL A 1 628 ? -0.970 11.826 18.564 1.00 61.28 628 VAL A C 1
ATOM 4985 O O . VAL A 1 628 ? 0.207 11.505 18.416 1.00 61.28 628 VAL A O 1
ATOM 4988 N N . LEU A 1 629 ? -1.742 12.203 17.546 1.00 60.16 629 LEU A N 1
ATOM 4989 C CA . LEU A 1 629 ? -1.248 12.389 16.188 1.00 60.16 629 LEU A CA 1
ATOM 4990 C C . LEU A 1 629 ? -0.831 13.839 15.966 1.00 60.16 629 LEU A C 1
ATOM 4992 O O . LEU A 1 629 ? -1.529 14.777 16.353 1.00 60.16 629 LEU A O 1
ATOM 4996 N N . TRP A 1 630 ? 0.291 14.000 15.274 1.00 56.69 630 TRP A N 1
ATOM 4997 C CA . TRP A 1 630 ? 0.878 15.289 14.944 1.00 56.69 630 TRP A CA 1
ATOM 4998 C C . TRP A 1 630 ? 0.820 15.492 13.438 1.00 56.69 630 TRP A C 1
ATOM 5000 O O . TRP A 1 630 ? 1.401 14.715 12.676 1.00 56.69 630 TRP A O 1
ATOM 5010 N N . ARG A 1 631 ? 0.144 16.548 12.988 1.00 55.31 631 ARG A N 1
ATOM 5011 C CA . ARG A 1 631 ? 0.065 16.895 11.567 1.00 55.31 631 ARG A CA 1
ATOM 5012 C C . ARG A 1 631 ? 0.722 18.239 11.320 1.00 55.31 631 ARG A C 1
ATOM 5014 O O . ARG A 1 631 ? 0.397 19.221 11.971 1.00 55.31 631 ARG A O 1
ATOM 5021 N N . ARG A 1 632 ? 1.628 18.307 10.350 1.00 53.97 632 ARG A N 1
ATOM 5022 C CA . ARG A 1 632 ? 2.171 19.584 9.877 1.00 53.97 632 ARG A CA 1
ATOM 5023 C C . ARG A 1 632 ? 1.094 20.316 9.067 1.00 53.97 632 ARG A C 1
ATOM 5025 O O . ARG A 1 632 ? 0.508 19.707 8.174 1.00 53.97 632 ARG A O 1
ATOM 5032 N N . LYS A 1 633 ? 0.844 21.598 9.354 1.00 45.44 633 LYS A N 1
ATOM 5033 C CA . LYS A 1 633 ? 0.048 22.453 8.459 1.00 45.44 633 LYS A CA 1
ATOM 5034 C C . LYS A 1 633 ? 0.857 22.772 7.201 1.00 45.44 633 LYS A C 1
ATOM 5036 O O . LYS A 1 633 ? 2.025 23.157 7.291 1.00 45.44 633 LYS A O 1
ATOM 5041 N N . ASP A 1 634 ? 0.228 22.646 6.038 1.00 43.00 634 ASP A N 1
ATOM 5042 C CA . ASP A 1 634 ? 0.788 23.141 4.782 1.00 43.00 634 ASP A CA 1
ATOM 5043 C C . ASP A 1 634 ? 0.453 24.636 4.622 1.00 43.00 634 ASP A C 1
ATOM 5045 O O . ASP A 1 634 ? -0.691 25.038 4.831 1.00 43.00 634 ASP A O 1
ATOM 5049 N N . GLY A 1 635 ? 1.450 25.460 4.261 1.00 43.69 635 GLY A N 1
ATOM 5050 C CA . GLY A 1 635 ? 1.233 26.840 3.786 1.00 43.69 635 GLY A CA 1
ATOM 5051 C C . GLY A 1 635 ? 1.734 28.012 4.648 1.00 43.69 635 GLY A C 1
ATOM 5052 O O . GLY A 1 635 ? 1.457 29.150 4.283 1.00 43.69 635 GLY A O 1
ATOM 5053 N N . GLY A 1 636 ? 2.471 27.794 5.744 1.00 32.62 636 GLY A N 1
ATOM 5054 C CA . GLY A 1 636 ? 3.074 28.876 6.548 1.00 32.62 636 GLY A CA 1
ATOM 5055 C C . GLY A 1 636 ? 4.607 28.834 6.576 1.00 32.62 636 GLY A C 1
ATOM 5056 O O . GLY A 1 636 ? 5.190 27.751 6.610 1.00 32.62 636 GLY A O 1
ATOM 5057 N N . GLU A 1 637 ? 5.269 30.001 6.603 1.00 35.56 637 GLU A N 1
ATOM 5058 C CA . GLU A 1 637 ? 6.724 30.116 6.848 1.00 35.56 637 GLU A CA 1
ATOM 5059 C C . GLU A 1 637 ? 7.121 29.594 8.249 1.00 35.56 637 GLU A C 1
ATOM 5061 O O . GLU A 1 637 ? 8.266 29.198 8.479 1.00 35.56 637 GLU A O 1
ATOM 5066 N N . THR A 1 638 ? 6.161 29.518 9.177 1.00 36.91 638 THR A N 1
ATOM 5067 C CA . THR A 1 638 ? 6.296 28.944 10.520 1.00 36.91 638 THR A CA 1
ATOM 5068 C C . THR A 1 638 ? 5.828 27.487 10.590 1.00 36.91 638 THR A C 1
ATOM 5070 O O . THR A 1 638 ? 4.795 27.095 10.046 1.00 36.91 638 THR A O 1
ATOM 5073 N N . ARG A 1 639 ? 6.598 26.663 11.315 1.00 44.03 639 ARG A N 1
ATOM 5074 C CA . ARG A 1 639 ? 6.343 25.231 11.549 1.00 44.03 639 ARG A CA 1
ATOM 5075 C C . ARG A 1 639 ? 5.188 25.020 12.542 1.00 44.03 639 ARG A C 1
ATOM 5077 O O . ARG A 1 639 ? 5.425 24.637 13.684 1.00 44.03 639 ARG A O 1
ATOM 5084 N N . GLU A 1 640 ? 3.949 25.266 12.129 1.00 38.44 640 GLU A N 1
ATOM 5085 C CA . GLU A 1 640 ? 2.772 24.943 12.947 1.00 38.44 640 GLU A CA 1
ATOM 5086 C C . GLU A 1 640 ? 2.355 23.471 12.789 1.00 38.44 640 GLU A C 1
ATOM 5088 O O . GLU A 1 640 ? 2.191 22.961 11.675 1.00 38.44 640 GLU A O 1
ATOM 5093 N N . TYR A 1 641 ? 2.150 22.796 13.923 1.00 51.34 641 TYR A N 1
ATOM 5094 C CA . TYR A 1 641 ? 1.615 21.439 14.001 1.00 51.34 641 TYR A CA 1
ATOM 5095 C C . TYR A 1 641 ? 0.206 21.471 14.601 1.00 51.34 641 TYR A C 1
ATOM 5097 O O . TYR A 1 641 ? -0.049 22.180 15.572 1.00 51.34 641 TYR A O 1
ATOM 5105 N N . GLN A 1 642 ? -0.711 20.707 14.018 1.00 48.09 642 GLN A N 1
ATOM 5106 C CA . GLN A 1 642 ? -2.030 20.431 14.566 1.00 48.09 642 GLN A CA 1
ATOM 5107 C C . GLN A 1 642 ? -1.982 19.089 15.296 1.00 48.09 642 GLN A C 1
ATOM 5109 O O . GLN A 1 642 ? -1.607 18.074 14.704 1.00 48.09 642 GLN A O 1
ATOM 5114 N N . ASN A 1 643 ? -2.376 19.096 16.568 1.00 57.09 643 ASN A N 1
ATOM 5115 C CA . ASN A 1 643 ? -2.441 17.892 17.389 1.00 57.09 643 ASN A CA 1
ATOM 5116 C C . ASN A 1 643 ? -3.873 17.358 17.384 1.00 57.09 643 ASN A C 1
ATOM 5118 O O . ASN A 1 643 ? -4.826 18.118 17.564 1.00 57.09 643 ASN A O 1
ATOM 5122 N N . THR A 1 644 ? -4.029 16.054 17.184 1.00 58.16 644 THR A N 1
ATOM 5123 C CA . THR A 1 644 ? -5.323 15.369 17.268 1.00 58.16 644 THR A CA 1
ATOM 5124 C C . THR A 1 644 ? -5.169 14.147 18.157 1.00 58.16 644 THR A C 1
ATOM 5126 O O . THR A 1 644 ? -4.302 13.311 17.915 1.00 58.16 644 THR A O 1
ATOM 5129 N N . THR A 1 645 ? -5.985 14.059 19.204 1.00 60.44 645 THR A N 1
ATOM 5130 C CA . THR A 1 645 ? -5.940 12.959 20.172 1.00 60.44 645 THR A CA 1
ATOM 5131 C C . THR A 1 645 ? -7.037 11.949 19.859 1.00 60.44 645 THR A C 1
ATOM 5133 O O . THR A 1 645 ? -8.185 12.342 19.670 1.00 60.44 645 THR A O 1
ATOM 5136 N N . TYR A 1 646 ? -6.685 10.666 19.853 1.00 68.00 646 TYR A N 1
ATOM 5137 C CA . TYR A 1 646 ? -7.597 9.537 19.685 1.00 68.00 646 TYR A CA 1
ATOM 5138 C C . TYR A 1 646 ? -7.555 8.640 20.923 1.00 68.00 646 TYR A C 1
ATOM 5140 O O . TYR A 1 646 ? -6.495 8.444 21.522 1.00 68.00 646 TYR A O 1
ATOM 5148 N N . GLU A 1 647 ? -8.705 8.089 21.298 1.00 67.88 647 GLU A N 1
ATOM 5149 C CA . GLU A 1 647 ? -8.861 7.171 22.425 1.00 67.88 647 GLU A CA 1
ATOM 5150 C C . GLU A 1 647 ? -9.528 5.888 21.923 1.00 67.88 647 GLU A C 1
ATOM 5152 O O . GLU A 1 647 ? -10.575 5.943 21.282 1.00 67.88 647 GLU A O 1
ATOM 5157 N N . TYR A 1 648 ? -8.896 4.744 22.180 1.00 74.00 648 TYR A N 1
ATOM 5158 C CA . TYR A 1 648 ? -9.365 3.426 21.760 1.00 74.00 648 TYR A CA 1
ATOM 5159 C C . TYR A 1 648 ? -9.437 2.507 22.973 1.00 74.00 648 TYR A C 1
ATOM 5161 O O . TYR A 1 648 ? -8.478 2.410 23.732 1.00 74.00 648 TYR A O 1
ATOM 5169 N N . GLU A 1 649 ? -10.544 1.795 23.149 1.00 71.50 649 GLU A N 1
ATOM 5170 C CA . GLU A 1 649 ? -10.722 0.861 24.261 1.00 71.50 649 GLU A CA 1
ATOM 5171 C C . GLU A 1 649 ? -10.647 -0.586 23.769 1.00 71.50 649 GLU A C 1
ATOM 5173 O O . GLU A 1 649 ? -11.258 -0.943 22.759 1.00 71.50 649 GLU A O 1
ATOM 5178 N N . ARG A 1 650 ? -9.878 -1.433 24.464 1.00 71.62 650 ARG A N 1
ATOM 5179 C CA . ARG A 1 650 ? -9.738 -2.858 24.139 1.00 71.62 650 ARG A CA 1
ATOM 5180 C C . ARG A 1 650 ? -10.003 -3.734 25.359 1.00 71.62 650 ARG A C 1
ATOM 5182 O O . ARG A 1 650 ? -9.495 -3.419 26.428 1.00 71.62 650 ARG A O 1
ATOM 5189 N N . PRO A 1 651 ? -10.697 -4.875 25.210 1.00 68.56 651 PRO A N 1
ATOM 5190 C CA . PRO A 1 651 ? -10.828 -5.847 26.292 1.00 68.56 651 PRO A CA 1
ATOM 5191 C C . PRO A 1 651 ? -9.464 -6.260 26.857 1.00 68.56 651 PRO A C 1
ATOM 5193 O O . PRO A 1 651 ? -8.525 -6.488 26.085 1.00 68.56 651 PRO A O 1
ATOM 5196 N N . ALA A 1 652 ? -9.352 -6.384 28.183 1.00 66.56 652 ALA A N 1
ATOM 5197 C CA . ALA A 1 652 ? -8.079 -6.618 28.871 1.00 66.56 652 ALA A CA 1
ATOM 5198 C C . ALA A 1 652 ? -7.285 -7.817 28.324 1.00 66.56 652 ALA A C 1
ATOM 5200 O O . ALA A 1 652 ? -6.082 -7.711 28.090 1.00 66.56 652 ALA A O 1
ATOM 5201 N N . SER A 1 653 ? -7.957 -8.935 28.040 1.00 67.12 653 SER A N 1
ATOM 5202 C CA . SER A 1 653 ? -7.331 -10.147 27.490 1.00 67.12 653 SER A CA 1
ATOM 5203 C C . SER A 1 653 ? -6.633 -9.906 26.148 1.00 67.12 653 SER A C 1
ATOM 5205 O O . SER A 1 653 ? -5.544 -10.421 25.908 1.00 67.12 653 SER A O 1
ATOM 5207 N N . THR A 1 654 ? -7.241 -9.094 25.281 1.00 71.81 654 THR A N 1
ATOM 5208 C CA . THR A 1 654 ? -6.707 -8.789 23.948 1.00 71.81 654 THR A CA 1
ATOM 5209 C C . THR A 1 654 ? -5.653 -7.690 24.013 1.00 71.81 654 THR A C 1
ATOM 5211 O O . THR A 1 654 ? -4.634 -7.744 23.325 1.00 71.81 654 THR A O 1
ATOM 5214 N N . ALA A 1 655 ? -5.868 -6.710 24.888 1.00 74.50 655 ALA A N 1
ATOM 5215 C CA . ALA A 1 655 ? -4.960 -5.599 25.093 1.00 74.50 655 ALA A CA 1
ATOM 5216 C C . ALA A 1 655 ? -3.585 -6.033 25.625 1.00 74.50 655 ALA A C 1
ATOM 5218 O O . ALA A 1 655 ? -2.586 -5.439 25.235 1.00 74.50 655 ALA A O 1
ATOM 5219 N N . LEU A 1 656 ? -3.501 -7.098 26.432 1.00 73.06 656 LEU A N 1
ATOM 5220 C CA . LEU A 1 656 ? -2.215 -7.650 26.886 1.00 73.06 656 LEU A CA 1
ATOM 5221 C C . LEU A 1 656 ? -1.289 -8.057 25.728 1.00 73.06 656 LEU A C 1
ATOM 5223 O O . LEU A 1 656 ? -0.071 -7.943 25.847 1.00 73.06 656 LEU A O 1
ATOM 5227 N N . ALA A 1 657 ? -1.855 -8.524 24.612 1.00 76.44 657 ALA A N 1
ATOM 5228 C CA . ALA A 1 657 ? -1.091 -8.873 23.420 1.00 76.44 657 ALA A CA 1
ATOM 5229 C C . ALA A 1 657 ? -0.932 -7.674 22.473 1.00 76.44 657 ALA A C 1
ATOM 5231 O O . ALA A 1 657 ? 0.161 -7.421 21.974 1.00 76.44 657 ALA A O 1
ATOM 5232 N N . GLU A 1 658 ? -2.002 -6.922 22.214 1.00 79.88 658 GLU A N 1
ATOM 5233 C CA . GLU A 1 658 ? -1.992 -5.857 21.203 1.00 79.88 658 GLU A CA 1
ATOM 5234 C C . GLU A 1 658 ? -1.339 -4.552 21.674 1.00 79.88 658 GLU A C 1
ATOM 5236 O O . GLU A 1 658 ? -0.693 -3.874 20.878 1.00 79.88 658 GLU A O 1
ATOM 5241 N N . LEU A 1 659 ? -1.489 -4.209 22.956 1.00 81.62 659 LEU A N 1
ATOM 5242 C CA . LEU A 1 659 ? -0.997 -2.967 23.564 1.00 81.62 659 LEU A CA 1
ATOM 5243 C C . LEU A 1 659 ? 0.306 -3.178 24.354 1.00 81.62 659 LEU A C 1
ATOM 5245 O O . LEU A 1 659 ? 0.628 -2.409 25.258 1.00 81.62 659 LEU A O 1
ATOM 5249 N N . ALA A 1 660 ? 1.062 -4.227 24.027 1.00 81.25 660 ALA A N 1
ATOM 5250 C CA . ALA A 1 660 ? 2.395 -4.437 24.580 1.00 81.25 660 ALA A CA 1
ATOM 5251 C C . ALA A 1 660 ? 3.389 -3.398 24.013 1.00 81.25 660 ALA A C 1
ATOM 5253 O O . ALA A 1 660 ? 3.232 -2.976 22.865 1.00 81.25 660 ALA A O 1
ATOM 5254 N N . PRO A 1 661 ? 4.438 -2.994 24.754 1.00 80.88 661 PRO A N 1
ATOM 5255 C CA . PRO A 1 661 ? 5.404 -2.017 24.261 1.00 80.88 661 PRO A CA 1
ATOM 5256 C C . PRO A 1 661 ? 6.098 -2.525 22.993 1.00 80.88 661 PRO A C 1
ATOM 5258 O O . PRO A 1 661 ? 6.388 -3.717 22.884 1.00 80.88 661 PRO A O 1
ATOM 5261 N N . LEU A 1 662 ? 6.388 -1.619 22.058 1.00 79.81 662 LEU A N 1
ATOM 5262 C CA . LEU A 1 662 ? 6.964 -1.877 20.729 1.00 79.81 662 LEU A CA 1
ATOM 5263 C C . LEU A 1 662 ? 6.049 -2.649 19.761 1.00 79.81 662 LEU A C 1
ATOM 5265 O O . LEU A 1 662 ? 6.428 -2.880 18.607 1.00 79.81 662 LEU A O 1
ATOM 5269 N N . ASN A 1 663 ? 4.837 -3.030 20.180 1.00 84.88 663 ASN A N 1
ATOM 5270 C CA . ASN A 1 663 ? 3.841 -3.534 19.244 1.00 84.88 663 ASN A CA 1
ATOM 5271 C C . ASN A 1 663 ? 3.232 -2.394 18.429 1.00 84.88 663 ASN A C 1
ATOM 5273 O O . ASN A 1 663 ? 3.256 -1.221 18.801 1.00 84.88 663 ASN A O 1
ATOM 5277 N N . ASN A 1 664 ? 2.690 -2.769 17.271 1.00 85.56 664 ASN A N 1
ATOM 5278 C CA . ASN A 1 664 ? 1.985 -1.851 16.393 1.00 85.56 664 ASN A CA 1
ATOM 5279 C C . ASN A 1 664 ? 0.486 -2.112 16.498 1.00 85.56 664 ASN A C 1
ATOM 5281 O O . ASN A 1 664 ? 0.029 -3.207 16.167 1.00 85.56 664 ASN A O 1
ATOM 5285 N N . PHE A 1 665 ? -0.259 -1.092 16.899 1.00 83.31 665 PHE A N 1
ATOM 5286 C CA . PHE A 1 665 ? -1.710 -1.089 16.948 1.00 83.31 665 PHE A CA 1
ATOM 5287 C C . PHE A 1 665 ? -2.278 -0.360 15.728 1.00 83.31 665 PHE A C 1
ATOM 5289 O O . PHE A 1 665 ? -1.755 0.674 15.308 1.00 83.31 665 PHE A O 1
ATOM 5296 N N . TYR A 1 666 ? -3.345 -0.900 15.144 1.00 82.06 666 TYR A N 1
ATOM 5297 C CA . TYR A 1 666 ? -3.991 -0.330 13.964 1.00 82.06 666 TYR A CA 1
ATOM 5298 C C . TYR A 1 666 ? -5.420 0.077 14.314 1.00 82.06 666 TYR A C 1
ATOM 5300 O O . TYR A 1 666 ? -6.212 -0.781 14.696 1.00 82.06 666 TYR A O 1
ATOM 5308 N N . ALA A 1 667 ? -5.736 1.367 14.190 1.00 78.56 667 ALA A N 1
ATOM 5309 C CA . ALA A 1 667 ? -7.081 1.902 14.413 1.00 78.56 667 ALA A CA 1
ATOM 5310 C C . ALA A 1 667 ? -7.252 3.286 13.772 1.00 78.56 667 ALA A C 1
ATOM 5312 O O . ALA A 1 667 ? -6.289 4.045 13.641 1.00 78.56 667 ALA A O 1
ATOM 5313 N N . GLY A 1 668 ? -8.477 3.604 13.355 1.00 71.88 668 GLY A N 1
ATOM 5314 C CA . GLY A 1 668 ? -8.819 4.848 12.663 1.00 71.88 668 GLY A CA 1
ATOM 5315 C C . GLY A 1 668 ? -8.082 5.026 11.331 1.00 71.88 668 GLY A C 1
ATOM 5316 O O . GLY A 1 668 ? -7.801 6.150 10.931 1.00 71.88 668 GLY A O 1
ATOM 5317 N N . GLY A 1 669 ? -7.674 3.939 10.667 1.00 71.94 669 GLY A N 1
ATOM 5318 C CA . GLY A 1 669 ? -6.788 4.002 9.493 1.00 71.94 669 GLY A CA 1
ATOM 5319 C C . GLY A 1 669 ? -5.337 4.418 9.796 1.00 71.94 669 GLY A C 1
ATOM 5320 O O . GLY A 1 669 ? -4.568 4.696 8.870 1.00 71.94 669 GLY A O 1
ATOM 5321 N N . HIS A 1 670 ? -4.940 4.438 11.069 1.00 76.62 670 HIS A N 1
ATOM 5322 C CA . HIS A 1 670 ? -3.590 4.764 11.517 1.00 76.62 670 HIS A CA 1
ATOM 5323 C C . HIS A 1 670 ? -2.851 3.530 12.031 1.00 76.62 670 HIS A C 1
ATOM 5325 O O . HIS A 1 670 ? -3.449 2.587 12.541 1.00 76.62 670 HIS A O 1
ATOM 5331 N N . LYS A 1 671 ? -1.521 3.564 11.912 1.00 81.81 671 LYS A N 1
ATOM 5332 C CA . LYS A 1 671 ? -0.604 2.630 12.565 1.00 81.81 671 LYS A CA 1
ATOM 5333 C C . LYS A 1 671 ? 0.085 3.377 13.705 1.00 81.81 671 LYS A C 1
ATOM 5335 O O . LYS A 1 671 ? 0.811 4.332 13.438 1.00 81.81 671 LYS A O 1
ATOM 5340 N N . VAL A 1 672 ? -0.148 2.943 14.936 1.00 80.88 672 VAL A N 1
ATOM 5341 C CA . VAL A 1 672 ? 0.395 3.535 16.163 1.00 80.88 672 VAL A CA 1
ATOM 5342 C C . VAL A 1 672 ? 1.369 2.544 16.792 1.00 80.88 672 VAL A C 1
ATOM 5344 O O . VAL A 1 672 ? 1.036 1.373 16.953 1.00 80.88 672 VAL A O 1
ATOM 5347 N N . GLU A 1 673 ? 2.573 2.995 17.127 1.00 81.19 673 GLU A N 1
ATOM 5348 C CA . GLU A 1 673 ? 3.531 2.207 17.907 1.00 81.19 673 GLU A CA 1
ATOM 5349 C C . GLU A 1 673 ? 3.290 2.454 19.398 1.00 81.19 673 GLU A C 1
ATOM 5351 O O . GLU A 1 673 ? 3.087 3.592 19.822 1.00 81.19 673 GLU A O 1
ATOM 5356 N N . ILE A 1 674 ? 3.261 1.385 20.191 1.00 81.44 674 ILE A N 1
ATOM 5357 C CA . ILE A 1 674 ? 3.040 1.482 21.632 1.00 81.44 674 ILE A CA 1
ATOM 5358 C C . ILE A 1 674 ? 4.373 1.766 22.323 1.00 81.44 674 ILE A C 1
ATOM 5360 O O . ILE A 1 674 ? 5.214 0.879 22.447 1.00 81.44 674 ILE A O 1
ATOM 5364 N N . GLU A 1 675 ? 4.575 2.993 22.793 1.00 73.81 675 GLU A N 1
ATOM 5365 C CA . GLU A 1 675 ? 5.843 3.393 23.420 1.00 73.81 675 GLU A CA 1
ATOM 5366 C C . GLU A 1 675 ? 5.911 3.040 24.909 1.00 73.81 675 GLU A C 1
ATOM 5368 O O . GLU A 1 675 ? 6.941 2.580 25.403 1.00 73.81 675 GLU A O 1
ATOM 5373 N N . GLN A 1 676 ? 4.810 3.239 25.639 1.00 69.19 676 GLN A N 1
ATOM 5374 C CA . GLN A 1 676 ? 4.795 3.128 27.094 1.00 69.19 676 GLN A CA 1
ATOM 5375 C C . GLN A 1 676 ? 3.474 2.554 27.613 1.00 69.19 676 GLN A C 1
ATOM 5377 O O . GLN A 1 676 ? 2.400 2.859 27.101 1.00 69.19 676 GLN A O 1
ATOM 5382 N N . ILE A 1 677 ? 3.567 1.762 28.685 1.00 69.31 677 ILE A N 1
ATOM 5383 C CA . ILE A 1 677 ? 2.429 1.337 29.507 1.00 69.31 677 ILE A CA 1
ATOM 5384 C C . ILE A 1 677 ? 2.439 2.158 30.798 1.00 69.31 677 ILE A C 1
ATOM 5386 O O . ILE A 1 677 ? 3.467 2.246 31.477 1.00 69.31 677 ILE A O 1
ATOM 5390 N N . ASP A 1 678 ? 1.299 2.748 31.159 1.00 62.97 678 ASP A N 1
ATOM 5391 C CA . ASP A 1 678 ? 1.153 3.427 32.446 1.00 62.97 678 ASP A CA 1
ATOM 5392 C C . ASP A 1 678 ? 0.808 2.423 33.554 1.00 62.97 678 ASP A C 1
ATOM 5394 O O . ASP A 1 678 ? -0.352 2.157 33.846 1.00 62.97 678 ASP A O 1
ATOM 5398 N N . LEU A 1 679 ? 1.840 1.859 34.184 1.00 59.44 679 LEU A N 1
ATOM 5399 C CA . LEU A 1 679 ? 1.705 0.908 35.295 1.00 59.44 679 LEU A CA 1
ATOM 5400 C C . LEU A 1 679 ? 1.334 1.572 36.636 1.00 59.44 679 LEU A C 1
ATOM 5402 O O . LEU A 1 679 ? 1.394 0.918 37.666 1.00 59.44 679 LEU A O 1
ATOM 5406 N N . LYS A 1 680 ? 1.019 2.876 36.678 1.00 49.66 680 LYS A N 1
ATOM 5407 C CA . LYS A 1 680 ? 0.758 3.587 37.949 1.00 49.66 680 LYS A CA 1
ATOM 5408 C C . LYS A 1 680 ? -0.710 3.652 38.361 1.00 49.66 680 LYS A C 1
ATOM 5410 O O . LYS A 1 680 ? -0.987 4.216 39.412 1.00 49.66 680 LYS A O 1
ATOM 5415 N N . VAL A 1 681 ? -1.612 3.108 37.547 1.00 51.06 681 VAL A N 1
ATOM 5416 C CA . VAL A 1 681 ? -3.048 2.991 37.865 1.00 51.06 681 VAL A CA 1
ATOM 5417 C C . VAL A 1 681 ? -3.298 1.840 38.858 1.00 51.06 681 VAL A C 1
ATOM 5419 O O . VAL A 1 681 ? -4.359 1.733 39.466 1.00 51.06 681 VAL A O 1
ATOM 5422 N N . SER A 1 682 ? -2.314 0.958 39.065 1.00 49.91 682 SER A N 1
ATOM 5423 C CA . SER A 1 682 ? -2.373 -0.133 40.043 1.00 49.91 682 SER A CA 1
ATOM 5424 C C . SER A 1 682 ? -0.961 -0.409 40.559 1.00 49.91 682 SER A C 1
ATOM 5426 O O . SER A 1 682 ? -0.058 -0.641 39.757 1.00 49.91 682 SER A O 1
ATOM 5428 N N . GLU A 1 683 ? -0.731 -0.340 41.873 1.00 53.66 683 GLU A N 1
ATOM 5429 C CA . GLU A 1 683 ? 0.555 -0.781 42.426 1.00 53.66 683 GLU A CA 1
ATOM 5430 C C . GLU A 1 683 ? 0.714 -2.295 42.211 1.00 53.6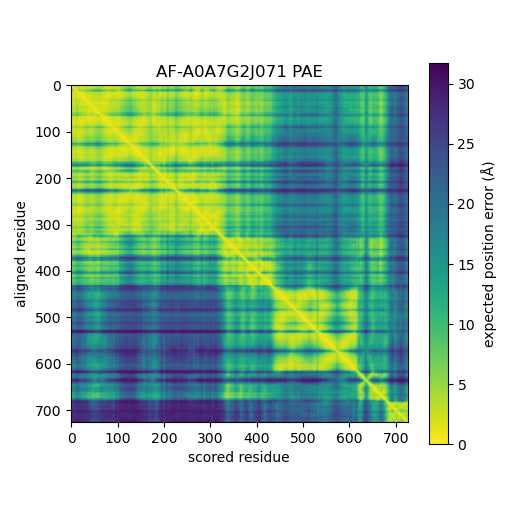6 683 GLU A C 1
ATOM 5432 O O . GLU A 1 683 ? -0.278 -3.014 42.347 1.00 53.66 683 GLU A O 1
ATOM 5437 N N . PRO A 1 684 ? 1.922 -2.790 41.875 1.00 58.25 684 PRO A N 1
ATOM 5438 C CA . PRO A 1 684 ? 2.142 -4.216 41.690 1.00 58.25 684 PRO A CA 1
ATOM 5439 C C . PRO A 1 684 ? 1.747 -4.988 42.947 1.00 58.25 684 PRO A C 1
ATOM 5441 O O . PRO A 1 684 ? 2.293 -4.738 44.025 1.00 58.25 684 PRO A O 1
ATOM 5444 N N . GLU A 1 685 ? 0.828 -5.933 42.803 1.00 70.25 685 GLU A N 1
ATOM 5445 C CA . GLU A 1 685 ? 0.325 -6.735 43.907 1.00 70.25 685 GLU A CA 1
ATOM 5446 C C . GLU A 1 685 ? 1.104 -8.047 43.993 1.00 70.25 685 GLU A C 1
ATOM 5448 O O . GLU A 1 685 ? 1.378 -8.743 43.009 1.00 70.25 685 GLU A O 1
ATOM 5453 N N . ASN A 1 686 ? 1.443 -8.435 45.211 1.00 78.06 686 ASN A N 1
ATOM 5454 C CA . ASN A 1 686 ? 2.000 -9.737 45.485 1.00 78.06 686 ASN A CA 1
ATOM 5455 C C . ASN A 1 686 ? 0.870 -10.757 45.603 1.00 78.06 686 ASN A C 1
ATOM 5457 O O . ASN A 1 686 ? 0.056 -10.717 46.526 1.00 78.06 686 ASN A O 1
ATOM 5461 N N . TRP A 1 687 ? 0.876 -11.739 44.710 1.00 84.12 687 TRP A N 1
ATOM 5462 C CA . TRP A 1 687 ? -0.039 -12.870 44.758 1.00 84.12 687 TRP A CA 1
ATOM 5463 C C . TRP A 1 687 ? 0.714 -14.163 45.018 1.00 84.12 687 TRP A C 1
ATOM 5465 O O . TRP A 1 687 ? 1.832 -14.370 44.543 1.00 84.12 687 TRP A O 1
ATOM 5475 N N . ARG A 1 688 ? 0.075 -15.074 45.746 1.00 84.38 688 ARG A N 1
ATOM 5476 C CA . ARG A 1 688 ? 0.516 -16.459 45.852 1.00 84.38 688 ARG A CA 1
ATOM 5477 C C . ARG A 1 688 ? -0.475 -17.366 45.143 1.00 84.38 688 ARG A C 1
ATOM 5479 O O . ARG A 1 688 ? -1.674 -17.306 45.405 1.00 84.38 688 ARG A O 1
ATOM 5486 N N . ILE A 1 689 ? 0.031 -18.189 44.229 1.00 88.56 689 ILE A N 1
ATOM 5487 C CA . ILE A 1 689 ? -0.776 -19.073 43.382 1.00 88.56 689 ILE A CA 1
ATOM 5488 C C . ILE A 1 689 ? -0.456 -20.522 43.729 1.00 88.56 689 ILE A C 1
ATOM 5490 O O . ILE A 1 689 ? 0.702 -20.910 43.823 1.00 88.56 689 ILE A O 1
ATOM 5494 N N . CYS A 1 690 ? -1.477 -21.348 43.933 1.00 83.94 690 CYS A N 1
ATOM 5495 C CA . CYS A 1 690 ? -1.260 -22.755 44.231 1.00 83.94 690 CYS A CA 1
ATOM 5496 C C . CYS A 1 690 ? -0.817 -23.518 42.977 1.00 83.94 690 CYS A C 1
ATOM 5498 O O . CYS A 1 690 ? -1.479 -23.480 41.946 1.00 83.94 690 CYS A O 1
ATOM 5500 N N . SER A 1 691 ? 0.252 -24.306 43.090 1.00 83.12 691 SER A N 1
ATOM 5501 C CA . SER A 1 691 ? 0.749 -25.153 41.996 1.00 83.12 691 SER A CA 1
ATOM 5502 C C . SER A 1 691 ? -0.124 -26.378 41.691 1.00 83.12 691 SER A C 1
ATOM 5504 O O . SER A 1 691 ? 0.124 -27.067 40.708 1.00 83.12 691 SER A O 1
ATOM 5506 N N . HIS A 1 692 ? -1.104 -26.691 42.545 1.00 80.75 692 HIS A N 1
ATOM 5507 C CA . HIS A 1 692 ? -1.911 -27.918 42.464 1.00 80.75 692 HIS A CA 1
ATOM 5508 C C . HIS A 1 692 ? -3.419 -27.671 42.325 1.00 80.75 692 HIS A C 1
ATOM 5510 O O . HIS A 1 692 ? -4.159 -28.599 42.007 1.00 80.75 692 HIS A O 1
ATOM 5516 N N . CYS A 1 693 ? -3.913 -26.462 42.596 1.00 83.12 693 CYS A N 1
ATOM 5517 C CA . CYS A 1 693 ? -5.324 -26.129 42.400 1.00 83.12 693 CYS A CA 1
ATOM 5518 C C . CYS A 1 693 ? -5.495 -24.652 42.043 1.00 83.12 693 CYS A C 1
ATOM 5520 O O . CYS A 1 693 ? -4.560 -23.870 42.147 1.00 83.12 693 CYS A O 1
ATOM 5522 N N . ASN A 1 694 ? -6.718 -24.247 41.707 1.00 81.19 694 ASN A N 1
ATOM 5523 C CA . ASN A 1 694 ? -7.017 -22.880 41.263 1.00 81.19 694 ASN A CA 1
ATOM 5524 C C . ASN A 1 694 ? -7.177 -21.879 42.425 1.00 81.19 694 ASN A C 1
ATOM 5526 O O . ASN A 1 694 ? -7.940 -20.926 42.311 1.00 81.19 694 ASN A O 1
ATOM 5530 N N . TYR A 1 695 ? -6.559 -22.136 43.580 1.00 81.81 695 TYR A N 1
ATOM 5531 C CA . TYR A 1 695 ? -6.590 -21.200 44.703 1.00 81.81 695 TYR A CA 1
ATOM 5532 C C . TYR A 1 695 ? -5.420 -20.223 44.592 1.00 81.81 695 TYR A C 1
ATOM 5534 O O . TYR A 1 695 ? -4.269 -20.646 44.465 1.00 81.81 695 TYR A O 1
ATOM 5542 N N . SER A 1 696 ? -5.719 -18.933 44.679 1.00 84.69 696 SER A N 1
ATOM 5543 C CA . SER A 1 696 ? -4.744 -17.848 44.708 1.00 84.69 696 SER A CA 1
ATOM 5544 C C . SER A 1 696 ? -5.156 -16.818 45.751 1.00 84.69 696 SER A C 1
ATOM 5546 O O . SER A 1 696 ? -6.348 -16.550 45.901 1.00 84.69 696 SER A O 1
ATOM 5548 N N . GLU A 1 697 ? -4.189 -16.222 46.442 1.00 82.50 697 GLU A N 1
ATOM 5549 C CA . GLU A 1 697 ? -4.447 -15.154 47.411 1.00 82.50 697 GLU A CA 1
ATOM 5550 C C . GLU A 1 697 ? -3.517 -13.966 47.180 1.00 82.50 697 GLU A C 1
ATOM 5552 O O . GLU A 1 697 ? -2.344 -14.144 46.844 1.00 82.50 697 GLU A O 1
ATOM 5557 N N . ASN A 1 698 ? -4.047 -12.760 47.364 1.00 80.56 698 ASN A N 1
ATOM 5558 C CA . ASN A 1 698 ? -3.248 -11.547 47.405 1.00 80.56 698 ASN A CA 1
ATOM 5559 C C . ASN A 1 698 ? -2.608 -11.448 48.796 1.00 80.56 698 ASN A C 1
ATOM 5561 O O . ASN A 1 698 ? -3.295 -11.193 49.787 1.00 80.56 698 ASN A O 1
ATOM 5565 N N . ILE A 1 699 ? -1.296 -11.655 48.858 1.00 81.50 699 ILE A N 1
ATOM 5566 C CA . ILE A 1 699 ? -0.548 -11.692 50.117 1.00 81.50 699 ILE A CA 1
ATOM 5567 C C . ILE A 1 699 ? -0.245 -10.301 50.683 1.00 81.50 699 ILE A C 1
ATOM 5569 O O . ILE A 1 699 ? 0.105 -10.212 51.860 1.00 81.50 699 ILE A O 1
ATOM 5573 N N . ASP A 1 700 ? -0.416 -9.230 49.903 1.00 74.25 700 ASP A N 1
ATOM 5574 C CA . ASP A 1 700 ? -0.365 -7.858 50.424 1.00 74.25 700 ASP A CA 1
ATOM 5575 C C . ASP A 1 700 ? -1.618 -7.526 51.244 1.00 74.25 700 ASP A C 1
ATOM 5577 O O . ASP A 1 700 ? -1.543 -6.780 52.218 1.00 74.25 700 ASP A O 1
ATOM 5581 N N . GLN A 1 701 ? -2.763 -8.126 50.899 1.00 68.75 701 GLN A N 1
ATOM 5582 C CA . GLN A 1 701 ? -4.028 -7.934 51.613 1.00 68.75 701 GLN A CA 1
ATOM 5583 C C . GLN A 1 701 ? -4.213 -8.913 52.778 1.00 68.75 701 GLN A C 1
ATOM 5585 O O . GLN A 1 701 ? -4.702 -8.525 53.839 1.00 68.75 701 GLN A O 1
ATOM 5590 N N . THR A 1 702 ? -3.848 -10.185 52.602 1.00 68.31 702 THR A N 1
ATOM 5591 C CA . THR A 1 702 ? -4.066 -11.219 53.630 1.00 68.31 702 THR A CA 1
ATOM 5592 C C . THR A 1 702 ? -2.907 -11.344 54.617 1.00 68.31 702 THR A C 1
ATOM 5594 O O . THR A 1 702 ? -3.101 -11.859 55.720 1.00 68.31 702 THR A O 1
ATOM 5597 N N . GLY A 1 703 ? -1.717 -10.847 54.252 1.00 70.00 703 GLY A N 1
ATOM 5598 C CA . GLY A 1 703 ? -0.462 -11.072 54.962 1.00 70.00 703 GLY A CA 1
ATOM 5599 C C . GLY A 1 703 ? -0.070 -12.544 54.869 1.00 70.00 703 GLY A C 1
ATOM 5600 O O . GLY A 1 703 ? -0.736 -13.367 55.474 1.00 70.00 703 GLY A O 1
ATOM 5601 N N . ASP A 1 704 ? 0.988 -12.869 54.121 1.00 80.31 704 ASP A N 1
ATOM 5602 C CA . ASP A 1 704 ? 1.493 -14.221 53.783 1.00 80.31 704 ASP A CA 1
ATOM 5603 C C . ASP A 1 704 ? 1.595 -15.217 54.975 1.00 80.31 704 ASP A C 1
ATOM 5605 O O . ASP A 1 704 ? 2.674 -15.509 55.493 1.00 80.31 704 ASP A O 1
ATOM 5609 N N . GLN A 1 705 ? 0.455 -15.718 55.459 1.00 77.69 705 GLN A N 1
ATOM 5610 C CA . GLN A 1 705 ? 0.319 -16.414 56.747 1.00 77.69 705 GLN A CA 1
ATOM 5611 C C . GLN A 1 705 ? 0.255 -17.938 56.598 1.00 77.69 705 GLN A C 1
ATOM 5613 O O . GLN A 1 705 ? 0.487 -18.677 57.561 1.00 77.69 705 GLN A O 1
ATOM 5618 N N . HIS A 1 706 ? -0.055 -18.441 55.404 1.00 80.44 706 HIS A N 1
ATOM 5619 C CA . HIS A 1 706 ? -0.299 -19.860 55.175 1.00 80.44 706 HIS A CA 1
ATOM 5620 C C . HIS A 1 706 ? 0.962 -20.590 54.693 1.00 80.44 706 HIS A C 1
ATOM 5622 O O . HIS A 1 706 ? 1.537 -20.257 53.661 1.00 80.44 706 HIS A O 1
ATOM 5628 N N . LYS A 1 707 ? 1.367 -21.648 55.414 1.00 80.75 707 LYS A N 1
ATOM 5629 C CA . LYS A 1 707 ? 2.459 -22.561 54.999 1.00 80.75 707 LYS A CA 1
ATOM 5630 C C . LYS A 1 707 ? 2.011 -23.658 54.024 1.00 80.75 707 LYS A C 1
ATOM 5632 O O . LYS A 1 707 ? 2.842 -24.267 53.364 1.00 80.75 707 LYS A O 1
ATOM 5637 N N . TYR A 1 708 ? 0.709 -23.909 53.939 1.00 86.62 708 TYR A N 1
ATOM 5638 C CA . TYR A 1 708 ? 0.091 -24.902 53.062 1.00 86.62 708 TYR A CA 1
ATOM 5639 C C . TYR A 1 708 ? -1.082 -24.244 52.347 1.00 86.62 708 TYR A C 1
ATOM 5641 O O . TYR A 1 708 ? -1.685 -23.328 52.904 1.00 86.62 708 TYR A O 1
ATOM 5649 N N . CYS A 1 709 ? -1.433 -24.712 51.147 1.00 83.88 709 CYS A N 1
ATOM 5650 C CA . CYS A 1 709 ? -2.566 -24.137 50.424 1.00 83.88 709 CYS A CA 1
ATOM 5651 C C . CYS A 1 709 ? -3.857 -24.274 51.258 1.00 83.88 709 CYS A C 1
ATOM 5653 O O . CYS A 1 709 ? -4.219 -25.404 51.595 1.00 83.88 709 CYS A O 1
ATOM 5655 N N . PRO A 1 710 ? -4.594 -23.183 51.531 1.00 82.88 710 PRO A N 1
ATOM 5656 C CA . PRO A 1 710 ? -5.832 -23.222 52.317 1.00 82.88 710 PRO A CA 1
ATOM 5657 C C . PRO A 1 710 ? -6.915 -24.141 51.738 1.00 82.88 710 PRO A C 1
ATOM 5659 O O . PRO A 1 710 ? -7.741 -24.668 52.477 1.00 82.88 710 PRO A O 1
ATOM 5662 N N . LYS A 1 711 ? -6.907 -24.348 50.413 1.00 84.50 711 LYS A N 1
ATOM 5663 C CA . LYS A 1 711 ? -7.916 -25.145 49.704 1.00 84.50 711 LYS A CA 1
ATOM 5664 C C . LYS A 1 711 ? -7.551 -26.623 49.568 1.00 84.50 711 LYS A C 1
ATOM 5666 O O . LYS A 1 711 ? -8.405 -27.475 49.781 1.00 84.50 711 LYS A O 1
ATOM 5671 N N . CYS A 1 712 ? -6.318 -26.941 49.168 1.00 85.69 712 CYS A N 1
ATOM 5672 C CA . CYS A 1 712 ? -5.911 -28.325 48.874 1.00 85.69 712 CYS A CA 1
ATOM 5673 C C . CYS A 1 712 ? -4.827 -28.884 49.806 1.00 85.69 712 CYS A C 1
ATOM 5675 O O . CYS A 1 712 ? -4.420 -30.030 49.640 1.00 85.69 712 CYS A O 1
ATOM 5677 N N . GLY A 1 713 ? -4.324 -28.093 50.756 1.00 84.50 713 GLY A N 1
ATOM 5678 C CA . GLY A 1 713 ? -3.322 -28.524 51.733 1.00 84.50 713 GLY A CA 1
ATOM 5679 C C . GLY A 1 713 ? -1.919 -28.773 51.170 1.00 84.50 713 GLY A C 1
ATOM 5680 O O . GLY A 1 713 ? -1.066 -29.273 51.900 1.00 84.50 713 GLY A O 1
ATOM 5681 N N . THR A 1 714 ? -1.642 -28.445 49.899 1.00 86.75 714 THR A N 1
ATOM 5682 C CA . THR A 1 714 ? -0.328 -28.747 49.305 1.00 86.75 714 THR A CA 1
ATOM 5683 C C . THR A 1 714 ? 0.808 -27.985 50.009 1.00 86.75 714 THR A C 1
ATOM 5685 O O . THR A 1 714 ? 0.682 -26.772 50.223 1.00 86.75 714 THR A O 1
ATOM 5688 N N . PRO A 1 715 ? 1.934 -28.653 50.337 1.00 83.50 715 PRO A N 1
ATOM 5689 C CA . PRO A 1 715 ? 3.134 -28.004 50.871 1.00 83.50 715 PRO A CA 1
ATOM 5690 C C . PRO A 1 715 ? 3.853 -27.140 49.829 1.00 83.50 715 PRO A C 1
ATOM 5692 O O . PRO A 1 715 ? 4.590 -26.231 50.197 1.00 83.50 715 PRO A O 1
ATOM 5695 N N . GLY A 1 716 ? 3.601 -27.367 48.531 1.00 80.56 716 GLY A N 1
ATOM 5696 C CA . GLY A 1 716 ? 4.161 -26.557 47.442 1.00 80.56 716 GLY A CA 1
ATOM 5697 C C . GLY A 1 716 ? 3.691 -25.097 47.441 1.00 80.56 716 GLY A C 1
ATOM 5698 O O . GLY A 1 716 ? 4.204 -24.294 46.674 1.00 80.56 716 GLY A O 1
ATOM 5699 N N . TRP A 1 717 ? 2.736 -24.746 48.305 1.00 85.06 717 TRP A N 1
ATOM 5700 C CA . TRP A 1 717 ? 2.286 -23.377 48.539 1.00 85.06 717 TRP A CA 1
ATOM 5701 C C . TRP A 1 717 ? 3.376 -22.476 49.137 1.00 85.06 717 TRP A C 1
ATOM 5703 O O . TRP A 1 717 ? 3.441 -21.301 48.801 1.00 85.06 717 TRP A O 1
ATOM 5713 N N . ALA A 1 718 ? 4.249 -23.016 49.995 1.00 80.94 718 ALA A N 1
ATOM 5714 C CA . ALA A 1 718 ? 5.313 -22.247 50.650 1.00 80.94 718 ALA A CA 1
ATOM 5715 C C . ALA A 1 718 ? 6.528 -21.960 49.747 1.00 80.94 718 ALA A C 1
ATOM 5717 O O . ALA A 1 718 ? 7.473 -21.303 50.182 1.00 80.94 718 ALA A O 1
ATOM 5718 N N . ASP A 1 719 ? 6.538 -22.473 48.516 1.00 82.69 719 ASP A N 1
ATOM 5719 C CA . ASP A 1 719 ? 7.632 -22.253 47.578 1.00 82.69 719 ASP A CA 1
ATOM 5720 C C . ASP A 1 719 ? 7.665 -20.783 47.121 1.00 82.69 719 ASP A C 1
ATOM 5722 O O . ASP A 1 719 ? 6.651 -20.197 46.731 1.00 82.69 719 ASP A O 1
ATOM 5726 N N . ALA A 1 720 ? 8.861 -20.191 47.132 1.00 77.44 720 ALA A N 1
ATOM 5727 C CA . ALA A 1 720 ? 9.103 -18.840 46.647 1.00 77.44 720 ALA A CA 1
ATOM 5728 C C . ALA A 1 720 ? 8.682 -18.670 45.176 1.00 77.44 720 ALA A C 1
ATOM 5730 O O . ALA A 1 720 ? 8.216 -17.596 44.805 1.00 77.44 720 ALA A O 1
ATOM 5731 N N . GLY A 1 721 ? 8.764 -19.727 44.357 1.00 76.50 721 GLY A N 1
ATOM 5732 C CA . GLY A 1 721 ? 8.321 -19.706 42.957 1.00 76.50 721 GLY A CA 1
ATOM 5733 C C . GLY A 1 721 ? 6.806 -19.544 42.761 1.00 76.50 721 GLY A C 1
ATOM 5734 O O . GLY A 1 721 ? 6.357 -19.215 41.658 1.00 76.50 721 GLY A O 1
ATOM 5735 N N . GLN A 1 722 ? 6.014 -19.753 43.819 1.00 81.12 722 GLN A N 1
ATOM 5736 C CA . GLN A 1 722 ? 4.566 -19.533 43.814 1.00 81.12 722 GLN A CA 1
ATOM 5737 C C . GLN A 1 722 ? 4.171 -18.111 44.214 1.00 81.12 722 GLN A C 1
ATOM 5739 O O . GLN A 1 722 ? 3.008 -17.742 44.057 1.00 81.12 722 GLN A O 1
ATOM 5744 N N . LYS A 1 723 ? 5.122 -17.301 44.698 1.00 84.38 723 LYS A N 1
ATOM 5745 C CA . LYS A 1 723 ? 4.939 -15.864 44.898 1.00 84.38 723 LYS A CA 1
ATOM 5746 C C . LYS A 1 723 ? 5.207 -15.145 43.575 1.00 84.38 723 LYS A C 1
ATOM 5748 O O . LYS A 1 723 ? 6.292 -15.247 43.005 1.00 84.38 723 LYS A O 1
ATOM 5753 N N . ARG A 1 724 ? 4.202 -14.444 43.068 1.00 76.56 724 ARG A N 1
ATOM 5754 C CA . ARG A 1 724 ? 4.228 -13.724 41.796 1.00 76.56 724 ARG A CA 1
ATOM 5755 C C . ARG A 1 724 ? 3.923 -12.255 42.052 1.00 76.56 724 ARG A C 1
ATOM 5757 O O . ARG A 1 724 ? 3.028 -11.935 42.827 1.00 76.56 724 ARG A O 1
ATOM 5764 N N . HIS A 1 725 ? 4.689 -11.394 41.400 1.00 68.94 725 HIS A N 1
ATOM 5765 C CA . HIS A 1 725 ? 4.434 -9.962 41.339 1.00 68.94 725 HIS A CA 1
ATOM 5766 C C . HIS A 1 725 ? 3.581 -9.709 40.095 1.00 68.94 725 HIS A C 1
ATOM 5768 O O . HIS A 1 725 ? 4.043 -10.040 38.998 1.00 68.94 725 HIS A O 1
ATOM 5774 N N . TYR A 1 726 ? 2.358 -9.209 40.276 1.00 55.19 726 TYR A N 1
ATOM 5775 C CA . TYR A 1 726 ? 1.424 -8.879 39.196 1.00 55.19 726 TYR A CA 1
ATOM 5776 C C . TYR A 1 726 ? 1.197 -7.386 39.086 1.00 55.19 726 TYR A C 1
ATOM 5778 O O . TYR A 1 726 ? 1.119 -6.741 40.152 1.00 55.19 726 TYR A O 1
#

Secondary structure (DSSP, 8-state):
-HHHHHHTTS-TT-EEEHHHHHHHHHHHHHHHSSSHHHHHHHH--GGGTTSHHHHHHHHHS---TT--HHHHHHHHHHHHHHHHHTTTTTSSS-TTTTTS-EEEE-HHHHHHHHHHHHHHHHHHHGGGGTT--HHHHHHHHHHHHHHHHHTT-B--GGGHHHHHH--GGGGS-STTHHHHS----TTS-----EESS--TTSEESS-BTTB--HHHHHHHHHH--SS-TTTTTSHHHHHHHHHHHHHHTTSEEEEESSS-EEEEE-GGGEEEESSEEEEEETTT--EEEEEGGGGGGTTTPBPSSTT---BEEEE--------TT-------EEEE-TTS-HHHHHHHHHHHHH--STTS--EEEE-GGGTSS-----BSEEEESS--SSHHHHHHHHTTBSSSSS--EEEE---SSHHHHHHHH-HHHHHS---PPPPP-TT-HHHHHHHHHHHHHHHHHHTT--GGGS-SBHHHHHHHHHHT--SSTTHHHHHHHHHHHHHHHHHHHHH-TT--HHHHHHHHHHHHT-TTS--HHHHHHHHHHHHHHHHHHHHHHHHHHHHHHHHHHHS---TTHHHHHHHHHHHHHHHHHHHHHHHHSBHHHHHHHTTSS--SS----EEEEEEEEEEEPSS-SS--EEEEEEEEEEEHHHHHHHTSTT-EEEETTEEEE-----TTSSPPPEEEE-SSSS-EEEHHHHTS--SS-TTT--GGGG-GGGEEE-

Organism: Citrobacter freundii (NCBI:txid546)

Sequence (726 aa):
MVRGQIASVLGEKETLPLDTFAARVCRQTRERSPDDAHFAASFIAPNMQWMNDYQTLKNEGLLAESSDLPELVSLRLDWEVYSEFTLRARIGRTLEATGYAAAGIDVARFNSAITALHQQLVEELGDEMVGVSVEQVAHLVIGVLWHQRQAGAVLHPAFESYRREGKTFMMTQKERTSRYMPSIGPKTRKPAYASFEKINGFHRLIGAKSNPSWYQHWINRTLSNGNNLFISSLAETVLRRLFATLKMAGLVKDFDTKGKEAWGLVPSALVVSRDVVQLNCSCCREVVRAPADQGWHWRNAPCLSLRCEGRYQETENTVTWHWDNMDIARVQGAEHTGLLSREDREATEQSFYRGNQPWNINLLSATPTLEMGIDVGDLSTVLLCSVPPAQANYLQRIGRAGRKDGNALNITVAEGNPHDQFFFEEPLEMMQGQVQAPGVFLNATAILERQLAAFCMDNWVKTGVPASAISKNVKQMLDELEFGHKSGFPYNFLRYVEQHHADIAQQFSSIFPDLTEDTRLQLLSYLQGASGQRSLVQRIEQALKLLVEDRKSLRSRIDKLKRSIDKLESDPHDQNFDSDMRELTSERQALMTLVNQINNKQTLNFLTDEGLLPNYAFPEAGITLRSVLWRRKDGGETREYQNTTYEYERPASTALAELAPLNNFYAGGHKVEIEQIDLKVSEPENWRICSHCNYSENIDQTGDQHKYCPKCGTPGWADAGQKRHY

Nearest PDB structures (foldseek):
  6znq-assembly2_B  TM=8.814E-01  e=5.847E-03  Bacillus subtilis subsp. subtilis str. 168
  7s9w-assembly1_A  TM=5.333E-01  e=1.617E-01  Serratia
  4a36-assembly2_B  TM=6.658E-01  e=2.675E+00  Anas platyrhynchos
  4a36-assembly1_A  TM=6.641E-01  e=4.475E+00  Anas platyrhynchos